Protein AF-0000000084432799 (afdb_homodimer)

InterPro domains:
  IPR013216 Methyltransferase type 11 [PF08241] (60-114)
  IPR029063 S-adenosyl-L-methionine-dependent methyltransferase superfamily [G3DSA:3.40.50.150] (3-199)
  IPR029063 S-adenosyl-L-methionine-dependent methyltransferase superfamily [SSF53335] (20-164)

Nearest PDB structures (foldseek):
  5yf0-assembly1_A  TM=6.653E-01  e=4.861E-07  Homo sapiens
  5yf1-assembly1_B  TM=6.619E-01  e=4.284E-07  Homo sapiens
  5yf1-assembly1_A  TM=6.696E-01  e=9.134E-07  Homo sapiens
  5yf0-assembly1_B  TM=6.568E-01  e=1.176E-06  Homo sapiens
  5yf2-assembly1_A  TM=5.915E-01  e=1.828E-06  Homo sapiens

Structure (mmCIF, N/CA/C/O backbone):
data_AF-0000000084432799-model_v1
#
loop_
_entity.id
_entity.type
_entity.pdbx_description
1 polymer 'SAM-dependent methyltransferase'
#
loop_
_atom_site.group_PDB
_atom_site.id
_atom_site.type_symbol
_atom_site.label_atom_id
_atom_site.label_alt_id
_atom_site.label_comp_id
_atom_site.label_asym_id
_atom_site.label_entity_id
_atom_site.label_seq_id
_atom_site.pdbx_PDB_ins_code
_atom_site.Cartn_x
_atom_site.Cartn_y
_atom_site.Cartn_z
_atom_site.occupancy
_atom_site.B_iso_or_equiv
_atom_site.auth_seq_id
_atom_site.auth_comp_id
_atom_site.auth_asym_id
_atom_site.auth_atom_id
_atom_site.pdbx_PDB_model_num
ATOM 1 N N . MET A 1 1 ? 0.946 -8.43 -20.422 1 78.69 1 MET A N 1
ATOM 2 C CA . MET A 1 1 ? 1.979 -8.836 -19.469 1 78.69 1 MET A CA 1
ATOM 3 C C . MET A 1 1 ? 3.369 -8.672 -20.078 1 78.69 1 MET A C 1
ATOM 5 O O . MET A 1 1 ? 3.568 -8.93 -21.266 1 78.69 1 MET A O 1
ATOM 9 N N . HIS A 1 2 ? 4.289 -8.25 -19.172 1 78.75 2 HIS A N 1
ATOM 10 C CA . HIS A 1 2 ? 5.672 -8.078 -19.609 1 78.75 2 HIS A CA 1
ATOM 11 C C . HIS A 1 2 ? 6.406 -9.414 -19.641 1 78.75 2 HIS A C 1
ATOM 13 O O . HIS A 1 2 ? 6.125 -10.305 -18.828 1 78.75 2 HIS A O 1
ATOM 19 N N . LYS A 1 3 ? 7.23 -9.57 -20.641 1 83.25 3 LYS A N 1
ATOM 20 C CA . LYS A 1 3 ? 8.055 -10.766 -20.734 1 83.25 3 LYS A CA 1
ATOM 21 C C . LYS A 1 3 ? 8.828 -11.008 -19.453 1 83.25 3 LYS A C 1
ATOM 23 O O . LYS A 1 3 ? 9 -12.156 -19.016 1 83.25 3 LYS A O 1
ATOM 28 N N . SER A 1 4 ? 9.297 -9.977 -18.906 1 86.69 4 SER A N 1
ATOM 29 C CA . SER A 1 4 ? 10.078 -10.102 -17.672 1 86.69 4 SER A CA 1
ATOM 30 C C . SER A 1 4 ? 9.242 -10.711 -16.547 1 86.69 4 SER A C 1
ATOM 32 O O . SER A 1 4 ? 9.758 -11.492 -15.742 1 86.69 4 SER A O 1
ATOM 34 N N . SER A 1 5 ? 8.023 -10.398 -16.438 1 92.12 5 SER A N 1
ATOM 35 C CA . SER A 1 5 ? 7.125 -10.984 -15.445 1 92.12 5 SER A CA 1
ATOM 36 C C . SER A 1 5 ? 6.906 -12.469 -15.703 1 92.12 5 SER A C 1
ATOM 38 O O . SER A 1 5 ? 6.941 -13.273 -14.766 1 92.12 5 SER A O 1
ATOM 40 N N . HIS A 1 6 ? 6.715 -12.828 -16.938 1 93.38 6 HIS A N 1
ATOM 41 C CA . HIS A 1 6 ? 6.539 -14.219 -17.328 1 93.38 6 HIS A CA 1
ATOM 42 C C . HIS A 1 6 ? 7.773 -15.047 -16.984 1 93.38 6 HIS A C 1
ATOM 44 O O . HIS A 1 6 ? 7.656 -16.141 -16.422 1 93.38 6 HIS A O 1
ATOM 50 N N . ASP A 1 7 ? 8.922 -14.477 -17.297 1 93.44 7 ASP A N 1
ATOM 51 C CA . ASP A 1 7 ? 10.18 -15.156 -17.016 1 93.44 7 ASP A CA 1
ATOM 52 C C . ASP A 1 7 ? 10.359 -15.367 -15.508 1 93.44 7 ASP A C 1
ATOM 54 O O . ASP A 1 7 ? 10.805 -16.422 -15.07 1 93.44 7 ASP A O 1
ATOM 58 N N . LYS A 1 8 ? 10.016 -14.422 -14.758 1 95.62 8 LYS A N 1
ATOM 59 C CA . LYS A 1 8 ? 10.164 -14.516 -13.305 1 95.62 8 LYS A CA 1
ATOM 60 C C . LYS A 1 8 ? 9.195 -15.555 -12.727 1 95.62 8 LYS A C 1
ATOM 62 O O . LYS A 1 8 ? 9.555 -16.281 -11.805 1 95.62 8 LYS A O 1
ATOM 67 N N . MET A 1 9 ? 8.016 -15.617 -13.258 1 97.88 9 MET A N 1
ATOM 68 C CA . MET A 1 9 ? 7.055 -16.609 -12.805 1 97.88 9 MET A CA 1
ATOM 69 C C . MET A 1 9 ? 7.543 -18.016 -13.117 1 97.88 9 MET A C 1
ATOM 71 O O . MET A 1 9 ? 7.379 -18.938 -12.305 1 97.88 9 MET A O 1
ATOM 75 N N . ASN A 1 10 ? 8.133 -18.125 -14.281 1 97.31 10 ASN A N 1
ATOM 76 C CA . ASN A 1 10 ? 8.734 -19.406 -14.641 1 97.31 10 ASN A CA 1
ATOM 77 C C . ASN A 1 10 ? 9.859 -19.781 -13.688 1 97.31 10 ASN A C 1
ATOM 79 O O . ASN A 1 10 ? 9.984 -20.953 -13.297 1 97.31 10 ASN A O 1
ATOM 83 N N . TRP A 1 11 ? 10.617 -18.812 -13.383 1 97.38 11 TRP A N 1
ATOM 84 C CA . TRP A 1 11 ? 11.688 -19.016 -12.406 1 97.38 11 TRP A CA 1
ATOM 85 C C . TRP A 1 11 ? 11.125 -19.5 -11.078 1 97.38 11 TRP A C 1
ATOM 87 O O . TRP A 1 11 ? 11.648 -20.453 -10.477 1 97.38 11 TRP A O 1
ATOM 97 N N . PHE A 1 12 ? 10.07 -18.953 -10.641 1 98.56 12 PHE A N 1
ATOM 98 C CA . PHE A 1 12 ? 9.406 -19.375 -9.414 1 98.56 12 PHE A CA 1
ATOM 99 C C . PHE A 1 12 ? 8.984 -20.828 -9.492 1 98.56 12 PHE A C 1
ATOM 101 O O . PHE A 1 12 ? 9.289 -21.625 -8.602 1 98.56 12 PHE A O 1
ATOM 108 N N . LYS A 1 13 ? 8.289 -21.141 -10.5 1 98.44 13 LYS A N 1
ATOM 109 C CA . LYS A 1 13 ? 7.84 -22.516 -10.711 1 98.44 13 LYS A CA 1
ATOM 110 C C . LYS A 1 13 ? 9.008 -23.5 -10.609 1 98.44 13 LYS A C 1
ATOM 112 O O . LYS A 1 13 ? 8.938 -24.469 -9.867 1 98.44 13 LYS A O 1
ATOM 117 N N . ASN A 1 14 ? 10.086 -23.188 -11.258 1 98 14 ASN A N 1
ATOM 118 C CA . ASN A 1 14 ? 11.211 -24.109 -11.391 1 98 14 ASN A CA 1
ATOM 119 C C . ASN A 1 14 ? 11.992 -24.234 -10.086 1 98 14 ASN A C 1
ATOM 121 O O . ASN A 1 14 ? 12.57 -25.281 -9.797 1 98 14 ASN A O 1
ATOM 125 N N . ASN A 1 15 ? 11.953 -23.234 -9.281 1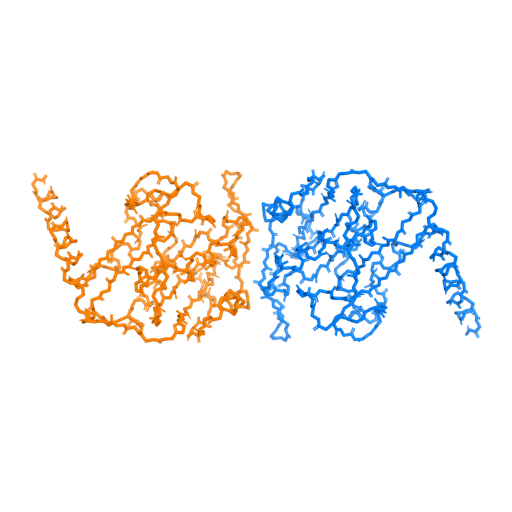 98.12 15 ASN A N 1
ATOM 126 C CA . ASN A 1 15 ? 12.844 -23.219 -8.125 1 98.12 15 ASN A CA 1
ATOM 127 C C . ASN A 1 15 ? 12.109 -23.609 -6.848 1 98.12 15 ASN A C 1
ATOM 129 O O . ASN A 1 15 ? 12.734 -24.016 -5.867 1 98.12 15 ASN A O 1
ATOM 133 N N . PHE A 1 16 ? 10.766 -23.547 -6.898 1 97.81 16 PHE A N 1
ATOM 134 C CA . PHE A 1 16 ? 10.109 -23.703 -5.605 1 97.81 16 PHE A CA 1
ATOM 135 C C . PHE A 1 16 ? 9.047 -24.797 -5.668 1 97.81 16 PHE A C 1
ATOM 137 O O . PHE A 1 16 ? 8.586 -25.281 -4.629 1 97.81 16 PHE A O 1
ATOM 144 N N . LEU A 1 17 ? 8.656 -25.141 -6.852 1 97.12 17 LEU A N 1
ATOM 145 C CA . LEU A 1 17 ? 7.594 -26.141 -6.957 1 97.12 17 LEU A CA 1
ATOM 146 C C . LEU A 1 17 ? 8.141 -27.453 -7.504 1 97.12 17 LEU A C 1
ATOM 148 O O . LEU A 1 17 ? 8.992 -27.453 -8.391 1 97.12 17 LEU A O 1
ATOM 152 N N . ASP A 1 18 ? 7.641 -28.484 -6.949 1 94.75 18 ASP A N 1
ATOM 153 C CA . ASP A 1 18 ? 8.008 -29.828 -7.375 1 94.75 18 ASP A CA 1
ATOM 154 C C . ASP A 1 18 ? 6.93 -30.438 -8.273 1 94.75 18 ASP A C 1
ATOM 156 O O . ASP A 1 18 ? 5.801 -30.672 -7.832 1 94.75 18 ASP A O 1
ATOM 160 N N . LYS A 1 19 ? 7.242 -30.781 -9.461 1 93.06 19 LYS A N 1
ATOM 161 C CA . LYS A 1 19 ? 6.297 -31.266 -10.461 1 93.06 19 LYS A CA 1
ATOM 162 C C . LYS A 1 19 ? 5.727 -32.625 -10.062 1 93.06 19 LYS A C 1
ATOM 164 O O . LYS A 1 19 ? 4.723 -33.062 -10.617 1 93.06 19 LYS A O 1
ATOM 169 N N . ARG A 1 20 ? 6.359 -33.344 -9.109 1 91.69 20 ARG A N 1
ATOM 170 C CA . ARG A 1 20 ? 5.902 -34.656 -8.648 1 91.69 20 ARG A CA 1
ATOM 171 C C . ARG A 1 20 ? 4.734 -34.531 -7.68 1 91.69 20 ARG A C 1
ATOM 173 O O . ARG A 1 20 ? 4.004 -35.469 -7.441 1 91.69 20 ARG A O 1
ATOM 180 N N . ASN A 1 21 ? 4.617 -33.312 -7.168 1 94.06 21 ASN A N 1
ATOM 181 C CA . ASN A 1 21 ? 3.537 -33.062 -6.219 1 94.06 21 ASN A CA 1
ATOM 182 C C . ASN A 1 21 ? 2.23 -32.719 -6.934 1 94.06 21 ASN A C 1
ATOM 184 O O . ASN A 1 21 ? 2.246 -32.188 -8.039 1 94.06 21 ASN A O 1
ATOM 188 N N . TYR A 1 22 ? 1.176 -33.156 -6.344 1 94 22 TYR A N 1
ATOM 189 C CA . TYR A 1 22 ? -0.126 -32.688 -6.812 1 94 22 TYR A CA 1
ATOM 190 C C . TYR A 1 22 ? -0.448 -31.297 -6.254 1 94 22 TYR A C 1
ATOM 192 O O . TYR A 1 22 ? -0.577 -31.125 -5.043 1 94 22 TYR A O 1
ATOM 200 N N . LEU A 1 23 ? -0.597 -30.328 -7.156 1 96.81 23 LEU A N 1
ATOM 201 C CA . LEU A 1 23 ? -0.784 -28.953 -6.699 1 96.81 23 LEU A CA 1
ATOM 202 C C . LEU A 1 23 ? -1.983 -28.312 -7.387 1 96.81 23 LEU A C 1
ATOM 204 O O . LEU A 1 23 ? -2.141 -28.422 -8.602 1 96.81 23 LEU A O 1
ATOM 208 N N . ASN A 1 24 ? -2.863 -27.688 -6.598 1 97.44 24 ASN A N 1
ATOM 209 C CA . ASN A 1 24 ? -3.871 -26.766 -7.102 1 97.44 24 ASN A CA 1
ATOM 210 C C . ASN A 1 24 ? -3.371 -25.328 -7.078 1 97.44 24 ASN A C 1
ATOM 212 O O . ASN A 1 24 ? -3.049 -24.797 -6.016 1 97.44 24 ASN A O 1
ATOM 216 N N . ILE A 1 25 ? -3.354 -24.703 -8.297 1 98.44 25 ILE A N 1
ATOM 217 C CA . ILE A 1 25 ? -2.756 -23.375 -8.453 1 98.44 25 ILE A CA 1
ATOM 218 C C . ILE A 1 25 ? -3.838 -22.359 -8.812 1 98.44 25 ILE A C 1
ATOM 220 O O . ILE A 1 25 ? -4.645 -22.594 -9.719 1 98.44 25 ILE A O 1
ATOM 224 N N . LEU A 1 26 ? -3.838 -21.281 -8.047 1 98.81 26 LEU A N 1
ATOM 225 C CA . LEU A 1 26 ? -4.742 -20.172 -8.344 1 98.81 26 LEU A CA 1
ATOM 226 C C . LEU A 1 26 ? -3.969 -18.953 -8.82 1 98.81 26 LEU A C 1
ATOM 228 O O . LEU A 1 26 ? -2.986 -18.547 -8.195 1 98.81 26 LEU A O 1
ATOM 232 N N . ASP A 1 27 ? -4.402 -18.438 -9.953 1 98.75 27 ASP A N 1
ATOM 233 C CA . ASP A 1 27 ? -3.865 -17.203 -10.531 1 98.75 27 ASP A CA 1
ATOM 234 C C . ASP A 1 27 ? -4.852 -16.047 -10.367 1 98.75 27 ASP A C 1
ATOM 236 O O . ASP A 1 27 ? -5.855 -15.977 -11.078 1 98.75 27 ASP A O 1
ATOM 240 N N . ILE A 1 28 ? -4.555 -15.133 -9.438 1 98.62 28 ILE A N 1
ATOM 241 C CA . ILE A 1 28 ? -5.438 -14 -9.172 1 98.62 28 ILE A CA 1
ATOM 242 C C . ILE A 1 28 ? -5.074 -12.836 -10.094 1 98.62 28 ILE A C 1
ATOM 244 O O . ILE A 1 28 ? -3.922 -12.398 -10.125 1 98.62 28 ILE A O 1
ATOM 248 N N . GLY A 1 29 ? -6.055 -12.258 -10.758 1 97.12 29 GLY A N 1
ATOM 249 C CA . GLY A 1 29 ? -5.809 -11.281 -11.812 1 97.12 29 GLY A CA 1
ATOM 250 C C . GLY A 1 29 ? -5.316 -11.914 -13.094 1 97.12 29 GLY A C 1
ATOM 251 O O . GLY A 1 29 ? -4.332 -11.461 -13.68 1 97.12 29 GLY A O 1
ATOM 252 N N . SER A 1 30 ? -5.984 -12.922 -13.586 1 97.19 30 SER A N 1
ATOM 253 C CA . SER A 1 30 ? -5.434 -13.805 -14.609 1 97.19 30 SER A CA 1
ATOM 254 C C . SER A 1 30 ? -5.855 -13.367 -16 1 97.19 30 SER A C 1
ATOM 256 O O . SER A 1 30 ? -5.359 -13.891 -17 1 97.19 30 SER A O 1
ATOM 258 N N . LEU A 1 31 ? -6.746 -12.359 -16.094 1 94.62 31 LEU A N 1
ATOM 259 C CA . LEU A 1 31 ? -7.281 -11.984 -17.406 1 94.62 31 LEU A CA 1
ATOM 260 C C . LEU A 1 31 ? -6.156 -11.656 -18.375 1 94.62 31 LEU A C 1
ATOM 262 O O . LEU A 1 31 ? -5.273 -10.852 -18.078 1 94.62 31 LEU A O 1
ATOM 266 N N . ASP A 1 32 ? -6.215 -12.352 -19.469 1 91.75 32 ASP A N 1
ATOM 267 C CA . ASP A 1 32 ? -5.254 -12.094 -20.547 1 91.75 32 ASP A CA 1
ATOM 268 C C . ASP A 1 32 ? -5.699 -10.922 -21.406 1 91.75 32 ASP A C 1
ATOM 270 O O . ASP A 1 32 ? -6.648 -11.047 -22.188 1 91.75 32 ASP A O 1
ATOM 274 N N . THR A 1 33 ? -4.965 -9.883 -21.281 1 83.25 33 THR A N 1
ATOM 275 C CA . THR A 1 33 ? -5.324 -8.703 -22.062 1 83.25 33 THR A CA 1
ATOM 276 C C . THR A 1 33 ? -4.375 -8.523 -23.25 1 83.25 33 THR A C 1
ATOM 278 O O . THR A 1 33 ? -4.422 -7.508 -23.938 1 83.25 33 THR A O 1
ATOM 281 N N . SER A 1 34 ? -3.463 -9.406 -23.484 1 78.5 34 SER A N 1
ATOM 282 C CA . SER A 1 34 ? -2.43 -9.289 -24.516 1 78.5 34 SER A CA 1
ATOM 283 C C . SER A 1 34 ? -2.99 -9.594 -25.906 1 78.5 34 SER A C 1
ATOM 285 O O . SER A 1 34 ? -2.434 -9.156 -26.906 1 78.5 34 SER A O 1
ATOM 287 N N . GLY A 1 35 ? -3.959 -10.328 -26.078 1 74.12 35 GLY A N 1
ATOM 288 C CA . GLY A 1 35 ? -4.512 -10.75 -27.344 1 74.12 35 GLY A CA 1
ATOM 289 C C . GLY A 1 35 ? -3.82 -11.969 -27.922 1 74.12 35 GLY A C 1
ATOM 290 O O . GLY A 1 35 ? -4.289 -12.555 -28.906 1 74.12 35 GLY A O 1
ATOM 291 N N . ASN A 1 36 ? -2.615 -12.438 -27.422 1 74.69 36 ASN A N 1
ATOM 292 C CA . ASN A 1 36 ? -1.858 -13.547 -27.984 1 74.69 36 ASN A CA 1
ATOM 293 C C . ASN A 1 36 ? -1.686 -14.68 -26.984 1 74.69 36 ASN A C 1
ATOM 295 O O . ASN A 1 36 ? -0.667 -15.367 -26.984 1 74.69 36 ASN A O 1
ATOM 299 N N . ASN A 1 37 ? -2.564 -14.742 -26.078 1 75.31 37 ASN A N 1
ATOM 300 C CA . ASN A 1 37 ? -2.564 -15.797 -25.078 1 75.31 37 ASN A CA 1
ATOM 301 C C . ASN A 1 37 ? -1.266 -15.812 -24.281 1 75.31 37 ASN A C 1
ATOM 303 O O . ASN A 1 37 ? -0.686 -16.875 -24.047 1 75.31 37 ASN A O 1
ATOM 307 N N . TYR A 1 38 ? -0.775 -14.75 -24.031 1 83.62 38 TYR A N 1
ATOM 308 C CA . TYR A 1 38 ? 0.423 -14.617 -23.203 1 83.62 38 TYR A CA 1
ATOM 309 C C . TYR A 1 38 ? 0.058 -14.359 -21.75 1 83.62 38 TYR A C 1
ATOM 311 O O . TYR A 1 38 ? -0.225 -13.227 -21.359 1 83.62 38 TYR A O 1
ATOM 319 N N . ASN A 1 39 ? -0.022 -15.477 -21 1 92.25 39 ASN A N 1
ATOM 320 C CA . ASN A 1 39 ? -0.372 -15.508 -19.578 1 92.25 39 ASN A CA 1
ATOM 321 C C . ASN A 1 39 ? 0.416 -16.578 -18.828 1 92.25 39 ASN A C 1
ATOM 323 O O . ASN A 1 39 ? 1.346 -17.172 -19.391 1 92.25 39 ASN A O 1
ATOM 327 N N . TYR A 1 40 ? 0.075 -16.828 -17.578 1 96.19 40 TYR A N 1
ATOM 328 C CA . TYR A 1 40 ? 0.909 -17.703 -16.766 1 96.19 40 TYR A CA 1
ATOM 329 C C . TYR A 1 40 ? 0.457 -19.156 -16.906 1 96.19 40 TYR A C 1
ATOM 331 O O . TYR A 1 40 ? 1.141 -20.078 -16.438 1 96.19 40 TYR A O 1
ATOM 339 N N . LYS A 1 41 ? -0.632 -19.438 -17.531 1 95.44 41 LYS A N 1
ATOM 340 C CA . LYS A 1 41 ? -1.219 -20.781 -17.594 1 95.44 41 LYS A CA 1
ATOM 341 C C . LYS A 1 41 ? -0.234 -21.781 -18.172 1 95.44 41 LYS A C 1
ATOM 343 O O . LYS A 1 41 ? -0.076 -22.891 -17.641 1 95.44 41 LYS A O 1
ATOM 348 N N . SER A 1 42 ? 0.448 -21.359 -19.203 1 92.75 42 SER A N 1
ATOM 349 C CA . SER A 1 42 ? 1.347 -22.266 -19.906 1 92.75 42 SER A CA 1
ATOM 350 C C . SER A 1 42 ? 2.516 -22.688 -19.031 1 92.75 42 SER A C 1
ATOM 352 O O . SER A 1 42 ? 3.113 -23.75 -19.234 1 92.75 42 SER A O 1
ATOM 354 N N . ILE A 1 43 ? 2.832 -21.906 -18.078 1 96.5 43 ILE A N 1
ATOM 355 C CA . ILE A 1 43 ? 3.938 -22.172 -17.156 1 96.5 43 ILE A CA 1
ATOM 356 C C . ILE A 1 43 ? 3.553 -23.312 -16.219 1 96.5 43 ILE A C 1
ATOM 358 O O . ILE A 1 43 ? 4.395 -24.141 -15.844 1 96.5 43 ILE A O 1
ATOM 362 N N . PHE A 1 44 ? 2.281 -23.375 -15.906 1 97.44 44 PHE A N 1
ATOM 363 C CA . PHE A 1 44 ? 1.842 -24.281 -14.852 1 97.44 44 PHE A CA 1
ATOM 364 C C . PHE A 1 44 ? 1.077 -25.469 -15.438 1 97.44 44 PHE A C 1
ATOM 366 O O . PHE A 1 44 ? 0.169 -26 -14.805 1 97.44 44 PHE A O 1
ATOM 373 N N . ASN A 1 45 ? 1.486 -25.734 -16.625 1 94.69 45 ASN A N 1
ATOM 374 C CA . ASN A 1 45 ? 0.866 -26.859 -17.312 1 94.69 45 ASN A CA 1
ATOM 375 C C . ASN A 1 45 ? 1.621 -28.172 -17.062 1 94.69 45 ASN A C 1
ATOM 377 O O . ASN A 1 45 ? 2.365 -28.641 -17.922 1 94.69 45 ASN A O 1
ATOM 381 N N . GLU A 1 46 ? 1.419 -28.75 -15.891 1 93.94 46 GLU A N 1
ATOM 382 C CA . GLU A 1 46 ? 2.004 -30.031 -15.508 1 93.94 46 GLU A CA 1
ATOM 383 C C . GLU A 1 46 ? 0.924 -31.078 -15.25 1 93.94 46 GLU A C 1
ATOM 385 O O . GLU A 1 46 ? -0.168 -30.734 -14.781 1 93.94 46 GLU A O 1
ATOM 390 N N . PRO A 1 47 ? 1.2 -32.375 -15.469 1 93.06 47 PRO A N 1
ATOM 391 C CA . PRO A 1 47 ? 0.194 -33.438 -15.359 1 93.06 47 PRO A CA 1
ATOM 392 C C . PRO A 1 47 ? -0.435 -33.531 -13.969 1 93.06 47 PRO A C 1
ATOM 394 O O . PRO A 1 47 ? -1.615 -33.844 -13.844 1 93.06 47 PRO A O 1
ATOM 397 N N . ASN A 1 48 ? 0.347 -33.188 -12.961 1 93.56 48 ASN A N 1
ATOM 398 C CA . ASN A 1 48 ? -0.127 -33.344 -11.586 1 93.56 48 ASN A CA 1
ATOM 399 C C . ASN A 1 48 ? -0.708 -32.031 -11.047 1 93.56 48 ASN A C 1
ATOM 401 O O . ASN A 1 48 ? -1.083 -31.953 -9.875 1 93.56 48 ASN A O 1
ATOM 405 N N . TRP A 1 49 ? -0.851 -31.016 -11.938 1 96.25 49 TRP A N 1
ATOM 406 C CA . TRP A 1 49 ? -1.257 -29.703 -11.422 1 96.25 49 TRP A CA 1
ATOM 407 C C . TRP A 1 49 ? -2.6 -29.281 -12.008 1 96.25 49 TRP A C 1
ATOM 409 O O . TRP A 1 49 ? -2.932 -29.641 -13.141 1 96.25 49 TRP A O 1
ATOM 419 N N . SER A 1 50 ? -3.391 -28.672 -11.227 1 96.75 50 SER A N 1
ATOM 420 C CA . SER A 1 50 ? -4.539 -27.906 -11.711 1 96.75 50 SER A CA 1
ATOM 421 C C . SER A 1 50 ? -4.285 -26.406 -11.633 1 96.75 50 SER A C 1
ATOM 423 O O . SER A 1 50 ? -3.527 -25.953 -10.773 1 96.75 50 SER A O 1
ATOM 425 N N . TYR A 1 51 ? -4.891 -25.703 -12.57 1 97.38 51 TYR A N 1
ATOM 426 C CA . TYR A 1 51 ? -4.738 -24.25 -12.68 1 97.38 51 TYR A CA 1
ATOM 427 C C . TYR A 1 51 ? -6.09 -23.578 -12.859 1 97.38 51 TYR A C 1
ATOM 429 O O . TYR A 1 51 ? -6.863 -23.953 -13.742 1 97.38 51 TYR A O 1
ATOM 437 N N . ASP A 1 52 ? -6.414 -22.625 -11.969 1 98.38 52 ASP A N 1
ATOM 438 C CA . ASP A 1 52 ? -7.598 -21.781 -12.109 1 98.38 52 ASP A CA 1
ATOM 439 C C . ASP A 1 52 ? -7.211 -20.312 -12.172 1 98.38 52 ASP A C 1
ATOM 441 O O . ASP A 1 52 ? -6.473 -19.812 -11.312 1 98.38 52 ASP A O 1
ATOM 445 N N . GLY A 1 53 ? -7.727 -19.641 -13.195 1 98.44 53 GLY A N 1
ATOM 446 C CA . GLY A 1 53 ? -7.609 -18.203 -13.258 1 98.44 53 GLY A CA 1
ATOM 447 C C . GLY A 1 53 ? -8.805 -17.484 -12.664 1 98.44 53 GLY A C 1
ATOM 448 O O . GLY A 1 53 ? -9.945 -17.875 -12.891 1 98.44 53 GLY A O 1
ATOM 449 N N . LEU A 1 54 ? -8.5 -16.453 -11.867 1 98.62 54 LEU A N 1
ATOM 450 C CA . LEU A 1 54 ? -9.547 -15.648 -11.25 1 98.62 54 LEU A CA 1
ATOM 451 C C . LEU A 1 54 ? -9.398 -14.18 -11.625 1 98.62 54 LEU A C 1
ATOM 453 O O . LEU A 1 54 ? -8.281 -13.648 -11.625 1 98.62 54 LEU A O 1
ATOM 457 N N . ASP A 1 55 ? -10.5 -13.555 -11.984 1 97.69 55 ASP A N 1
ATOM 458 C CA . ASP A 1 55 ? -10.523 -12.125 -12.273 1 97.69 55 ASP A CA 1
ATOM 459 C C . ASP A 1 55 ? -11.898 -11.531 -12 1 97.69 55 ASP A C 1
ATOM 461 O O . ASP A 1 55 ? -12.844 -12.258 -11.695 1 97.69 55 ASP A O 1
ATOM 465 N N . PHE A 1 56 ? -11.961 -10.234 -12.078 1 93.62 56 PHE A N 1
ATOM 466 C CA . PHE A 1 56 ? -13.242 -9.586 -11.859 1 93.62 56 PHE A CA 1
ATOM 467 C C . PHE A 1 56 ? -14.039 -9.508 -13.156 1 93.62 56 PHE A C 1
ATOM 469 O O . PHE A 1 56 ? -15.242 -9.219 -13.133 1 93.62 56 PHE A O 1
ATOM 476 N N . ARG A 1 57 ? -13.445 -9.844 -14.258 1 93.25 57 ARG A N 1
ATOM 477 C CA . ARG A 1 57 ? -14.117 -9.82 -15.555 1 93.25 57 ARG A CA 1
ATOM 478 C C . ARG A 1 57 ? -13.969 -11.156 -16.266 1 93.25 57 ARG A C 1
ATOM 480 O O . ARG A 1 57 ? -12.938 -11.828 -16.141 1 93.25 57 ARG A O 1
ATOM 487 N N . LYS A 1 58 ? -14.93 -11.359 -17.031 1 94.62 58 LYS A N 1
ATOM 488 C CA . LYS A 1 58 ? -14.852 -12.547 -17.875 1 94.62 58 LYS A CA 1
ATOM 489 C C . LYS A 1 58 ? -13.891 -12.32 -19.047 1 94.62 58 LYS A C 1
ATOM 491 O O . LYS A 1 58 ? -13.758 -11.203 -19.547 1 94.62 58 LYS A O 1
ATOM 496 N N . GLY A 1 59 ? -13.203 -13.453 -19.391 1 94 59 GLY A N 1
ATOM 497 C CA . GLY A 1 59 ? -12.32 -13.359 -20.547 1 94 59 GLY A CA 1
ATOM 498 C C . GLY A 1 59 ? -11.336 -14.508 -20.625 1 94 59 GLY A C 1
ATOM 499 O O . GLY A 1 59 ? -11.508 -15.531 -19.969 1 94 59 GLY A O 1
ATOM 500 N N . LYS A 1 60 ? -10.383 -14.266 -21.531 1 94.06 60 LYS A N 1
ATOM 501 C CA . LYS A 1 60 ? -9.375 -15.297 -21.75 1 94.06 60 LYS A CA 1
ATOM 502 C C . LYS A 1 60 ? -8.602 -15.586 -20.469 1 94.06 60 LYS A C 1
ATOM 504 O O . LYS A 1 60 ? -8.156 -14.656 -19.781 1 94.06 60 LYS A O 1
ATOM 509 N N . ASN A 1 61 ? -8.492 -16.859 -20.078 1 95.94 61 ASN A N 1
ATOM 510 C CA . ASN A 1 61 ? -7.699 -17.344 -18.938 1 95.94 61 ASN A CA 1
ATOM 511 C C . ASN A 1 61 ? -8.398 -17.078 -17.609 1 95.94 61 ASN A C 1
ATOM 513 O O . ASN A 1 61 ? -7.746 -16.953 -16.578 1 95.94 61 ASN A O 1
ATOM 517 N N . VAL A 1 62 ? -9.75 -16.891 -17.719 1 97.06 62 VAL A N 1
ATOM 518 C CA . VAL A 1 62 ? -10.516 -16.672 -16.5 1 97.06 62 VAL A CA 1
ATOM 519 C C . VAL A 1 62 ? -11.492 -17.828 -16.297 1 97.06 62 VAL A C 1
ATOM 521 O O . VAL A 1 62 ? -12.375 -18.062 -17.125 1 97.06 62 VAL A O 1
ATOM 524 N N . ASP A 1 63 ? -11.305 -18.5 -15.188 1 97.75 63 ASP A N 1
ATOM 525 C CA . ASP A 1 63 ? -12.148 -19.641 -14.844 1 97.75 63 ASP A CA 1
ATOM 526 C C . ASP A 1 63 ? -13.148 -19.281 -13.742 1 97.75 63 ASP A C 1
ATOM 528 O O . ASP A 1 63 ? -14.234 -19.859 -13.672 1 97.75 63 ASP A O 1
ATOM 532 N N . ILE A 1 64 ? -12.758 -18.422 -12.852 1 98.25 64 ILE A N 1
ATOM 533 C CA . ILE A 1 64 ? -13.578 -17.969 -11.734 1 98.25 64 ILE A CA 1
ATOM 534 C C . ILE A 1 64 ? -13.727 -16.453 -11.781 1 98.25 64 ILE A C 1
ATOM 536 O O . ILE A 1 64 ? -12.734 -15.719 -11.852 1 98.25 64 ILE A O 1
ATOM 540 N N . ILE A 1 65 ? -14.945 -15.992 -11.812 1 97.81 65 ILE A N 1
ATOM 541 C CA . ILE A 1 65 ? -15.219 -14.562 -11.75 1 97.81 65 ILE A CA 1
ATOM 542 C C . ILE A 1 65 ? -15.562 -14.156 -10.32 1 97.81 65 ILE A C 1
ATOM 544 O O . ILE A 1 65 ? -16.438 -14.758 -9.695 1 97.81 65 ILE A O 1
ATOM 548 N N . THR A 1 66 ? -14.844 -13.219 -9.805 1 97.44 66 THR A N 1
ATOM 549 C CA . THR A 1 66 ? -15.164 -12.727 -8.469 1 97.44 66 THR A CA 1
ATOM 550 C C . THR A 1 66 ? -15.844 -11.359 -8.547 1 97.44 66 THR A C 1
ATOM 552 O O . THR A 1 66 ? -15.5 -10.531 -9.391 1 97.44 66 THR A O 1
ATOM 555 N N . ALA A 1 67 ? -16.75 -11.148 -7.621 1 95.56 67 ALA A N 1
ATOM 556 C CA . ALA A 1 67 ? -17.438 -9.867 -7.539 1 95.56 67 ALA A CA 1
ATOM 557 C C . ALA A 1 67 ? -16.609 -8.828 -6.797 1 95.56 67 ALA A C 1
ATOM 559 O O . ALA A 1 67 ? -16.828 -7.625 -6.941 1 95.56 67 ALA A O 1
ATOM 560 N N . ASP A 1 68 ? -15.734 -9.312 -6.012 1 97 68 ASP A N 1
ATOM 561 C CA . ASP A 1 68 ? -14.945 -8.422 -5.164 1 97 68 ASP A CA 1
ATOM 562 C C . ASP A 1 68 ? -13.555 -9.016 -4.898 1 97 68 ASP A C 1
ATOM 564 O O . ASP A 1 68 ? -13.406 -9.922 -4.078 1 97 68 ASP A O 1
ATOM 568 N N . ILE A 1 69 ? -12.547 -8.406 -5.473 1 97.12 69 ILE A N 1
ATOM 569 C CA . ILE A 1 69 ? -11.18 -8.898 -5.395 1 97.12 69 ILE A CA 1
ATOM 570 C C . ILE A 1 69 ? -10.648 -8.734 -3.971 1 97.12 69 ILE A C 1
ATOM 572 O O . ILE A 1 69 ? -9.633 -9.328 -3.604 1 97.12 69 ILE A O 1
ATOM 576 N N . TYR A 1 70 ? -11.297 -7.887 -3.203 1 97.75 70 TYR A N 1
ATOM 577 C CA . TYR A 1 70 ? -10.883 -7.605 -1.832 1 97.75 70 TYR A CA 1
ATOM 578 C C . TYR A 1 70 ? -11.578 -8.547 -0.851 1 97.75 70 TYR A C 1
ATOM 580 O O . TYR A 1 70 ? -11.227 -8.594 0.33 1 97.75 70 TYR A O 1
ATOM 588 N N . ASN A 1 71 ? -12.555 -9.203 -1.297 1 97.81 71 ASN A N 1
ATOM 589 C CA . ASN A 1 71 ? -13.336 -10.188 -0.558 1 97.81 71 ASN A CA 1
ATOM 590 C C . ASN A 1 71 ? -13.82 -11.312 -1.465 1 97.81 71 ASN A C 1
ATOM 592 O O . ASN A 1 71 ? -14.977 -11.312 -1.9 1 97.81 71 ASN A O 1
ATOM 596 N N . ILE A 1 72 ? -12.969 -12.312 -1.604 1 98.12 72 ILE A N 1
ATOM 597 C CA . ILE A 1 72 ? -13.203 -13.352 -2.6 1 98.12 72 ILE A CA 1
ATOM 598 C C . ILE A 1 72 ? -14.055 -14.469 -1.992 1 98.12 72 ILE A C 1
ATOM 600 O O . ILE A 1 72 ? -13.531 -15.508 -1.588 1 98.12 72 ILE A O 1
ATOM 604 N N . GLN A 1 73 ? -15.273 -14.344 -2.084 1 97.19 73 GLN A N 1
ATOM 605 C CA . GLN A 1 73 ? -16.219 -15.25 -1.425 1 97.19 73 GLN A CA 1
ATOM 606 C C . GLN A 1 73 ? -16.359 -16.547 -2.205 1 97.19 73 GLN A C 1
ATOM 608 O O . GLN A 1 73 ? -16.797 -17.562 -1.654 1 97.19 73 GLN A O 1
ATOM 613 N N . GLU A 1 74 ? -15.93 -16.562 -3.387 1 98.06 74 GLU A N 1
ATOM 614 C CA . GLU A 1 74 ? -16.109 -17.688 -4.285 1 98.06 74 GLU A CA 1
ATOM 615 C C . GLU A 1 74 ? -15.148 -18.828 -3.93 1 98.06 74 GLU A C 1
ATOM 617 O O . GLU A 1 74 ? -15.312 -19.953 -4.406 1 98.06 74 GLU A O 1
ATOM 622 N N . ILE A 1 75 ? -14.18 -18.5 -3.104 1 98.44 75 ILE A N 1
ATOM 623 C CA . ILE A 1 75 ? -13.164 -19.516 -2.805 1 98.44 75 ILE A CA 1
ATOM 624 C C . ILE A 1 75 ? -13.102 -19.75 -1.299 1 98.44 75 ILE A C 1
ATOM 626 O O . ILE A 1 75 ? -12.992 -18.797 -0.517 1 98.44 75 ILE A O 1
ATOM 630 N N . ALA A 1 76 ? -13.125 -20.969 -0.894 1 98.38 76 ALA A N 1
ATOM 631 C CA . ALA A 1 76 ? -13.086 -21.344 0.516 1 98.38 76 ALA A CA 1
ATOM 632 C C . ALA A 1 76 ? -11.688 -21.188 1.092 1 98.38 76 ALA A C 1
ATOM 634 O O . ALA A 1 76 ? -10.711 -21.062 0.345 1 98.38 76 ALA A O 1
ATOM 635 N N . ASP A 1 77 ? -11.609 -21.188 2.381 1 98.44 77 ASP A N 1
ATOM 636 C CA . ASP A 1 77 ? -10.328 -21.141 3.078 1 98.44 77 ASP A CA 1
ATOM 637 C C . ASP A 1 77 ? -9.469 -22.359 2.742 1 98.44 77 ASP A C 1
ATOM 639 O O . ASP A 1 77 ? -9.992 -23.453 2.555 1 98.44 77 ASP A O 1
ATOM 643 N N . GLU A 1 78 ? -8.172 -22.109 2.66 1 97.81 78 GLU A N 1
ATOM 644 C CA . GLU A 1 78 ? -7.191 -23.203 2.559 1 97.81 78 GLU A CA 1
ATOM 645 C C . GLU A 1 78 ? -7.57 -24.172 1.454 1 97.81 78 GLU A C 1
ATOM 647 O O . GLU A 1 78 ? -7.633 -25.391 1.687 1 97.81 78 GLU A O 1
ATOM 652 N N . SER A 1 79 ? -7.746 -23.562 0.271 1 97.62 79 SER A N 1
ATOM 653 C CA . SER A 1 79 ? -8.25 -24.359 -0.842 1 97.62 79 SER A CA 1
ATOM 654 C C . SER A 1 79 ? -7.18 -24.562 -1.906 1 97.62 79 SER A C 1
ATOM 656 O O . SER A 1 79 ? -7.301 -25.453 -2.75 1 97.62 79 SER A O 1
ATOM 658 N N . TYR A 1 80 ? -6.129 -23.781 -1.895 1 98.25 80 TYR A N 1
ATOM 659 C CA . TYR A 1 80 ? -5.105 -23.875 -2.93 1 98.25 80 TYR A CA 1
ATOM 660 C C . TYR A 1 80 ? -3.725 -24.078 -2.316 1 98.25 80 TYR A C 1
ATOM 662 O O . TYR A 1 80 ? -3.445 -23.594 -1.22 1 98.25 80 TYR A O 1
ATOM 670 N N . ASP A 1 81 ? -2.893 -24.797 -3.053 1 98.19 81 ASP A N 1
ATOM 671 C CA . ASP A 1 81 ? -1.521 -25.062 -2.631 1 98.19 81 ASP A CA 1
ATOM 672 C C . ASP A 1 81 ? -0.599 -23.906 -3.012 1 98.19 81 ASP A C 1
ATOM 674 O O . ASP A 1 81 ? 0.406 -23.656 -2.34 1 98.19 81 ASP A O 1
ATOM 678 N N . VAL A 1 82 ? -0.958 -23.312 -4.109 1 98.69 82 VAL A N 1
ATOM 679 C CA . VAL A 1 82 ? -0.166 -22.219 -4.66 1 98.69 82 VAL A CA 1
ATOM 680 C C . VAL A 1 82 ? -1.09 -21.094 -5.121 1 98.69 82 VAL A C 1
ATOM 682 O O . VAL A 1 82 ? -2.096 -21.344 -5.789 1 98.69 82 VAL A O 1
ATOM 685 N N . VAL A 1 83 ? -0.8 -19.906 -4.715 1 98.88 83 VAL A N 1
ATOM 686 C CA . VAL A 1 83 ? -1.492 -18.719 -5.227 1 98.88 83 VAL A CA 1
ATOM 687 C C . VAL A 1 83 ? -0.484 -17.766 -5.852 1 98.88 83 VAL A C 1
ATOM 689 O O . VAL A 1 83 ? 0.507 -17.391 -5.219 1 98.88 83 VAL A O 1
ATOM 692 N N . ILE A 1 84 ? -0.717 -17.438 -7.109 1 98.88 84 ILE A N 1
ATOM 693 C CA . ILE A 1 84 ? 0.142 -16.469 -7.797 1 98.88 84 ILE A CA 1
ATOM 694 C C . ILE A 1 84 ? -0.666 -15.227 -8.164 1 98.88 84 ILE A C 1
ATOM 696 O O . ILE A 1 84 ? -1.884 -15.305 -8.336 1 98.88 84 ILE A O 1
ATOM 700 N N . CYS A 1 85 ? 0.023 -14.156 -8.195 1 98.44 85 CYS A N 1
ATOM 701 C CA . CYS A 1 85 ? -0.556 -12.867 -8.547 1 98.44 85 CYS A CA 1
ATOM 702 C C . CYS A 1 85 ? 0.49 -11.953 -9.172 1 98.44 85 CYS A C 1
ATOM 704 O O . CYS A 1 85 ? 1.348 -11.406 -8.469 1 98.44 85 CYS A O 1
ATOM 706 N N . GLY A 1 86 ? 0.39 -11.773 -10.461 1 96.94 86 GLY A N 1
ATOM 707 C CA . GLY A 1 86 ? 1.33 -10.914 -11.164 1 96.94 86 GLY A CA 1
ATOM 708 C C . GLY A 1 86 ? 0.667 -9.734 -11.844 1 96.94 86 GLY A C 1
ATOM 709 O O . GLY A 1 86 ? -0.369 -9.891 -12.5 1 96.94 86 GLY A O 1
ATOM 710 N N . GLN A 1 87 ? 1.272 -8.617 -11.609 1 94.25 87 GLN A N 1
ATOM 711 C CA . GLN A 1 87 ? 0.893 -7.41 -12.336 1 94.25 87 GLN A CA 1
ATOM 712 C C . GLN A 1 87 ? -0.545 -7.008 -12.016 1 94.25 87 GLN A C 1
ATOM 714 O O . GLN A 1 87 ? -1.289 -6.594 -12.906 1 94.25 87 GLN A O 1
ATOM 719 N N . LEU A 1 88 ? -0.943 -7.148 -10.852 1 95.75 88 LEU A N 1
ATOM 720 C CA . LEU A 1 88 ? -2.285 -6.773 -10.422 1 95.75 88 LEU A CA 1
ATOM 721 C C . LEU A 1 88 ? -2.23 -5.773 -9.266 1 95.75 88 LEU A C 1
ATOM 723 O O . LEU A 1 88 ? -2.945 -4.766 -9.281 1 95.75 88 LEU A O 1
ATOM 727 N N . PHE A 1 89 ? -1.336 -5.98 -8.289 1 97.56 89 PHE A N 1
ATOM 728 C CA . PHE A 1 89 ? -1.32 -5.238 -7.035 1 97.56 89 PHE A CA 1
ATOM 729 C C . PHE A 1 89 ? -1.179 -3.742 -7.293 1 97.56 89 PHE A C 1
ATOM 731 O O . PHE A 1 89 ? -1.729 -2.924 -6.555 1 97.56 89 PHE A O 1
ATOM 738 N N . GLU A 1 90 ? -0.49 -3.357 -8.344 1 96.38 90 GLU A N 1
ATOM 739 C CA . GLU A 1 90 ? -0.276 -1.948 -8.664 1 96.38 90 GLU A CA 1
ATOM 740 C C . GLU A 1 90 ? -1.585 -1.264 -9.047 1 96.38 90 GLU A C 1
ATOM 742 O O . GLU A 1 90 ? -1.688 -0.036 -8.992 1 96.38 90 GLU A O 1
ATOM 747 N N . HIS A 1 91 ? -2.545 -2.062 -9.359 1 95.75 91 HIS A N 1
ATOM 748 C CA . HIS A 1 91 ? -3.824 -1.513 -9.789 1 95.75 91 HIS A CA 1
ATOM 749 C C . HIS A 1 91 ? -4.844 -1.522 -8.656 1 95.75 91 HIS A C 1
ATOM 751 O O . HIS A 1 91 ? -5.957 -1.017 -8.812 1 95.75 91 HIS A O 1
ATOM 757 N N . LEU A 1 92 ? -4.516 -2.045 -7.582 1 96.88 92 LEU A N 1
ATOM 758 C CA . LEU A 1 92 ? -5.453 -2.189 -6.477 1 96.88 92 LEU A CA 1
ATOM 759 C C . LEU A 1 92 ? -5.27 -1.071 -5.457 1 96.88 92 LEU A C 1
ATOM 761 O O . LEU A 1 92 ? -4.191 -0.926 -4.875 1 96.88 92 LEU A O 1
ATOM 765 N N . GLY A 1 93 ? -6.332 -0.408 -5.195 1 97.19 93 GLY A N 1
ATOM 766 C CA . GLY A 1 93 ? -6.27 0.611 -4.16 1 97.19 93 GLY A CA 1
ATOM 767 C C . GLY A 1 93 ? -6.004 0.042 -2.779 1 97.19 93 GLY A C 1
ATOM 768 O O . GLY A 1 93 ? -5.34 0.678 -1.958 1 97.19 93 GLY A O 1
ATOM 769 N N . PHE A 1 94 ? -6.605 -1.24 -2.613 1 97.06 94 PHE A N 1
ATOM 770 C CA . PHE A 1 94 ? -6.52 -1.908 -1.32 1 97.06 94 PHE A CA 1
ATOM 771 C C . PHE A 1 94 ? -5.82 -3.256 -1.453 1 97.06 94 PHE A C 1
ATOM 773 O O . PHE A 1 94 ? -6.359 -4.281 -1.031 1 97.06 94 PHE A O 1
ATOM 780 N N . PHE A 1 95 ? -4.566 -3.18 -1.881 1 98.5 95 PHE A N 1
ATOM 781 C CA . PHE A 1 95 ? -3.912 -4.441 -2.209 1 98.5 95 PHE A CA 1
ATOM 782 C C . PHE A 1 95 ? -3.732 -5.297 -0.961 1 98.5 95 PHE A C 1
ATOM 784 O O . PHE A 1 95 ? -3.619 -6.523 -1.054 1 98.5 95 PHE A O 1
ATOM 791 N N . TRP A 1 96 ? -3.686 -4.742 0.22 1 98.56 96 TRP A N 1
ATOM 792 C CA . TRP A 1 96 ? -3.494 -5.48 1.465 1 98.56 96 TRP A CA 1
ATOM 793 C C . TRP A 1 96 ? -4.703 -6.363 1.767 1 98.56 96 TRP A C 1
ATOM 795 O O . TRP A 1 96 ? -4.57 -7.41 2.4 1 98.56 96 TRP A O 1
ATOM 805 N N . LEU A 1 97 ? -5.883 -5.953 1.352 1 98.62 97 LEU A N 1
ATOM 806 C CA . LEU A 1 97 ? -7.055 -6.805 1.521 1 98.62 97 LEU A CA 1
ATOM 807 C C . LEU A 1 97 ? -6.949 -8.047 0.644 1 98.62 97 LEU A C 1
ATOM 809 O O . LEU A 1 97 ? -7.32 -9.148 1.069 1 98.62 97 LEU A O 1
ATOM 813 N N . THR A 1 98 ? -6.434 -7.852 -0.553 1 98.62 98 THR A N 1
ATOM 814 C CA . THR A 1 98 ? -6.211 -8.992 -1.438 1 98.62 98 THR A CA 1
ATOM 815 C C . THR A 1 98 ? -5.133 -9.914 -0.877 1 98.62 98 THR A C 1
ATOM 817 O O . THR A 1 98 ? -5.234 -11.133 -0.982 1 98.62 98 THR A O 1
ATOM 820 N N . MET A 1 99 ? -4.129 -9.312 -0.267 1 98.81 99 MET A N 1
ATOM 821 C CA . MET A 1 99 ? -3.117 -10.133 0.392 1 98.81 99 MET A CA 1
ATOM 822 C C . MET A 1 99 ? -3.732 -10.969 1.508 1 98.81 99 MET A C 1
ATOM 824 O O . MET A 1 99 ? -3.352 -12.125 1.707 1 98.81 99 MET A O 1
ATOM 828 N N . GLY A 1 100 ? -4.672 -10.367 2.238 1 98.75 100 GLY A N 1
ATOM 829 C CA . GLY A 1 100 ? -5.414 -11.133 3.227 1 98.75 100 GLY A CA 1
ATOM 830 C C . GLY A 1 100 ? -6.168 -12.305 2.631 1 98.75 100 GLY A C 1
ATOM 831 O O . GLY A 1 100 ? -6.188 -13.398 3.209 1 98.75 100 GLY A O 1
ATOM 832 N N . GLU A 1 101 ? -6.73 -12.094 1.481 1 98.81 101 GLU A N 1
ATOM 833 C CA . GLU A 1 101 ? -7.438 -13.172 0.789 1 98.81 101 GLU A CA 1
ATOM 834 C C . GLU A 1 101 ? -6.48 -14.273 0.351 1 98.81 101 GLU A C 1
ATOM 836 O O . GLU A 1 101 ? -6.789 -15.453 0.473 1 98.81 101 GLU A O 1
ATOM 841 N N . ILE A 1 102 ? -5.34 -13.859 -0.116 1 98.81 102 ILE A N 1
ATOM 842 C CA . ILE A 1 102 ? -4.328 -14.836 -0.505 1 98.81 102 ILE A CA 1
ATOM 843 C C . ILE A 1 102 ? -3.963 -15.711 0.696 1 98.81 102 ILE A C 1
ATOM 845 O O . ILE A 1 102 ? -3.887 -16.938 0.584 1 98.81 102 ILE A O 1
ATOM 849 N N . SER A 1 103 ? -3.807 -15.07 1.804 1 98.81 103 SER A N 1
ATOM 850 C CA . SER A 1 103 ? -3.484 -15.797 3.027 1 98.81 103 SER A CA 1
ATOM 851 C C . SER A 1 103 ? -4.602 -16.766 3.404 1 98.81 103 SER A C 1
ATOM 853 O O . SER A 1 103 ? -4.336 -17.922 3.77 1 98.81 103 SER A O 1
ATOM 855 N N . ARG A 1 104 ? -5.836 -16.328 3.342 1 98.69 104 ARG A N 1
ATOM 856 C CA . ARG A 1 104 ? -6.992 -17.141 3.703 1 98.69 104 ARG A CA 1
ATOM 857 C C . ARG A 1 104 ? -7.121 -18.344 2.779 1 98.69 104 ARG A C 1
ATOM 859 O O . ARG A 1 104 ? -7.395 -19.453 3.236 1 98.69 104 ARG A O 1
ATOM 866 N N . ILE A 1 105 ? -6.863 -18.156 1.522 1 98.75 105 ILE A N 1
ATOM 867 C CA . ILE A 1 105 ? -7.113 -19.125 0.466 1 98.75 105 ILE A CA 1
ATOM 868 C C . ILE A 1 105 ? -6.008 -20.188 0.465 1 98.75 105 ILE A C 1
ATOM 870 O O . ILE A 1 105 ? -6.254 -21.359 0.167 1 98.75 105 ILE A O 1
ATOM 874 N N . LEU A 1 106 ? -4.828 -19.797 0.823 1 98.5 106 LEU A N 1
ATOM 875 C CA . LEU A 1 106 ? -3.668 -20.688 0.789 1 98.5 106 LEU A CA 1
ATOM 876 C C . LEU A 1 106 ? -3.748 -21.719 1.898 1 98.5 106 LEU A C 1
ATOM 878 O O . LEU A 1 106 ? -4.078 -21.406 3.041 1 98.5 106 LEU A O 1
ATOM 882 N N . LYS A 1 107 ? -3.451 -22.938 1.568 1 97.94 107 LYS A N 1
ATOM 883 C CA . LYS A 1 107 ? -3.301 -23.984 2.566 1 97.94 107 LYS A CA 1
ATOM 884 C C . LYS A 1 107 ? -2.08 -23.734 3.449 1 97.94 107 LYS A C 1
ATOM 886 O O . LYS A 1 107 ? -1.113 -23.109 3.016 1 97.94 107 LYS A O 1
ATOM 891 N N . PRO A 1 108 ? -2.176 -24.297 4.684 1 97.38 108 PRO A N 1
ATOM 892 C CA . PRO A 1 108 ? -0.929 -24.281 5.453 1 97.38 108 PRO A CA 1
ATOM 893 C C . PRO A 1 108 ? 0.235 -24.922 4.699 1 97.38 108 PRO A C 1
ATOM 895 O O . PRO A 1 108 ? 0.069 -25.969 4.074 1 97.38 108 PRO A O 1
ATOM 898 N N . GLY A 1 109 ? 1.35 -24.234 4.66 1 97.06 109 GLY A N 1
ATOM 899 C CA . GLY A 1 109 ? 2.518 -24.734 3.955 1 97.06 109 GLY A CA 1
ATOM 900 C C . GLY A 1 109 ? 2.525 -24.375 2.48 1 97.06 109 GLY A C 1
ATOM 901 O O . GLY A 1 109 ? 3.473 -24.703 1.763 1 97.06 109 GLY A O 1
ATOM 902 N N . GLY A 1 110 ? 1.457 -23.703 2.025 1 98.12 110 GLY A N 1
ATOM 903 C CA . GLY A 1 110 ? 1.361 -23.312 0.627 1 98.12 110 GLY A CA 1
ATOM 904 C C . GLY A 1 110 ? 2.277 -22.156 0.261 1 98.12 110 GLY A C 1
ATOM 905 O O . GLY A 1 110 ? 2.83 -21.5 1.141 1 98.12 110 GLY A O 1
ATOM 906 N N . PHE A 1 111 ? 2.432 -21.984 -1.071 1 98.56 111 PHE A N 1
ATOM 907 C CA . PHE A 1 111 ? 3.326 -20.953 -1.594 1 98.56 111 PHE A CA 1
ATOM 908 C C . PHE A 1 111 ? 2.537 -19.828 -2.258 1 98.56 111 PHE A C 1
ATOM 910 O O . PHE A 1 111 ? 1.475 -20.078 -2.838 1 98.56 111 PHE A O 1
ATOM 917 N N . CYS A 1 112 ? 3.076 -18.656 -2.156 1 98.56 112 CYS A N 1
ATOM 918 C CA . CYS A 1 112 ? 2.568 -17.578 -3.014 1 98.56 112 CYS A CA 1
ATOM 919 C C . CYS A 1 112 ? 3.709 -16.859 -3.717 1 98.56 112 CYS A C 1
ATOM 921 O O . CYS A 1 112 ? 4.84 -16.859 -3.229 1 98.56 112 CYS A O 1
ATOM 923 N N . CYS A 1 113 ? 3.426 -16.375 -4.867 1 98.94 113 CYS A N 1
ATOM 924 C CA . CYS A 1 113 ? 4.336 -15.547 -5.652 1 98.94 113 CYS A CA 1
ATOM 925 C C . CYS A 1 113 ? 3.635 -14.289 -6.152 1 98.94 113 CYS A C 1
ATOM 927 O O . CYS A 1 113 ? 2.676 -14.367 -6.922 1 98.94 113 CYS A O 1
ATOM 929 N N . ILE A 1 114 ? 4.129 -13.172 -5.738 1 98.81 114 ILE A N 1
ATOM 930 C CA . ILE A 1 114 ? 3.578 -11.883 -6.133 1 98.81 114 ILE A CA 1
ATOM 931 C C . ILE A 1 114 ? 4.605 -11.109 -6.961 1 98.81 114 ILE A C 1
ATOM 933 O O . ILE A 1 114 ? 5.766 -10.984 -6.555 1 98.81 114 ILE A O 1
ATOM 937 N N . ILE A 1 115 ? 4.191 -10.641 -8.141 1 98 115 ILE A N 1
ATOM 938 C CA . ILE A 1 115 ? 5.035 -9.828 -9.008 1 98 115 ILE A CA 1
ATOM 939 C C . ILE A 1 115 ? 4.328 -8.516 -9.336 1 98 115 ILE A C 1
ATOM 941 O O . ILE A 1 115 ? 3.176 -8.516 -9.781 1 98 115 ILE A O 1
ATOM 945 N N . ALA A 1 116 ? 4.953 -7.383 -9.086 1 96.69 116 ALA A N 1
ATOM 946 C CA . ALA A 1 116 ? 4.426 -6.051 -9.359 1 96.69 116 ALA A CA 1
ATOM 947 C C . ALA A 1 116 ? 5.543 -5.09 -9.766 1 96.69 116 ALA A C 1
ATOM 949 O O . ALA A 1 116 ? 6.707 -5.297 -9.414 1 96.69 116 ALA A O 1
ATOM 950 N N . PRO A 1 117 ? 5.227 -4.043 -10.453 1 94.69 117 PRO A N 1
ATOM 951 C CA . PRO A 1 117 ? 6.285 -3.152 -10.938 1 94.69 117 PRO A CA 1
ATOM 952 C C . PRO A 1 117 ? 6.895 -2.305 -9.828 1 94.69 117 PRO A C 1
ATOM 954 O O . PRO A 1 117 ? 6.195 -1.916 -8.883 1 94.69 117 PRO A O 1
ATOM 957 N N . SER A 1 118 ? 8.18 -2.025 -9.977 1 93.38 118 SER A N 1
ATOM 958 C CA . SER A 1 118 ? 8.883 -1.097 -9.094 1 93.38 118 SER A CA 1
ATOM 959 C C . SER A 1 118 ? 9.141 0.234 -9.789 1 93.38 118 SER A C 1
ATOM 961 O O . SER A 1 118 ? 9.562 1.203 -9.156 1 93.38 118 SER A O 1
ATOM 963 N N . GLY A 1 119 ? 8.891 0.254 -10.984 1 88 119 GLY A N 1
ATOM 964 C CA . GLY A 1 119 ? 9.141 1.455 -11.766 1 88 119 GLY A CA 1
ATOM 965 C C . GLY A 1 119 ? 8.211 1.597 -12.953 1 88 119 GLY A C 1
ATOM 966 O O . GLY A 1 119 ? 7.059 1.164 -12.906 1 88 119 GLY A O 1
ATOM 967 N N . GLY A 1 120 ? 8.734 2.412 -13.914 1 81.56 120 GLY A N 1
ATOM 968 C CA . GLY A 1 120 ? 7.957 2.635 -15.117 1 81.56 120 GLY A CA 1
ATOM 969 C C . GLY A 1 120 ? 6.969 3.779 -14.992 1 81.56 120 GLY A C 1
ATOM 970 O O . GLY A 1 120 ? 6.621 4.188 -13.883 1 81.56 120 GLY A O 1
ATOM 971 N N . PRO A 1 121 ? 6.652 4.223 -16.141 1 77.94 121 PRO A N 1
ATOM 972 C CA . PRO A 1 121 ? 5.695 5.332 -16.156 1 77.94 121 PRO A CA 1
ATOM 973 C C . PRO A 1 121 ? 4.301 4.91 -15.703 1 77.94 121 PRO A C 1
ATOM 975 O O . PRO A 1 121 ? 3.984 3.715 -15.695 1 77.94 121 PRO A O 1
ATOM 978 N N . LYS A 1 122 ? 3.637 5.949 -15.227 1 75.31 122 LYS A N 1
ATOM 979 C CA . LYS A 1 122 ? 2.227 5.703 -14.938 1 75.31 122 LYS A CA 1
ATOM 980 C C . LYS A 1 122 ? 1.502 5.164 -16.172 1 75.31 122 LYS A C 1
ATOM 982 O O . LYS A 1 122 ? 1.736 5.629 -17.281 1 75.31 122 LYS A O 1
ATOM 987 N N . HIS A 1 123 ? 0.771 4.137 -15.836 1 68.38 123 HIS A N 1
ATOM 988 C CA . HIS A 1 123 ? -0.029 3.596 -16.922 1 68.38 123 HIS A CA 1
ATOM 989 C C . HIS A 1 123 ? -0.922 4.668 -17.531 1 68.38 123 HIS A C 1
ATOM 991 O O . HIS A 1 123 ? -1.17 5.703 -16.922 1 68.38 123 HIS A O 1
ATOM 997 N N . GLY A 1 124 ? -1.242 4.594 -18.844 1 63.81 124 GLY A N 1
ATOM 998 C CA . GLY A 1 124 ? -2.092 5.555 -19.531 1 63.81 124 GLY A CA 1
ATOM 999 C C . GLY A 1 124 ? -3.369 5.867 -18.766 1 63.81 124 GLY A C 1
ATOM 1000 O O . GLY A 1 124 ? -3.637 5.281 -17.719 1 63.81 124 GLY A O 1
ATOM 1001 N N . ILE A 1 125 ? -4.07 6.914 -19.062 1 60.09 125 ILE A N 1
ATOM 1002 C CA . ILE A 1 125 ? -5.223 7.543 -18.422 1 60.09 125 ILE A CA 1
ATOM 1003 C C . ILE A 1 125 ? -6.324 6.504 -18.219 1 60.09 125 ILE A C 1
ATOM 1005 O O . ILE A 1 125 ? -7.094 6.598 -17.25 1 60.09 125 ILE A O 1
ATOM 1009 N N . GLU A 1 126 ? -6.195 5.473 -18.906 1 61.47 126 GLU A N 1
ATOM 1010 C CA . GLU A 1 126 ? -7.328 4.551 -18.875 1 61.47 126 GLU A CA 1
ATOM 1011 C C . GLU A 1 126 ? -7.125 3.455 -17.828 1 61.47 126 GLU A C 1
ATOM 1013 O O . GLU A 1 126 ? -8.062 2.723 -17.5 1 61.47 126 GLU A O 1
ATOM 1018 N N . ASP A 1 127 ? -5.953 3.49 -17.219 1 75.44 127 ASP A N 1
ATOM 1019 C CA . ASP A 1 127 ? -5.723 2.355 -16.328 1 75.44 127 ASP A CA 1
ATOM 1020 C C . ASP A 1 127 ? -5.465 2.822 -14.898 1 75.44 127 ASP A C 1
ATOM 1022 O O . ASP A 1 127 ? -4.711 3.773 -14.672 1 75.44 127 ASP A O 1
ATOM 1026 N N . VAL A 1 128 ? -6.234 2.227 -14.055 1 89.88 128 VAL A N 1
ATOM 1027 C CA . VAL A 1 128 ? -5.953 2.453 -12.641 1 89.88 128 VAL A CA 1
ATOM 1028 C C . VAL A 1 128 ? -4.512 2.059 -12.328 1 89.88 128 VAL A C 1
ATOM 1030 O O . VAL A 1 128 ? -4.062 0.977 -12.711 1 89.88 128 VAL A O 1
ATOM 1033 N N . ASP A 1 129 ? -3.73 2.941 -11.82 1 94.12 129 ASP A N 1
ATOM 1034 C CA . ASP A 1 129 ? -2.342 2.758 -11.414 1 94.12 129 ASP A CA 1
ATOM 1035 C C . ASP A 1 129 ? -2.086 3.375 -10.039 1 94.12 129 ASP A C 1
ATOM 1037 O O . ASP A 1 129 ? -2.018 4.598 -9.906 1 94.12 129 ASP A O 1
ATOM 1041 N N . CYS A 1 130 ? -1.877 2.531 -9.102 1 97.06 130 CYS A N 1
ATOM 1042 C CA . CYS A 1 130 ? -1.932 3.029 -7.727 1 97.06 130 CYS A CA 1
ATOM 1043 C C . CYS A 1 130 ? -0.535 3.117 -7.125 1 97.06 130 CYS A C 1
ATOM 1045 O O . CYS A 1 130 ? -0.21 4.09 -6.441 1 97.06 130 CYS A O 1
ATOM 1047 N N . TYR A 1 131 ? 0.306 2.041 -7.391 1 96.94 131 TYR A N 1
ATOM 1048 C CA . TYR A 1 131 ? 1.52 1.936 -6.59 1 96.94 131 TYR A CA 1
ATOM 1049 C C . TYR A 1 131 ? 2.674 1.382 -7.414 1 96.94 131 TYR A C 1
ATOM 1051 O O . TYR A 1 131 ? 2.459 0.796 -8.477 1 96.94 131 TYR A O 1
ATOM 1059 N N . ARG A 1 132 ? 3.85 1.614 -6.898 1 96.19 132 ARG A N 1
ATOM 1060 C CA . ARG A 1 132 ? 5.039 0.826 -7.199 1 96.19 132 ARG A CA 1
ATOM 1061 C C . ARG A 1 132 ? 5.59 0.158 -5.945 1 96.19 132 ARG A C 1
ATOM 1063 O O . ARG A 1 132 ? 5.441 0.687 -4.84 1 96.19 132 ARG A O 1
ATOM 1070 N N . PHE A 1 133 ? 6.18 -0.98 -6.168 1 96.88 133 PHE A N 1
ATOM 1071 C CA . PHE A 1 133 ? 6.617 -1.804 -5.047 1 96.88 133 PHE A CA 1
ATOM 1072 C C . PHE A 1 133 ? 8.125 -2.012 -5.082 1 96.88 133 PHE A C 1
ATOM 1074 O O . PHE A 1 133 ? 8.688 -2.311 -6.137 1 96.88 133 PHE A O 1
ATOM 1081 N N . TYR A 1 134 ? 8.703 -1.902 -3.914 1 95.81 134 TYR A N 1
ATOM 1082 C CA . TYR A 1 134 ? 10.102 -2.289 -3.75 1 95.81 134 TYR A CA 1
ATOM 1083 C C . TYR A 1 134 ? 10.227 -3.498 -2.83 1 95.81 134 TYR A C 1
ATOM 1085 O O . TYR A 1 134 ? 9.219 -4.059 -2.391 1 95.81 134 TYR A O 1
ATOM 1093 N N . GLU A 1 135 ? 11.469 -3.924 -2.648 1 96.12 135 GLU A N 1
ATOM 1094 C CA . GLU A 1 135 ? 11.711 -5.137 -1.874 1 96.12 135 GLU A CA 1
ATOM 1095 C C . GLU A 1 135 ? 11.141 -5.02 -0.465 1 96.12 135 GLU A C 1
ATOM 1097 O O . GLU A 1 135 ? 10.523 -5.957 0.044 1 96.12 135 GLU A O 1
ATOM 1102 N N . ASP A 1 136 ? 11.297 -3.871 0.101 1 97.31 136 ASP A N 1
ATOM 1103 C CA . ASP A 1 136 ? 10.812 -3.695 1.468 1 97.31 136 ASP A CA 1
ATOM 1104 C C . ASP A 1 136 ? 9.289 -3.779 1.53 1 97.31 136 ASP A C 1
ATOM 1106 O O . ASP A 1 136 ? 8.727 -4.281 2.508 1 97.31 136 ASP A O 1
ATOM 1110 N N . GLY A 1 137 ? 8.633 -3.27 0.534 1 98.06 137 GLY A N 1
ATOM 1111 C CA . GLY A 1 137 ? 7.184 -3.408 0.458 1 98.06 137 GLY A CA 1
ATOM 1112 C C . GLY A 1 137 ? 6.73 -4.848 0.32 1 98.06 137 GLY A C 1
ATOM 1113 O O . GLY A 1 137 ? 5.77 -5.266 0.967 1 98.06 137 GLY A O 1
ATOM 1114 N N . MET A 1 138 ? 7.465 -5.555 -0.458 1 98.44 138 MET A N 1
ATOM 1115 C CA . MET A 1 138 ? 7.172 -6.973 -0.629 1 98.44 138 MET A CA 1
ATOM 1116 C C . MET A 1 138 ? 7.355 -7.73 0.682 1 98.44 138 MET A C 1
ATOM 1118 O O . MET A 1 138 ? 6.52 -8.555 1.052 1 98.44 138 MET A O 1
ATOM 1122 N N . ARG A 1 139 ? 8.438 -7.43 1.345 1 98.12 139 ARG A N 1
ATOM 1123 C CA . ARG A 1 139 ? 8.641 -8.031 2.66 1 98.12 139 ARG A CA 1
ATOM 1124 C C . ARG A 1 139 ? 7.504 -7.668 3.609 1 98.12 139 ARG A C 1
ATOM 1126 O O . ARG A 1 139 ? 7.055 -8.508 4.395 1 98.12 139 ARG A O 1
ATOM 1133 N N . GLY A 1 140 ? 7.074 -6.434 3.508 1 98.19 140 GLY A N 1
ATOM 1134 C CA . GLY A 1 140 ? 5.949 -5.988 4.312 1 98.19 140 GLY A CA 1
ATOM 1135 C C . GLY A 1 140 ? 4.691 -6.809 4.086 1 98.19 140 GLY A C 1
ATOM 1136 O O . GLY A 1 140 ? 3.988 -7.148 5.039 1 98.19 140 GLY A O 1
ATOM 1137 N N . LEU A 1 141 ? 4.434 -7.152 2.904 1 98.38 141 LEU A N 1
ATOM 1138 C CA . LEU A 1 141 ? 3.254 -7.941 2.57 1 98.38 141 LEU A CA 1
ATOM 1139 C C . LEU A 1 141 ? 3.299 -9.305 3.258 1 98.38 141 LEU A C 1
ATOM 1141 O O . LEU A 1 141 ? 2.311 -9.734 3.854 1 98.38 141 LEU A O 1
ATOM 1145 N N . ALA A 1 142 ? 4.418 -9.961 3.16 1 98.5 142 ALA A N 1
ATOM 1146 C CA . ALA A 1 142 ? 4.566 -11.266 3.791 1 98.5 142 ALA A CA 1
ATOM 1147 C C . ALA A 1 142 ? 4.43 -11.164 5.309 1 98.5 142 ALA A C 1
ATOM 1149 O O . ALA A 1 142 ? 3.752 -11.984 5.934 1 98.5 142 ALA A O 1
ATOM 1150 N N . ASN A 1 143 ? 5.066 -10.117 5.855 1 98.31 143 ASN A N 1
ATOM 1151 C CA . ASN A 1 143 ? 5.016 -9.914 7.301 1 98.31 143 ASN A CA 1
ATOM 1152 C C . ASN A 1 143 ? 3.596 -9.617 7.777 1 98.31 143 ASN A C 1
ATOM 1154 O O . ASN A 1 143 ? 3.189 -10.062 8.852 1 98.31 143 ASN A O 1
ATOM 1158 N N . TYR A 1 144 ? 2.91 -8.93 6.969 1 98 144 TYR A N 1
ATOM 1159 C CA . TYR A 1 144 ? 1.547 -8.547 7.316 1 98 144 TYR A CA 1
ATOM 1160 C C . TYR A 1 144 ? 0.68 -9.773 7.57 1 98 144 TYR A C 1
ATOM 1162 O O . TYR A 1 144 ? -0.164 -9.773 8.469 1 98 144 TYR A O 1
ATOM 1170 N N . VAL A 1 145 ? 0.918 -10.82 6.801 1 98.06 145 VAL A N 1
ATOM 1171 C CA . VAL A 1 145 ? 0.08 -12.008 6.918 1 98.06 145 VAL A CA 1
ATOM 1172 C C . VAL A 1 145 ? 0.868 -13.133 7.586 1 98.06 145 VAL A C 1
ATOM 1174 O O . VAL A 1 145 ? 0.471 -14.305 7.523 1 98.06 145 VAL A O 1
ATOM 1177 N N . ASN A 1 146 ? 2.037 -12.844 8.109 1 98.06 146 ASN A N 1
ATOM 1178 C CA . ASN A 1 146 ? 2.883 -13.766 8.859 1 98.06 146 ASN A CA 1
ATOM 1179 C C . ASN A 1 146 ? 3.346 -14.93 7.984 1 98.06 146 ASN A C 1
ATOM 1181 O O . ASN A 1 146 ? 3.295 -16.094 8.406 1 98.06 146 ASN A O 1
ATOM 1185 N N . PHE A 1 147 ? 3.701 -14.688 6.773 1 98.69 147 PHE A N 1
ATOM 1186 C CA . PHE A 1 147 ? 4.293 -15.688 5.887 1 98.69 147 PHE A CA 1
ATOM 1187 C C . PHE A 1 147 ? 5.809 -15.711 6.035 1 98.69 147 PHE A C 1
ATOM 1189 O O . PHE A 1 147 ? 6.422 -14.695 6.375 1 98.69 147 PHE A O 1
ATOM 1196 N N . ASP A 1 148 ? 6.414 -16.859 5.801 1 98.19 148 ASP A N 1
ATOM 1197 C CA . ASP A 1 148 ? 7.867 -16.953 5.688 1 98.19 148 ASP A CA 1
ATOM 1198 C C . ASP A 1 148 ? 8.352 -16.406 4.344 1 98.19 148 ASP A C 1
ATOM 1200 O O . ASP A 1 148 ? 7.875 -16.844 3.289 1 98.19 148 ASP A O 1
ATOM 1204 N N . ILE A 1 149 ? 9.258 -15.547 4.41 1 98.62 149 ILE A N 1
ATOM 1205 C CA . ILE A 1 149 ? 9.82 -14.992 3.186 1 98.62 149 ILE A CA 1
ATOM 1206 C C . ILE A 1 149 ? 10.891 -15.93 2.635 1 98.62 149 ILE A C 1
ATOM 1208 O O . ILE A 1 149 ? 11.891 -16.188 3.301 1 98.62 149 ILE A O 1
ATOM 1212 N N . LEU A 1 150 ? 10.664 -16.344 1.444 1 98.75 150 LEU A N 1
ATOM 1213 C CA . LEU A 1 150 ? 11.633 -17.25 0.817 1 98.75 150 LEU A CA 1
ATOM 1214 C C . LEU A 1 150 ? 12.523 -16.484 -0.161 1 98.75 150 LEU A C 1
ATOM 1216 O O . LEU A 1 150 ? 13.68 -16.859 -0.362 1 98.75 150 LEU A O 1
ATOM 1220 N N . HIS A 1 151 ? 11.969 -15.492 -0.812 1 98.56 151 HIS A N 1
ATOM 1221 C CA . HIS A 1 151 ? 12.719 -14.703 -1.782 1 98.56 151 HIS A CA 1
ATOM 1222 C C . HIS A 1 151 ? 12.078 -13.336 -1.994 1 98.56 151 HIS A C 1
ATOM 1224 O O . HIS A 1 151 ? 10.852 -13.219 -2.057 1 98.56 151 HIS A O 1
ATOM 1230 N N . VAL A 1 152 ? 12.867 -12.352 -2.047 1 98.06 152 VAL A N 1
ATOM 1231 C CA . VAL A 1 152 ? 12.469 -11.016 -2.473 1 98.06 152 VAL A CA 1
ATOM 1232 C C . VAL A 1 152 ? 13.539 -10.422 -3.393 1 98.06 152 VAL A C 1
ATOM 1234 O O . VAL A 1 152 ? 14.734 -10.539 -3.119 1 98.06 152 VAL A O 1
ATOM 1237 N N . SER A 1 153 ? 13.023 -9.773 -4.492 1 96.31 153 SER A N 1
ATOM 1238 C CA . SER A 1 153 ? 13.992 -9.172 -5.402 1 96.31 153 SER A CA 1
ATOM 1239 C C . SER A 1 153 ? 13.344 -8.109 -6.281 1 96.31 153 SER A C 1
ATOM 1241 O O . SER A 1 153 ? 12.117 -8.062 -6.395 1 96.31 153 SER A O 1
ATOM 1243 N N . ILE A 1 154 ? 14.164 -7.27 -6.832 1 94 154 ILE A N 1
ATOM 1244 C CA . ILE A 1 154 ? 13.805 -6.375 -7.926 1 94 154 ILE A CA 1
ATOM 1245 C C . ILE A 1 154 ? 14.609 -6.734 -9.172 1 94 154 ILE A C 1
ATOM 1247 O O . ILE A 1 154 ? 15.82 -6.965 -9.086 1 94 154 ILE A O 1
ATOM 1251 N N . ASN A 1 155 ? 13.922 -6.82 -10.258 1 89.88 155 ASN A N 1
ATOM 1252 C CA . ASN A 1 155 ? 14.633 -7.082 -11.508 1 89.88 155 ASN A CA 1
ATOM 1253 C C . ASN A 1 155 ? 15.297 -5.816 -12.047 1 89.88 155 ASN A C 1
ATOM 1255 O O . ASN A 1 155 ? 14.633 -4.965 -12.633 1 89.88 155 ASN A O 1
ATOM 1259 N N . ASN A 1 156 ? 16.547 -5.699 -11.891 1 82.06 156 ASN A N 1
ATOM 1260 C CA . ASN A 1 156 ? 17.266 -4.488 -12.281 1 82.06 156 ASN A CA 1
ATOM 1261 C C . ASN A 1 156 ? 18.016 -4.684 -13.602 1 82.06 156 ASN A C 1
ATOM 1263 O O . ASN A 1 156 ? 18.859 -3.865 -13.961 1 82.06 156 ASN A O 1
ATOM 1267 N N . GLU A 1 157 ? 17.703 -5.715 -14.25 1 81.69 157 GLU A N 1
ATOM 1268 C CA . GLU A 1 157 ? 18.344 -5.953 -15.539 1 81.69 157 GLU A CA 1
ATOM 1269 C C . GLU A 1 157 ? 17.828 -4.988 -16.609 1 81.69 157 GLU A C 1
ATOM 1271 O O . GLU A 1 157 ? 16.703 -4.512 -16.516 1 81.69 157 GLU A O 1
ATOM 1276 N N . ASN A 1 158 ? 18.641 -4.711 -17.578 1 79.81 158 ASN A N 1
ATOM 1277 C CA . ASN A 1 158 ? 18.312 -3.736 -18.609 1 79.81 158 ASN A CA 1
ATOM 1278 C C . ASN A 1 158 ? 17.047 -4.121 -19.359 1 79.81 158 ASN A C 1
ATOM 1280 O O . ASN A 1 158 ? 16.25 -3.252 -19.734 1 79.81 158 ASN A O 1
ATOM 1284 N N . TYR A 1 159 ? 16.891 -5.395 -19.594 1 77.75 159 TYR A N 1
ATOM 1285 C CA . TYR A 1 159 ? 15.75 -5.84 -20.391 1 77.75 159 TYR A CA 1
ATOM 1286 C C . TYR A 1 159 ? 14.445 -5.66 -19.625 1 77.75 159 TYR A C 1
ATOM 1288 O O . TYR A 1 159 ? 13.359 -5.73 -20.203 1 77.75 159 TYR A O 1
ATOM 1296 N N . SER A 1 160 ? 14.578 -5.406 -18.328 1 77.38 160 SER A N 1
ATOM 1297 C CA . SER A 1 160 ? 13.383 -5.281 -17.5 1 77.38 160 SER A CA 1
ATOM 1298 C C . SER A 1 160 ? 12.953 -3.824 -17.375 1 77.38 160 SER A C 1
ATOM 1300 O O . SER A 1 160 ? 11.875 -3.537 -16.844 1 77.38 160 SER A O 1
ATOM 1302 N N . LYS A 1 161 ? 13.82 -3.002 -17.891 1 79.12 161 LYS A N 1
ATOM 1303 C CA . LYS A 1 161 ? 13.492 -1.581 -17.828 1 79.12 161 LYS A CA 1
ATOM 1304 C C . LYS A 1 161 ? 12.375 -1.23 -18.812 1 79.12 161 LYS A C 1
ATOM 1306 O O . LYS A 1 161 ? 12.281 -1.819 -19.891 1 79.12 161 LYS A O 1
ATOM 1311 N N . PRO A 1 162 ? 11.422 -0.467 -18.375 1 78.5 162 PRO A N 1
ATOM 1312 C CA . PRO A 1 162 ? 11.477 0.425 -17.219 1 78.5 162 PRO A CA 1
ATOM 1313 C C . PRO A 1 162 ? 10.727 -0.138 -16 1 78.5 162 PRO A C 1
ATOM 1315 O O . PRO A 1 162 ? 10.727 0.478 -14.938 1 78.5 162 PRO A O 1
ATOM 1318 N N . TRP A 1 163 ? 10.195 -1.233 -16.109 1 82.62 163 TRP A N 1
ATOM 1319 C CA . TRP A 1 163 ? 9.258 -1.692 -15.094 1 82.62 163 TRP A CA 1
ATOM 1320 C C . TRP A 1 163 ? 9.992 -2.227 -13.867 1 82.62 163 TRP A C 1
ATOM 1322 O O . TRP A 1 163 ? 9.547 -2.029 -12.734 1 82.62 163 TRP A O 1
ATOM 1332 N N . CYS A 1 164 ? 11.07 -2.953 -14.016 1 88.75 164 CYS A N 1
ATOM 1333 C CA . CYS A 1 164 ? 11.883 -3.461 -12.914 1 88.75 164 CYS A CA 1
ATOM 1334 C C . CYS A 1 164 ? 11.016 -4.121 -11.852 1 88.75 164 CYS A C 1
ATOM 1336 O O . CYS A 1 164 ? 11.055 -3.73 -10.68 1 88.75 164 CYS A O 1
ATOM 1338 N N . ASP A 1 165 ? 10.438 -5.172 -12.227 1 94.12 165 ASP A N 1
ATOM 1339 C CA . ASP A 1 165 ? 9.414 -5.789 -11.383 1 94.12 165 ASP A CA 1
ATOM 1340 C C . ASP A 1 165 ? 10.008 -6.242 -10.047 1 94.12 165 ASP A C 1
ATOM 1342 O O . ASP A 1 165 ? 11.133 -6.75 -10 1 94.12 165 ASP A O 1
ATOM 1346 N N . ALA A 1 166 ? 9.25 -6.012 -9.039 1 96.69 166 ALA A N 1
ATOM 1347 C CA . ALA A 1 166 ? 9.508 -6.629 -7.746 1 96.69 166 ALA A CA 1
ATOM 1348 C C . ALA A 1 166 ? 8.844 -8 -7.648 1 96.69 166 ALA A C 1
ATOM 1350 O O . ALA A 1 166 ? 7.77 -8.219 -8.211 1 96.69 166 ALA A O 1
ATOM 1351 N N . CYS A 1 167 ? 9.523 -8.906 -6.938 1 98.19 167 CYS A N 1
ATOM 1352 C CA . CYS A 1 167 ? 9 -10.258 -6.793 1 98.19 167 CYS A CA 1
ATOM 1353 C C . CYS A 1 167 ? 9.086 -10.719 -5.34 1 98.19 167 CYS A C 1
ATOM 1355 O O . CYS A 1 167 ? 10.125 -10.562 -4.695 1 98.19 167 CYS A O 1
ATOM 1357 N N . LEU A 1 168 ? 7.996 -11.242 -4.844 1 98.81 168 LEU A N 1
ATOM 1358 C CA . LEU A 1 168 ? 7.93 -11.898 -3.543 1 98.81 168 LEU A CA 1
ATOM 1359 C C . LEU A 1 168 ? 7.582 -13.375 -3.695 1 98.81 168 LEU A C 1
ATOM 1361 O O . LEU A 1 168 ? 6.598 -13.719 -4.355 1 98.81 168 LEU A O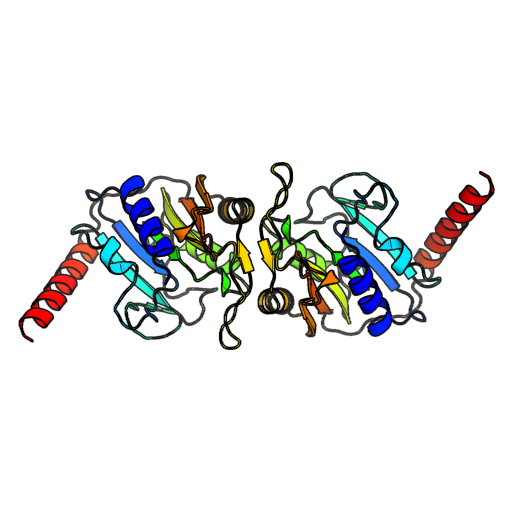 1
ATOM 1365 N N . VAL A 1 169 ? 8.414 -14.227 -3.164 1 98.94 169 VAL A N 1
ATOM 1366 C CA . VAL A 1 169 ? 8.055 -15.617 -2.926 1 98.94 169 VAL A CA 1
ATOM 1367 C C . VAL A 1 169 ? 7.945 -15.875 -1.424 1 98.94 169 VAL A C 1
ATOM 1369 O O . VAL A 1 169 ? 8.898 -15.641 -0.679 1 98.94 169 VAL A O 1
ATOM 1372 N N . ALA A 1 170 ? 6.812 -16.328 -1.026 1 98.88 170 ALA A N 1
ATOM 1373 C CA . ALA A 1 170 ? 6.59 -16.562 0.399 1 98.88 170 ALA A CA 1
ATOM 1374 C C . ALA A 1 170 ? 5.82 -17.844 0.635 1 98.88 170 ALA A C 1
ATOM 1376 O O . ALA A 1 170 ? 5.254 -18.422 -0.299 1 98.88 170 ALA A O 1
ATOM 1377 N N . LYS A 1 171 ? 5.902 -18.266 1.876 1 98.56 171 LYS A N 1
ATOM 1378 C CA . LYS A 1 171 ? 5.262 -19.516 2.281 1 98.56 171 LYS A CA 1
ATOM 1379 C C . LYS A 1 171 ? 4.418 -19.328 3.537 1 98.56 171 LYS A C 1
ATOM 1381 O O . LYS A 1 171 ? 4.871 -18.703 4.504 1 98.56 171 LYS A O 1
ATOM 1386 N N . LYS A 1 172 ? 3.156 -19.766 3.443 1 98.31 172 LYS A N 1
ATOM 1387 C CA . LYS A 1 172 ? 2.33 -19.797 4.648 1 98.31 172 LYS A CA 1
ATOM 1388 C C . LYS A 1 172 ? 2.855 -20.812 5.652 1 98.31 172 LYS A C 1
ATOM 1390 O O . LYS A 1 172 ? 3.281 -21.906 5.27 1 98.31 172 LYS A O 1
ATOM 1395 N N . GLN A 1 173 ? 2.809 -20.438 6.918 1 94.62 173 GLN A N 1
ATOM 1396 C CA . GLN A 1 173 ? 3.285 -21.344 7.953 1 94.62 173 GLN A CA 1
ATOM 1397 C C . GLN A 1 173 ? 2.508 -22.656 7.926 1 94.62 173 GLN A C 1
ATOM 1399 O O . GLN A 1 173 ? 1.308 -22.672 7.648 1 94.62 173 GLN A O 1
ATOM 1404 N N . GLY A 1 174 ? 3.271 -23.766 8.281 1 92.81 174 GLY A N 1
ATOM 1405 C CA . GLY A 1 174 ? 2.682 -25.094 8.258 1 92.81 174 GLY A CA 1
ATOM 1406 C C . GLY A 1 174 ? 3.32 -26.016 7.23 1 92.81 174 GLY A C 1
ATOM 1407 O O . GLY A 1 174 ? 4.43 -25.75 6.762 1 92.81 174 GLY A O 1
ATOM 1408 N N . THR A 1 175 ? 2.688 -27.188 7.008 1 85.69 175 THR A N 1
ATOM 1409 C CA . THR A 1 175 ? 3.205 -28.172 6.062 1 85.69 175 THR A CA 1
ATOM 1410 C C . THR A 1 175 ? 2.172 -28.484 4.984 1 85.69 175 THR A C 1
ATOM 1412 O O . THR A 1 175 ? 0.99 -28.672 5.285 1 85.69 175 THR A O 1
ATOM 1415 N N . LEU A 1 176 ? 2.73 -28.422 3.818 1 85.25 176 LEU A N 1
ATOM 1416 C CA . LEU A 1 176 ? 1.864 -28.734 2.684 1 85.25 176 LEU A CA 1
ATOM 1417 C C . LEU A 1 176 ? 1.628 -30.234 2.559 1 85.25 176 LEU A C 1
ATOM 1419 O O . LEU A 1 176 ? 2.578 -31.016 2.568 1 85.25 176 LEU A O 1
ATOM 1423 N N . ASP A 1 177 ? 0.395 -30.641 2.605 1 75.62 177 ASP A N 1
ATOM 1424 C CA . ASP A 1 177 ? 0.05 -32.031 2.342 1 75.62 177 ASP A CA 1
ATOM 1425 C C . ASP A 1 177 ? -0.038 -32.312 0.841 1 75.62 177 ASP A C 1
ATOM 1427 O O . ASP A 1 177 ? -0.988 -31.875 0.183 1 75.62 177 ASP A O 1
ATOM 1431 N N . VAL A 1 178 ? 1.034 -32.812 0.271 1 68.94 178 VAL A N 1
ATOM 1432 C CA . VAL A 1 178 ? 1.143 -32.938 -1.178 1 68.94 178 VAL A CA 1
ATOM 1433 C C . VAL A 1 178 ? 0.569 -34.312 -1.614 1 68.94 178 VAL A C 1
ATOM 1435 O O . VAL A 1 178 ? 0.823 -34.75 -2.73 1 68.94 178 VAL A O 1
ATOM 1438 N N . LYS A 1 179 ? -0.244 -34.906 -0.618 1 61.16 179 LYS A N 1
ATOM 1439 C CA . LYS A 1 179 ? -0.826 -36.188 -1.021 1 61.16 179 LYS A CA 1
ATOM 1440 C C . LYS A 1 179 ? -1.914 -36 -2.072 1 61.16 179 LYS A C 1
ATOM 1442 O O . LYS A 1 179 ? -2.537 -34.938 -2.135 1 61.16 179 LYS A O 1
ATOM 1447 N N . MET A 1 180 ? -2.09 -36.812 -3.105 1 54.5 180 MET A N 1
ATOM 1448 C CA . MET A 1 180 ? -2.908 -36.875 -4.312 1 54.5 180 MET A CA 1
ATOM 1449 C C . MET A 1 180 ? -4.34 -36.438 -4.02 1 54.5 180 MET A C 1
ATOM 1451 O O . MET A 1 180 ? -4.992 -36.969 -3.135 1 54.5 180 MET A O 1
ATOM 1455 N N . ASP A 1 181 ? -4.629 -35.062 -4.129 1 52.5 181 ASP A N 1
ATOM 1456 C CA . ASP A 1 181 ? -6.062 -34.906 -4.336 1 52.5 181 ASP A CA 1
ATOM 1457 C C . ASP A 1 181 ? -6.461 -35.281 -5.762 1 52.5 181 ASP A C 1
ATOM 1459 O O . ASP A 1 181 ? -6.258 -34.5 -6.691 1 52.5 181 ASP A O 1
ATOM 1463 N N . LYS A 1 182 ? -6.727 -36.5 -6.105 1 49.84 182 LYS A N 1
ATOM 1464 C CA . LYS A 1 182 ? -6.973 -37.188 -7.375 1 49.84 182 LYS A CA 1
ATOM 1465 C C . LYS A 1 182 ? -8.117 -36.531 -8.133 1 49.84 182 LYS A C 1
ATOM 1467 O O . LYS A 1 182 ? -8.203 -36.656 -9.359 1 49.84 182 LYS A O 1
ATOM 1472 N N . SER A 1 183 ? -8.992 -35.938 -7.434 1 48.66 183 SER A N 1
ATOM 1473 C CA . SER A 1 183 ? -10.211 -35.594 -8.156 1 48.66 183 SER A CA 1
ATOM 1474 C C . SER A 1 183 ? -9.977 -34.438 -9.117 1 48.66 183 SER A C 1
ATOM 1476 O O . SER A 1 183 ? -10.406 -34.469 -10.273 1 48.66 183 SER A O 1
ATOM 1478 N N . LYS A 1 184 ? -9.336 -33.438 -8.75 1 54.12 184 LYS A N 1
ATOM 1479 C CA . LYS A 1 184 ? -9.219 -32.25 -9.594 1 54.12 184 LYS A CA 1
ATOM 1480 C C . LYS A 1 184 ? -8.188 -32.469 -10.695 1 54.12 184 LYS A C 1
ATOM 1482 O O . LYS A 1 184 ? -8.344 -31.938 -11.805 1 54.12 184 LYS A O 1
ATOM 1487 N N . ILE A 1 185 ? -7.215 -33.281 -10.438 1 52.06 185 ILE A N 1
ATOM 1488 C CA . ILE A 1 185 ? -6.176 -33.562 -11.43 1 52.06 185 ILE A CA 1
ATOM 1489 C C . ILE A 1 185 ? -6.789 -34.312 -12.617 1 52.06 185 ILE A C 1
ATOM 1491 O O . ILE A 1 185 ? -6.48 -34 -13.773 1 52.06 185 ILE A O 1
ATOM 1495 N N . ILE A 1 186 ? -7.684 -35.156 -12.305 1 53.56 186 ILE A N 1
ATOM 1496 C CA . ILE A 1 186 ? -8.367 -35.906 -13.344 1 53.56 186 ILE A CA 1
ATOM 1497 C C . ILE A 1 186 ? -9.203 -34.969 -14.211 1 53.56 186 ILE A C 1
ATOM 1499 O O . ILE A 1 186 ? -9.195 -35.062 -15.438 1 53.56 186 ILE A O 1
ATOM 1503 N N . GLU A 1 187 ? -9.68 -34 -13.57 1 53.28 187 GLU A N 1
ATOM 1504 C CA . GLU A 1 187 ? -10.531 -33.062 -14.305 1 53.28 187 GLU A CA 1
ATOM 1505 C C . GLU A 1 187 ? -9.695 -32.156 -15.211 1 53.28 187 GLU A C 1
ATOM 1507 O O . GLU A 1 187 ? -10.062 -31.922 -16.375 1 53.28 187 GLU A O 1
ATOM 1512 N N . ASN A 1 188 ? -8.672 -31.688 -14.734 1 55.5 188 ASN A N 1
ATOM 1513 C CA . ASN A 1 188 ? -7.816 -30.812 -15.523 1 55.5 188 ASN A CA 1
ATOM 1514 C C . ASN A 1 188 ? -7.176 -31.547 -16.688 1 55.5 188 ASN A C 1
ATOM 1516 O O . ASN A 1 188 ? -7.047 -31 -17.781 1 55.5 188 ASN A O 1
ATOM 1520 N N . ASN A 1 189 ? -6.746 -32.781 -16.438 1 54.41 189 ASN A N 1
ATOM 1521 C CA . ASN A 1 189 ? -6.191 -33.625 -17.5 1 54.41 189 ASN A CA 1
ATOM 1522 C C . ASN A 1 189 ? -7.207 -33.844 -18.609 1 54.41 189 ASN A C 1
ATOM 1524 O O . ASN A 1 189 ? -6.855 -33.812 -19.781 1 54.41 189 ASN A O 1
ATOM 1528 N N . VAL A 1 190 ? -8.344 -33.938 -18.172 1 57.59 190 VAL A N 1
ATOM 1529 C CA . VAL A 1 190 ? -9.406 -34.156 -19.156 1 57.59 190 VAL A CA 1
ATOM 1530 C C . VAL A 1 190 ? -9.633 -32.875 -19.953 1 57.59 190 VAL A C 1
ATOM 1532 O O . VAL A 1 190 ? -9.75 -32.906 -21.172 1 57.59 190 VAL A O 1
ATOM 1535 N N . ASN A 1 191 ? -9.477 -31.766 -19.25 1 56.06 191 ASN A N 1
ATOM 1536 C CA . ASN A 1 191 ? -9.734 -30.5 -19.922 1 56.06 191 ASN A CA 1
ATOM 1537 C C . ASN A 1 191 ? -8.594 -30.125 -20.859 1 56.06 191 ASN A C 1
ATOM 1539 O O . ASN A 1 191 ? -8.828 -29.625 -21.969 1 56.06 191 ASN A O 1
ATOM 1543 N N . SER A 1 192 ? -7.457 -30.281 -20.375 1 59.25 192 SER A N 1
ATOM 1544 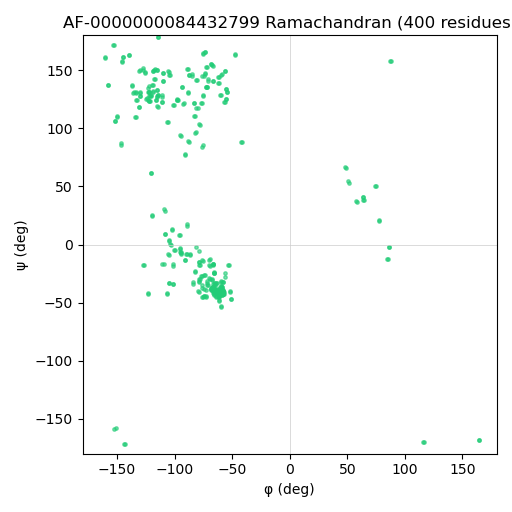C CA . SER A 1 192 ? -6.297 -30.047 -21.219 1 59.25 192 SER A CA 1
ATOM 1545 C C . SER A 1 192 ? -6.332 -30.953 -22.453 1 59.25 192 SER A C 1
ATOM 1547 O O . SER A 1 192 ? -6.035 -30.516 -23.562 1 59.25 192 SER A O 1
ATOM 1549 N N . LEU A 1 193 ? -6.699 -32.219 -22.312 1 56.75 193 LEU A N 1
ATOM 1550 C CA . LEU A 1 193 ? -6.84 -33.156 -23.406 1 56.75 193 LEU A CA 1
ATOM 1551 C C . LEU A 1 193 ? -7.941 -32.719 -24.359 1 56.75 193 LEU A C 1
ATOM 1553 O O . LEU A 1 193 ? -7.777 -32.812 -25.578 1 56.75 193 LEU A O 1
ATOM 1557 N N . LEU A 1 194 ? -8.844 -32.156 -23.766 1 58.41 194 LEU A N 1
ATOM 1558 C CA . LEU A 1 194 ? -9.969 -31.703 -24.578 1 58.41 194 LEU A CA 1
ATOM 1559 C C . LEU A 1 194 ? -9.586 -30.484 -25.422 1 58.41 194 LEU A C 1
ATOM 1561 O O . LEU A 1 194 ? -9.938 -30.406 -26.594 1 58.41 194 LEU A O 1
ATOM 1565 N N . GLU A 1 195 ? -8.812 -29.641 -24.766 1 59.59 195 GLU A N 1
ATOM 1566 C CA . GLU A 1 195 ? -8.352 -28.453 -25.484 1 59.59 195 GLU A CA 1
ATOM 1567 C C . GLU A 1 195 ? -7.375 -28.828 -26.594 1 59.59 195 GLU A C 1
ATOM 1569 O O . GLU A 1 195 ? -7.422 -28.266 -27.688 1 59.59 195 GLU A O 1
ATOM 1574 N N . LYS A 1 196 ? -6.484 -29.781 -26.422 1 58.03 196 LYS A N 1
ATOM 1575 C CA . LYS A 1 196 ? -5.559 -30.297 -27.438 1 58.03 196 LYS A CA 1
ATOM 1576 C C . LYS A 1 196 ? -6.309 -30.953 -28.594 1 58.03 196 LYS A C 1
ATOM 1578 O O . LYS A 1 196 ? -5.957 -30.766 -29.75 1 58.03 196 LYS A O 1
ATOM 1583 N N . ILE A 1 197 ? -7.312 -31.656 -28.266 1 58.12 197 ILE A N 1
ATOM 1584 C CA . ILE A 1 197 ? -8.125 -32.344 -29.266 1 58.12 197 ILE A CA 1
ATOM 1585 C C . ILE A 1 197 ? -8.844 -31.312 -30.125 1 58.12 197 ILE A C 1
ATOM 1587 O O . ILE A 1 197 ? -8.914 -31.453 -31.359 1 58.12 197 ILE A O 1
ATOM 1591 N N . LYS A 1 198 ? -9.281 -30.25 -29.484 1 59.25 198 LYS A N 1
ATOM 1592 C CA . LYS A 1 198 ? -9.969 -29.203 -30.219 1 59.25 198 LYS A CA 1
ATOM 1593 C C . LYS A 1 198 ? -9.031 -28.516 -31.203 1 59.25 198 LYS A C 1
ATOM 1595 O O . LYS A 1 198 ? -9.438 -28.156 -32.312 1 59.25 198 LYS A O 1
ATOM 1600 N N . ASN A 1 199 ? -7.852 -28.328 -30.766 1 57.44 199 ASN A N 1
ATOM 1601 C CA . ASN A 1 199 ? -6.863 -27.672 -31.625 1 57.44 199 ASN A CA 1
ATOM 1602 C C . ASN A 1 199 ? -6.457 -28.562 -32.781 1 57.44 199 ASN A C 1
ATOM 1604 O O . ASN A 1 199 ? -6 -28.078 -33.812 1 57.44 199 ASN A O 1
ATOM 1608 N N . ILE A 1 200 ? -6.5 -29.812 -32.656 1 54 200 ILE A N 1
ATOM 1609 C CA . ILE A 1 200 ? -6.18 -30.766 -33.719 1 54 200 ILE A CA 1
ATOM 1610 C C . ILE A 1 200 ? -7.336 -30.828 -34.719 1 54 200 ILE A C 1
ATOM 1612 O O . ILE A 1 200 ? -7.113 -30.953 -35.938 1 54 200 ILE A O 1
ATOM 1616 N N . VAL A 1 201 ? -8.492 -30.75 -34.219 1 59.34 201 VAL A N 1
ATOM 1617 C CA . VAL A 1 201 ? -9.648 -30.906 -35.094 1 59.34 201 VAL A CA 1
ATOM 1618 C C . VAL A 1 201 ? -9.898 -29.609 -35.844 1 59.34 201 VAL A C 1
ATOM 1620 O O . VAL A 1 201 ? -10.68 -29.578 -36.812 1 59.34 201 VAL A O 1
ATOM 1623 N N . LYS A 1 202 ? -9.164 -28.594 -35.531 1 51.16 202 LYS A N 1
ATOM 1624 C CA . LYS A 1 202 ? -9.234 -27.453 -36.438 1 51.16 202 LYS A CA 1
ATOM 1625 C C . LYS A 1 202 ? -8.125 -27.516 -37.5 1 51.16 202 LYS A C 1
ATOM 1627 O O . LYS A 1 202 ? -6.984 -27.859 -37.156 1 51.16 202 LYS A O 1
ATOM 1632 N N . MET B 1 1 ? 13.75 16.281 4.242 1 78.88 1 MET B N 1
ATOM 1633 C CA . MET B 1 1 ? 12.531 16.594 3.498 1 78.88 1 MET B CA 1
ATOM 1634 C C . MET B 1 1 ? 12.844 17.406 2.246 1 78.88 1 MET B C 1
ATOM 1636 O O . MET B 1 1 ? 13.719 18.266 2.27 1 78.88 1 MET B O 1
ATOM 1640 N N . HIS B 1 2 ? 12.055 17.062 1.193 1 78.88 2 HIS B N 1
ATOM 1641 C CA . HIS B 1 2 ? 12.227 17.781 -0.063 1 78.88 2 HIS B CA 1
ATOM 1642 C C . HIS B 1 2 ? 11.492 19.125 -0.038 1 78.88 2 HIS B C 1
ATOM 1644 O O . HIS B 1 2 ? 10.445 19.25 0.607 1 78.88 2 HIS B O 1
ATOM 1650 N N . LYS B 1 3 ? 12.125 20.109 -0.63 1 83.06 3 LYS B N 1
ATOM 1651 C CA . LYS B 1 3 ? 11.484 21.422 -0.747 1 83.06 3 LYS B CA 1
ATOM 1652 C C . LYS B 1 3 ? 10.094 21.297 -1.363 1 83.06 3 LYS B C 1
ATOM 1654 O O . LYS B 1 3 ? 9.172 22.016 -0.958 1 83.06 3 LYS B O 1
ATOM 1659 N N . SER B 1 4 ? 9.992 20.484 -2.314 1 86.62 4 SER B N 1
ATOM 1660 C CA . SER B 1 4 ? 8.703 20.312 -2.984 1 86.62 4 SER B CA 1
ATOM 1661 C C . SER B 1 4 ? 7.637 19.828 -2.012 1 86.62 4 SER B C 1
ATOM 1663 O O . SER B 1 4 ? 6.477 20.234 -2.107 1 86.62 4 SER B O 1
ATOM 1665 N N . SER B 1 5 ? 7.945 19 -1.122 1 92.12 5 SER B N 1
ATOM 1666 C CA . SER B 1 5 ? 7.016 18.516 -0.104 1 92.12 5 SER B CA 1
ATOM 1667 C C . SER B 1 5 ? 6.602 19.641 0.839 1 92.12 5 SER B C 1
ATOM 1669 O O . SER B 1 5 ? 5.422 19.797 1.164 1 92.12 5 SER B O 1
ATOM 1671 N N . HIS B 1 6 ? 7.543 20.438 1.253 1 93.38 6 HIS B N 1
ATOM 1672 C CA . HIS B 1 6 ? 7.285 21.578 2.119 1 93.38 6 HIS B CA 1
ATOM 1673 C C . HIS B 1 6 ? 6.348 22.578 1.446 1 93.38 6 HIS B C 1
ATOM 1675 O O . HIS B 1 6 ? 5.391 23.047 2.062 1 93.38 6 HIS B O 1
ATOM 1681 N N . ASP B 1 7 ? 6.641 22.844 0.178 1 93.44 7 ASP B N 1
ATOM 1682 C CA . ASP B 1 7 ? 5.812 23.766 -0.587 1 93.44 7 ASP B CA 1
ATOM 1683 C C . ASP B 1 7 ? 4.383 23.25 -0.713 1 93.44 7 ASP B C 1
ATOM 1685 O O . ASP B 1 7 ? 3.428 24.031 -0.591 1 93.44 7 ASP B O 1
ATOM 1689 N N . LYS B 1 8 ? 4.242 22.016 -0.922 1 95.62 8 LYS B N 1
ATOM 1690 C CA . LYS B 1 8 ? 2.912 21.438 -1.068 1 95.62 8 LYS B CA 1
ATOM 1691 C C . LYS B 1 8 ? 2.146 21.469 0.251 1 95.62 8 LYS B C 1
ATOM 1693 O O . LYS B 1 8 ? 0.938 21.719 0.267 1 95.62 8 LYS B O 1
ATOM 1698 N N . MET B 1 9 ? 2.826 21.25 1.332 1 97.88 9 MET B N 1
ATOM 1699 C CA . MET B 1 9 ? 2.186 21.328 2.641 1 97.88 9 MET B CA 1
ATOM 1700 C C . MET B 1 9 ? 1.712 22.75 2.938 1 97.88 9 MET B C 1
ATOM 1702 O O . MET B 1 9 ? 0.629 22.938 3.492 1 97.88 9 MET B O 1
ATOM 1706 N N . ASN B 1 10 ? 2.537 23.672 2.541 1 97.38 10 ASN B N 1
ATOM 1707 C CA . ASN B 1 10 ? 2.143 25.078 2.676 1 97.38 10 ASN B CA 1
ATOM 1708 C C . ASN B 1 10 ? 0.905 25.391 1.84 1 97.38 10 ASN B C 1
ATOM 1710 O O . ASN B 1 10 ? 0.01 26.109 2.293 1 97.38 10 ASN B O 1
ATOM 1714 N N . TRP B 1 11 ? 0.92 24.859 0.683 1 97.44 11 TRP B N 1
ATOM 1715 C CA . TRP B 1 11 ? -0.241 25 -0.19 1 97.44 11 TRP B CA 1
ATOM 1716 C C . TRP B 1 11 ? -1.495 24.438 0.477 1 97.44 11 TRP B C 1
ATOM 1718 O O . TRP B 1 11 ? -2.551 25.078 0.458 1 97.44 11 TRP B O 1
ATOM 1728 N N . PHE B 1 12 ? -1.399 23.344 1.092 1 98.56 12 PHE B N 1
ATOM 1729 C CA . PHE B 1 12 ? -2.514 22.734 1.814 1 98.56 12 PHE B CA 1
ATOM 1730 C C . PHE B 1 12 ? -3.016 23.672 2.908 1 98.56 12 PHE B C 1
ATOM 1732 O O . PHE B 1 12 ? -4.215 23.938 2.998 1 98.56 12 PHE B O 1
ATOM 1739 N N . LYS B 1 13 ? -2.129 24.078 3.709 1 98.44 13 LYS B N 1
ATOM 1740 C CA . LYS B 1 13 ? -2.477 25 4.793 1 98.44 13 LYS B CA 1
ATOM 1741 C C . LYS B 1 13 ? -3.252 26.203 4.266 1 98.44 13 LYS B C 1
ATOM 1743 O O . LYS B 1 13 ? -4.324 26.531 4.777 1 98.44 13 LYS B O 1
ATOM 1748 N N . ASN B 1 14 ? -2.791 26.781 3.219 1 98 14 ASN B N 1
ATOM 1749 C CA . ASN B 1 14 ? -3.332 28.047 2.713 1 98 14 ASN B CA 1
ATOM 1750 C C . ASN B 1 14 ? -4.68 27.844 2.031 1 98 14 ASN B C 1
ATOM 1752 O O . ASN B 1 14 ? -5.531 28.734 2.043 1 98 14 ASN B O 1
ATOM 1756 N N . ASN B 1 15 ? -4.91 26.688 1.537 1 98.19 15 ASN B N 1
ATOM 1757 C CA . ASN B 1 15 ? -6.09 26.5 0.701 1 98.19 15 ASN B CA 1
ATOM 1758 C C . ASN B 1 15 ? -7.223 25.828 1.471 1 98.19 15 ASN B C 1
ATOM 1760 O O . ASN B 1 15 ? -8.391 25.938 1.089 1 98.19 15 ASN B O 1
ATOM 1764 N N . PHE B 1 16 ? -6.863 25.188 2.602 1 97.81 16 PHE B N 1
ATOM 1765 C CA . PHE B 1 16 ? -7.914 24.359 3.186 1 97.81 16 PHE B CA 1
ATOM 1766 C C . PHE B 1 16 ? -8.133 24.719 4.652 1 97.81 16 PHE B C 1
ATOM 1768 O O . PHE B 1 16 ? -9.148 24.359 5.238 1 97.81 16 PHE B O 1
ATOM 1775 N N . LEU B 1 17 ? -7.176 25.391 5.215 1 97.12 17 LEU B N 1
ATOM 1776 C CA . LEU B 1 17 ? -7.309 25.703 6.633 1 97.12 17 LEU B CA 1
ATOM 1777 C C . LEU B 1 17 ? -7.551 27.188 6.844 1 97.12 17 LEU B C 1
ATOM 1779 O O . LEU B 1 17 ? -6.961 28.016 6.152 1 97.12 17 LEU B O 1
ATOM 1783 N N . ASP B 1 18 ? -8.391 27.438 7.762 1 94.69 18 ASP B N 1
ATOM 1784 C CA . ASP B 1 18 ? -8.711 28.812 8.141 1 94.69 18 ASP B CA 1
ATOM 1785 C C . ASP B 1 18 ? -7.977 29.219 9.414 1 94.69 18 ASP B C 1
ATOM 1787 O O . ASP B 1 18 ? -8.227 28.672 10.484 1 94.69 18 ASP B O 1
ATOM 1791 N N . LYS B 1 19 ? -7.172 30.203 9.359 1 92.94 19 LYS B N 1
ATOM 1792 C CA . LYS B 1 19 ? -6.324 30.641 10.469 1 92.94 19 LYS B CA 1
ATOM 1793 C C . LYS B 1 19 ? -7.16 31.188 11.617 1 92.94 19 LYS B C 1
ATOM 1795 O O . LYS B 1 19 ? -6.664 31.344 12.734 1 92.94 19 LYS B O 1
ATOM 1800 N N . ARG B 1 20 ? -8.453 31.531 11.391 1 91.62 20 ARG B N 1
ATOM 1801 C CA . ARG B 1 20 ? -9.336 32.062 12.422 1 91.62 20 ARG B CA 1
ATOM 1802 C C . ARG B 1 20 ? -9.867 30.953 13.32 1 91.62 20 ARG B C 1
ATOM 1804 O O . ARG B 1 20 ? -10.352 31.219 14.422 1 91.62 20 ARG B O 1
ATOM 1811 N N . ASN B 1 21 ? -9.734 29.75 12.789 1 94 21 ASN B N 1
ATOM 1812 C CA . ASN B 1 21 ? -10.219 28.609 13.562 1 94 21 ASN B CA 1
ATOM 1813 C C . ASN B 1 21 ? -9.172 28.125 14.562 1 94 21 ASN B C 1
ATOM 1815 O O . ASN B 1 21 ? -7.969 28.281 14.336 1 94 21 ASN B O 1
ATOM 1819 N N . TYR B 1 22 ? -9.648 27.656 15.656 1 93.88 22 TYR B N 1
ATOM 1820 C CA . TYR B 1 22 ? -8.758 26.953 16.578 1 93.88 22 TYR B CA 1
ATOM 1821 C C . TYR B 1 22 ? -8.547 25.516 16.141 1 93.88 22 TYR B C 1
ATOM 1823 O O . TYR B 1 22 ? -9.492 24.719 16.109 1 93.88 22 TYR B O 1
ATOM 1831 N N . LEU B 1 23 ? -7.285 25.188 15.828 1 96.75 23 LEU B N 1
ATOM 1832 C CA . LEU B 1 23 ? -7.016 23.859 15.281 1 96.75 23 LEU B CA 1
ATOM 1833 C C . LEU B 1 23 ? -5.871 23.188 16.031 1 96.75 23 LEU B C 1
ATOM 1835 O O . LEU B 1 23 ? -4.836 23.812 16.281 1 96.75 23 LEU B O 1
ATOM 1839 N N . ASN B 1 24 ? -6.098 21.938 16.453 1 97.5 24 ASN B N 1
ATOM 1840 C CA . ASN B 1 24 ? -5.02 21.047 16.875 1 97.5 24 ASN B CA 1
ATOM 1841 C C . ASN B 1 24 ? -4.5 20.203 15.727 1 97.5 24 ASN B C 1
ATOM 1843 O O . ASN B 1 24 ? -5.246 19.422 15.133 1 97.5 24 ASN B O 1
ATOM 1847 N N . ILE B 1 25 ? -3.168 20.344 15.453 1 98.38 25 ILE B N 1
ATOM 1848 C CA . ILE B 1 25 ? -2.561 19.719 14.289 1 98.38 25 ILE B CA 1
ATOM 1849 C C . ILE B 1 25 ? -1.56 18.656 14.734 1 98.38 25 ILE B C 1
ATOM 1851 O O . ILE B 1 25 ? -0.708 18.922 15.594 1 98.38 25 ILE B O 1
ATOM 1855 N N . LEU B 1 26 ? -1.731 17.484 14.164 1 98.81 26 LEU B N 1
ATOM 1856 C CA . LEU B 1 26 ? -0.786 16.391 14.414 1 98.81 26 LEU B CA 1
ATOM 1857 C C . LEU B 1 26 ? 0.021 16.078 13.156 1 98.81 26 LEU B C 1
ATOM 1859 O O . LEU B 1 26 ? -0.546 15.914 12.07 1 98.81 26 LEU B O 1
ATOM 1863 N N . ASP B 1 27 ? 1.331 16.078 13.32 1 98.75 27 ASP B N 1
ATOM 1864 C CA . ASP B 1 27 ? 2.271 15.688 12.273 1 98.75 27 ASP B CA 1
ATOM 1865 C C . ASP B 1 27 ? 2.863 14.312 12.547 1 98.75 27 ASP B C 1
ATOM 1867 O O . ASP B 1 27 ? 3.729 14.156 13.414 1 98.75 27 ASP B O 1
ATOM 1871 N N . ILE B 1 28 ? 2.414 13.305 11.797 1 98.62 28 ILE B N 1
ATOM 1872 C CA . ILE B 1 28 ? 2.891 11.938 11.984 1 98.62 28 ILE B CA 1
ATOM 1873 C C . ILE B 1 28 ? 4.141 11.711 11.133 1 98.62 28 ILE B C 1
ATOM 1875 O O . ILE B 1 28 ? 4.121 11.922 9.922 1 98.62 28 ILE B O 1
ATOM 1879 N N . GLY B 1 29 ? 5.184 11.164 11.727 1 97.06 29 GLY B N 1
ATOM 1880 C CA . GLY B 1 29 ? 6.484 11.078 11.086 1 97.06 29 GLY B CA 1
ATOM 1881 C C . GLY B 1 29 ? 7.207 12.414 11.031 1 97.06 29 GLY B C 1
ATOM 1882 O O . GLY B 1 29 ? 7.711 12.812 9.977 1 97.06 29 GLY B O 1
ATOM 1883 N N . SER B 1 30 ? 7.305 13.102 12.133 1 97.25 30 SER B N 1
ATOM 1884 C CA . SER B 1 30 ? 7.672 14.508 12.148 1 97.25 30 SER B CA 1
ATOM 1885 C C . SER B 1 30 ? 9.172 14.688 12.359 1 97.25 30 SER B C 1
ATOM 1887 O O . SER B 1 30 ? 9.695 15.797 12.234 1 97.25 30 SER B O 1
ATOM 1889 N N . LEU B 1 31 ? 9.906 13.602 12.625 1 94.62 31 LEU B N 1
ATOM 1890 C CA . LEU B 1 31 ? 11.32 13.734 12.961 1 94.62 31 LEU B CA 1
ATOM 1891 C C . LEU B 1 31 ? 12.07 14.492 11.875 1 94.62 31 LEU B C 1
ATOM 1893 O O . LEU B 1 31 ? 11.984 14.133 10.695 1 94.62 31 LEU B O 1
ATOM 1897 N N . ASP B 1 32 ? 12.711 15.516 12.336 1 91.81 32 ASP B N 1
ATOM 1898 C CA . ASP B 1 32 ? 13.555 16.297 11.43 1 91.81 32 ASP B CA 1
ATOM 1899 C C . ASP B 1 32 ? 14.93 15.648 11.266 1 91.81 32 ASP B C 1
ATOM 1901 O O . ASP B 1 32 ? 15.742 15.68 12.188 1 91.81 32 ASP B O 1
ATOM 1905 N N . THR B 1 33 ? 15.125 15.156 10.102 1 83.44 33 THR B N 1
ATOM 1906 C CA . THR B 1 33 ? 16.406 14.508 9.859 1 83.44 33 THR B CA 1
ATOM 1907 C C . THR B 1 33 ? 17.312 15.391 9 1 83.44 33 THR B C 1
ATOM 1909 O O . THR B 1 33 ? 18.375 14.961 8.562 1 83.44 33 THR B O 1
ATOM 1912 N N . SER B 1 34 ? 16.922 16.578 8.648 1 78.44 34 SER B N 1
ATOM 1913 C CA . SER B 1 34 ? 17.641 17.469 7.75 1 78.44 34 SER B CA 1
ATOM 1914 C C . SER B 1 34 ? 18.828 18.125 8.445 1 78.44 34 SER B C 1
ATOM 1916 O O . SER B 1 34 ? 19.781 18.562 7.793 1 78.44 34 SER B O 1
ATOM 1918 N N . GLY B 1 35 ? 18.859 18.312 9.664 1 73.88 35 GLY B N 1
ATOM 1919 C CA . GLY B 1 35 ? 19.891 19.016 10.414 1 73.88 35 GLY B CA 1
ATOM 1920 C C . GLY B 1 35 ? 19.688 20.516 10.453 1 73.88 35 GLY B C 1
ATOM 1921 O O . GLY B 1 35 ? 20.375 21.219 11.195 1 73.88 35 GLY B O 1
ATOM 1922 N N . ASN B 1 36 ? 18.781 21.156 9.625 1 74.5 36 ASN B N 1
ATOM 1923 C CA . ASN B 1 36 ? 18.609 22.594 9.555 1 74.5 36 ASN B CA 1
ATOM 1924 C C . ASN B 1 36 ? 17.188 23.016 9.922 1 74.5 36 ASN B C 1
ATOM 1926 O O . ASN B 1 36 ? 16.672 23.984 9.383 1 74.5 36 ASN B O 1
ATOM 1930 N N . ASN B 1 37 ? 16.578 22.203 10.672 1 75.44 37 ASN B N 1
ATOM 1931 C CA . ASN B 1 37 ? 15.234 22.484 11.148 1 75.44 37 ASN B CA 1
ATOM 1932 C C . ASN B 1 37 ? 14.258 22.703 9.992 1 75.44 37 ASN B C 1
ATOM 1934 O O . ASN B 1 37 ? 13.453 23.625 10.016 1 75.44 37 ASN B O 1
ATOM 1938 N N . TYR B 1 38 ? 14.422 22 9.016 1 83.62 38 TYR B N 1
ATOM 1939 C CA . TYR B 1 38 ? 13.508 22.047 7.883 1 83.62 38 TYR B CA 1
ATOM 1940 C C . TYR B 1 38 ? 12.445 20.969 7.996 1 83.62 38 TYR B C 1
ATOM 1942 O O . TYR B 1 38 ? 12.688 19.797 7.66 1 83.62 38 TYR B O 1
AT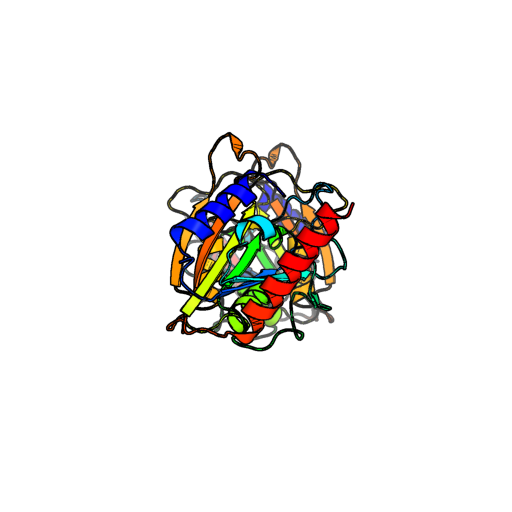OM 1950 N N . ASN B 1 39 ? 11.297 21.375 8.578 1 92.25 39 ASN B N 1
ATOM 1951 C CA . ASN B 1 39 ? 10.133 20.547 8.828 1 92.25 39 ASN B CA 1
ATOM 1952 C C . ASN B 1 39 ? 8.828 21.312 8.648 1 92.25 39 ASN B C 1
ATOM 1954 O O . ASN B 1 39 ? 8.836 22.453 8.156 1 92.25 39 ASN B O 1
ATOM 1958 N N . TYR B 1 40 ? 7.707 20.703 9.008 1 96.19 40 TYR B N 1
ATOM 1959 C CA . TYR B 1 40 ? 6.43 21.328 8.688 1 96.19 40 TYR B CA 1
ATOM 1960 C C . TYR B 1 40 ? 5.984 22.266 9.805 1 96.19 40 TYR B C 1
ATOM 1962 O O . TYR B 1 40 ? 5.02 23.016 9.648 1 96.19 40 TYR B O 1
ATOM 1970 N N . LYS B 1 41 ? 6.637 22.297 10.914 1 95.44 41 LYS B N 1
ATOM 1971 C CA . LYS B 1 41 ? 6.199 23.047 12.094 1 95.44 41 LYS B CA 1
ATOM 1972 C C . LYS B 1 41 ? 6.027 24.531 11.773 1 95.44 41 LYS B C 1
ATOM 1974 O O . LYS B 1 41 ? 5.027 25.141 12.156 1 95.44 41 LYS B O 1
ATOM 1979 N N . SER B 1 42 ? 6.961 25.047 11.031 1 92.81 42 SER B N 1
ATOM 1980 C CA . SER B 1 42 ? 6.957 26.469 10.75 1 92.81 42 SER B CA 1
ATOM 1981 C C . SER B 1 42 ? 5.75 26.875 9.906 1 92.81 42 SER B C 1
ATOM 1983 O O . SER B 1 42 ? 5.32 28.031 9.922 1 92.81 42 SER B O 1
ATOM 1985 N N . ILE B 1 43 ? 5.219 25.953 9.18 1 96.56 43 ILE B N 1
ATOM 1986 C CA . ILE B 1 43 ? 4.07 26.203 8.32 1 96.56 43 ILE B CA 1
ATOM 1987 C C . ILE B 1 43 ? 2.818 26.391 9.172 1 96.56 43 ILE B C 1
ATOM 1989 O O . ILE B 1 43 ? 1.942 27.188 8.828 1 96.56 43 ILE B O 1
ATOM 1993 N N . PHE B 1 44 ? 2.805 25.719 10.281 1 97.44 44 PHE B N 1
ATOM 1994 C CA . PHE B 1 44 ? 1.575 25.672 11.062 1 97.44 44 PHE B CA 1
ATOM 1995 C C . PHE B 1 44 ? 1.707 26.484 12.344 1 97.44 44 PHE B C 1
ATOM 1997 O O . PHE B 1 44 ? 1.096 26.172 13.359 1 97.44 44 PHE B O 1
ATOM 2004 N N . ASN B 1 45 ? 2.52 27.469 12.18 1 94.69 45 ASN B N 1
ATOM 2005 C CA . ASN B 1 45 ? 2.738 28.359 13.305 1 94.69 45 ASN B CA 1
ATOM 2006 C C . ASN B 1 45 ? 1.762 29.531 13.289 1 94.69 45 ASN B C 1
ATOM 2008 O O . ASN B 1 45 ? 2.129 30.656 12.914 1 94.69 45 ASN B O 1
ATOM 2012 N N . GLU B 1 46 ? 0.543 29.281 13.703 1 93.94 46 GLU B N 1
ATOM 2013 C CA . GLU B 1 46 ? -0.5 30.297 13.812 1 93.94 46 GLU B CA 1
ATOM 2014 C C . GLU B 1 46 ? -0.964 30.453 15.258 1 93.94 46 GLU B C 1
ATOM 2016 O O . GLU B 1 46 ? -0.981 29.484 16.016 1 93.94 46 GLU B O 1
ATOM 2021 N N . PRO B 1 47 ? -1.428 31.656 15.688 1 93.12 47 PRO B N 1
ATOM 2022 C CA . PRO B 1 47 ? -1.782 31.922 17.078 1 93.12 47 PRO B CA 1
ATOM 2023 C C . PRO B 1 47 ? -2.881 31 17.594 1 93.12 47 PRO B C 1
ATOM 2025 O O . PRO B 1 47 ? -2.889 30.656 18.781 1 93.12 47 PRO B O 1
ATOM 2028 N N . ASN B 1 48 ? -3.775 30.609 16.719 1 93.5 48 ASN B N 1
ATOM 2029 C CA . ASN B 1 48 ? -4.93 29.812 17.156 1 93.5 48 ASN B CA 1
ATOM 2030 C C . ASN B 1 48 ? -4.684 28.328 16.969 1 93.5 48 ASN B C 1
ATOM 2032 O O . ASN B 1 48 ? -5.578 27.516 17.219 1 93.5 48 ASN B O 1
ATOM 2036 N N . TRP B 1 49 ? -3.42 27.953 16.609 1 96.25 49 TRP B N 1
ATOM 2037 C CA . TRP B 1 49 ? -3.189 26.547 16.297 1 96.25 49 TRP B CA 1
ATOM 2038 C C . TRP B 1 49 ? -2.205 25.922 17.266 1 96.25 49 TRP B C 1
ATOM 2040 O O . TRP B 1 49 ? -1.317 26.594 17.797 1 96.25 49 TRP B O 1
ATOM 2050 N N . SER B 1 50 ? -2.432 24.719 17.609 1 96.75 50 SER B N 1
ATOM 2051 C CA . SER B 1 50 ? -1.417 23.891 18.25 1 96.75 50 SER B CA 1
ATOM 2052 C C . SER B 1 50 ? -0.862 22.859 17.266 1 96.75 50 SER B C 1
ATOM 2054 O O . SER B 1 50 ? -1.557 22.438 16.344 1 96.75 50 SER B O 1
ATOM 2056 N N . TYR B 1 51 ? 0.405 22.516 17.484 1 97.44 51 TYR B N 1
ATOM 2057 C CA . TYR B 1 51 ? 1.12 21.562 16.641 1 97.44 51 TYR B CA 1
ATOM 2058 C C . TYR B 1 51 ? 1.874 20.547 17.484 1 97.44 51 TYR B C 1
ATOM 2060 O O . TYR B 1 51 ? 2.635 20.906 18.375 1 97.44 51 TYR B O 1
ATOM 2068 N N . ASP B 1 52 ? 1.599 19.266 17.25 1 98.38 52 ASP B N 1
ATOM 2069 C CA . ASP B 1 52 ? 2.352 18.172 17.859 1 98.38 52 ASP B CA 1
ATOM 2070 C C . ASP B 1 52 ? 2.994 17.281 16.797 1 98.38 52 ASP B C 1
ATOM 2072 O O . ASP B 1 52 ? 2.32 16.828 15.867 1 98.38 52 ASP B O 1
ATOM 2076 N N . GLY B 1 53 ? 4.293 17.078 16.969 1 98.44 53 GLY B N 1
ATOM 2077 C CA . GLY B 1 53 ? 4.977 16.094 16.141 1 98.44 53 GLY B CA 1
ATOM 2078 C C . GLY B 1 53 ? 5.047 14.719 16.797 1 98.44 53 GLY B C 1
ATOM 2079 O O . GLY B 1 53 ? 5.312 14.602 17.984 1 98.44 53 GLY B O 1
ATOM 2080 N N . LEU B 1 54 ? 4.75 13.711 15.984 1 98.62 54 LEU B N 1
ATOM 2081 C CA . LEU B 1 54 ? 4.805 12.336 16.469 1 98.62 54 LEU B CA 1
ATOM 2082 C C . LEU B 1 54 ? 5.77 11.508 15.617 1 98.62 54 LEU B C 1
ATOM 2084 O O . LEU B 1 54 ? 5.773 11.617 14.391 1 98.62 54 LEU B O 1
ATOM 2088 N N . ASP B 1 55 ? 6.586 10.711 16.281 1 97.62 55 ASP B N 1
ATOM 2089 C CA . ASP B 1 55 ? 7.496 9.797 15.594 1 97.62 55 ASP B CA 1
ATOM 2090 C C . ASP B 1 55 ? 7.828 8.594 16.484 1 97.62 55 ASP B C 1
ATOM 2092 O O . ASP B 1 55 ? 7.43 8.547 17.641 1 97.62 55 ASP B O 1
ATOM 2096 N N . PHE B 1 56 ? 8.492 7.656 15.883 1 93.56 56 PHE B N 1
ATOM 2097 C CA . PHE B 1 56 ? 8.875 6.484 16.656 1 93.56 56 PHE B CA 1
ATOM 2098 C C . PHE B 1 56 ? 10.203 6.711 17.375 1 93.56 56 PHE B C 1
ATOM 2100 O O . PHE B 1 56 ? 10.578 5.941 18.25 1 93.56 56 PHE B O 1
ATOM 2107 N N . ARG B 1 57 ? 10.891 7.777 17.078 1 93.38 57 ARG B N 1
ATOM 2108 C CA . ARG B 1 57 ? 12.172 8.109 17.703 1 93.38 57 ARG B CA 1
ATOM 2109 C C . ARG B 1 57 ? 12.148 9.516 18.266 1 93.38 57 ARG B C 1
ATOM 2111 O O . ARG B 1 57 ? 11.516 10.414 17.703 1 93.38 57 ARG B O 1
ATOM 2118 N N . LYS B 1 58 ? 12.898 9.609 19.25 1 94.69 58 LYS B N 1
ATOM 2119 C CA . LYS B 1 58 ? 13.078 10.945 19.812 1 94.69 58 LYS B CA 1
ATOM 2120 C C . LYS B 1 58 ? 13.984 11.805 18.938 1 94.69 58 LYS B C 1
ATOM 2122 O O . LYS B 1 58 ? 14.898 11.281 18.281 1 94.69 58 LYS B O 1
ATOM 2127 N N . GLY B 1 59 ? 13.633 13.117 18.922 1 94.06 59 GLY B N 1
ATOM 2128 C CA . GLY B 1 59 ? 14.484 14.023 18.172 1 94.06 59 GLY B CA 1
ATOM 2129 C C . GLY B 1 59 ? 13.828 15.367 17.891 1 94.06 59 GLY B C 1
ATOM 2130 O O . GLY B 1 59 ? 12.836 15.719 18.531 1 94.06 59 GLY B O 1
ATOM 2131 N N . LYS B 1 60 ? 14.516 16.078 17 1 94.12 60 LYS B N 1
ATOM 2132 C CA . LYS B 1 60 ? 14.016 17.391 16.641 1 94.12 60 LYS B CA 1
ATOM 2133 C C . LYS B 1 60 ? 12.609 17.312 16.047 1 94.12 60 LYS B C 1
ATOM 2135 O O . LYS B 1 60 ? 12.352 16.5 15.172 1 94.12 60 LYS B O 1
ATOM 2140 N N . ASN B 1 61 ? 11.672 18.109 16.562 1 95.94 61 ASN B N 1
ATOM 2141 C CA . ASN B 1 61 ? 10.312 18.25 16.062 1 95.94 61 ASN B CA 1
ATOM 2142 C C . ASN B 1 61 ? 9.43 17.078 16.484 1 95.94 61 ASN B C 1
ATOM 2144 O O . ASN B 1 61 ? 8.445 16.781 15.812 1 95.94 61 ASN B O 1
ATOM 2148 N N . VAL B 1 62 ? 9.898 16.375 17.547 1 97.06 62 VAL B N 1
ATOM 2149 C CA . VAL B 1 62 ? 9.109 15.258 18.062 1 97.06 62 VAL B CA 1
ATOM 2150 C C . VAL B 1 62 ? 8.609 15.57 19.469 1 97.06 62 VAL B C 1
ATOM 2152 O O . VAL B 1 62 ? 9.414 15.75 20.391 1 97.06 62 VAL B O 1
ATOM 2155 N N . ASP B 1 63 ? 7.301 15.609 19.594 1 97.69 63 ASP B N 1
ATOM 2156 C CA . ASP B 1 63 ? 6.668 15.898 20.875 1 97.69 63 ASP B CA 1
ATOM 2157 C C . ASP B 1 63 ? 6.098 14.625 21.5 1 97.69 63 ASP B C 1
ATOM 2159 O O . ASP B 1 63 ? 6.004 14.523 22.719 1 97.69 63 ASP B O 1
ATOM 2163 N N . ILE B 1 64 ? 5.633 13.711 20.688 1 98.19 64 ILE B N 1
ATOM 2164 C CA . ILE B 1 64 ? 5.043 12.453 21.125 1 98.19 64 ILE B CA 1
ATOM 21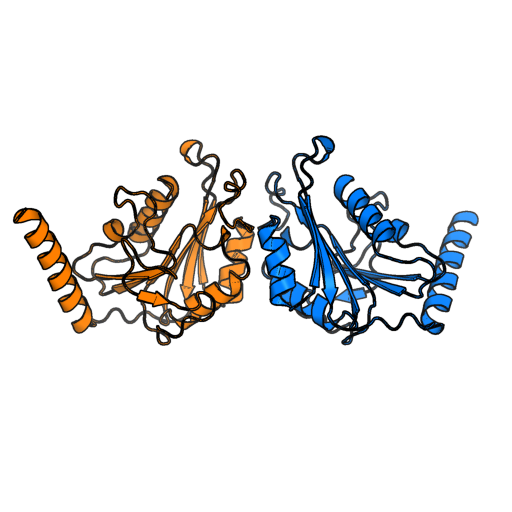65 C C . ILE B 1 64 ? 5.809 11.289 20.5 1 98.19 64 ILE B C 1
ATOM 2167 O O . ILE B 1 64 ? 5.98 11.234 19.281 1 98.19 64 ILE B O 1
ATOM 2171 N N . ILE B 1 65 ? 6.297 10.406 21.328 1 97.75 65 ILE B N 1
ATOM 2172 C CA . ILE B 1 65 ? 6.957 9.195 20.844 1 97.75 65 ILE B CA 1
ATOM 2173 C C . ILE B 1 65 ? 5.977 8.031 20.875 1 97.75 65 ILE B C 1
ATOM 2175 O O . ILE B 1 65 ? 5.352 7.758 21.906 1 97.75 65 ILE B O 1
ATOM 2179 N N . THR B 1 66 ? 5.797 7.41 19.766 1 97.44 66 THR B N 1
ATOM 2180 C CA . THR B 1 66 ? 4.934 6.234 19.719 1 97.44 66 THR B CA 1
ATOM 2181 C C . THR B 1 66 ? 5.766 4.957 19.641 1 97.44 66 THR B C 1
ATOM 2183 O O . THR B 1 66 ? 6.797 4.922 18.969 1 97.44 66 THR B O 1
ATOM 2186 N N . ALA B 1 67 ? 5.258 3.926 20.266 1 95.5 67 ALA B N 1
ATOM 2187 C CA . ALA B 1 67 ? 5.918 2.623 20.234 1 95.5 67 ALA B CA 1
ATOM 2188 C C . ALA B 1 67 ? 5.562 1.866 18.953 1 95.5 67 ALA B C 1
ATOM 2190 O O . ALA B 1 67 ? 6.281 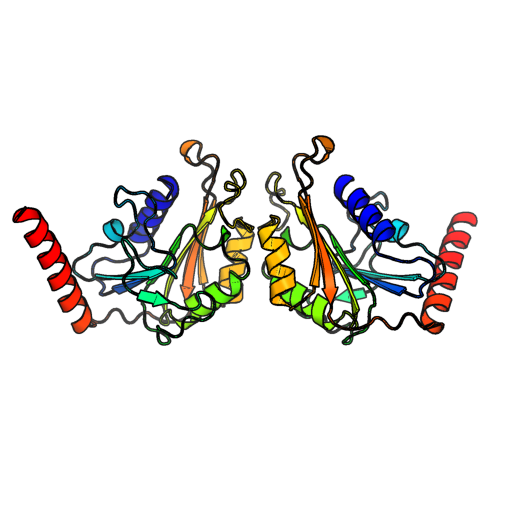0.947 18.562 1 95.5 67 ALA B O 1
ATOM 2191 N N . ASP B 1 68 ? 4.477 2.227 18.406 1 96.94 68 ASP B N 1
ATOM 2192 C CA . ASP B 1 68 ? 3.973 1.507 17.234 1 96.94 68 ASP B CA 1
ATOM 2193 C C . ASP B 1 68 ? 3.184 2.436 16.328 1 96.94 68 ASP B C 1
ATOM 2195 O O . ASP B 1 68 ? 2.029 2.766 16.609 1 96.94 68 ASP B O 1
ATOM 2199 N N . ILE B 1 69 ? 3.738 2.729 15.172 1 97.06 69 ILE B N 1
ATOM 2200 C CA . ILE B 1 69 ? 3.154 3.676 14.234 1 97.06 69 ILE B CA 1
ATOM 2201 C C . ILE B 1 69 ? 1.884 3.084 13.625 1 97.06 69 ILE B C 1
ATOM 2203 O O . ILE B 1 69 ? 1.082 3.801 13.023 1 97.06 69 ILE B O 1
ATOM 2207 N N . TYR B 1 70 ? 1.733 1.778 13.727 1 97.75 70 TYR B N 1
ATOM 2208 C CA . TYR B 1 70 ? 0.584 1.078 13.164 1 97.75 70 TYR B CA 1
ATOM 2209 C C . TYR B 1 70 ? -0.542 0.971 14.188 1 97.75 70 TYR B C 1
ATOM 2211 O O . TYR B 1 70 ? -1.656 0.563 13.852 1 97.75 70 TYR B O 1
ATOM 2219 N N . ASN B 1 71 ? -0.238 1.246 15.375 1 97.81 71 ASN B N 1
ATOM 2220 C CA . ASN B 1 71 ? -1.153 1.244 16.516 1 97.81 71 ASN B CA 1
ATOM 2221 C C . ASN B 1 71 ? -0.78 2.312 17.531 1 97.81 71 ASN B C 1
ATOM 2223 O O . ASN B 1 71 ? -0.157 2.012 18.547 1 97.81 71 ASN B O 1
ATOM 2227 N N . ILE B 1 72 ? -1.279 3.51 17.297 1 98.12 72 ILE B N 1
ATOM 2228 C CA . ILE B 1 72 ? -0.842 4.668 18.062 1 98.12 72 ILE B CA 1
ATOM 2229 C C . ILE B 1 72 ? -1.692 4.801 19.328 1 98.12 72 ILE B C 1
ATOM 2231 O O . ILE B 1 72 ? -2.625 5.609 19.375 1 98.12 72 ILE B O 1
ATOM 2235 N N . GLN B 1 73 ? -1.308 4.199 20.328 1 97.12 73 GLN B N 1
ATOM 2236 C CA . GLN B 1 73 ? -2.09 4.113 21.562 1 97.12 73 GLN B CA 1
ATOM 2237 C C . GLN B 1 73 ? -1.975 5.398 22.375 1 97.12 73 GLN B C 1
ATOM 2239 O O . GLN B 1 73 ? -2.818 5.672 23.234 1 97.12 73 GLN B O 1
ATOM 2244 N N . GLU B 1 74 ? -1.053 6.188 22.062 1 98.06 74 GLU B N 1
ATOM 2245 C CA . GLU B 1 74 ? -0.751 7.395 22.812 1 98.06 74 GLU B CA 1
ATOM 2246 C C . GLU B 1 74 ? -1.776 8.492 22.547 1 98.06 74 GLU B C 1
ATOM 2248 O O . GLU B 1 74 ? -1.841 9.484 23.281 1 98.06 74 GLU B O 1
ATOM 2253 N N . ILE B 1 75 ? -2.547 8.273 21.5 1 98.38 75 ILE B N 1
ATOM 2254 C CA . ILE B 1 75 ? -3.475 9.328 21.109 1 98.38 75 ILE B CA 1
ATOM 2255 C C . ILE B 1 75 ? -4.902 8.781 21.109 1 98.38 75 ILE B C 1
ATOM 2257 O O . ILE B 1 75 ? -5.172 7.738 20.516 1 98.38 75 ILE B O 1
ATOM 2261 N N . ALA B 1 76 ? -5.801 9.484 21.719 1 98.38 76 ALA B N 1
ATOM 2262 C CA . ALA B 1 76 ? -7.203 9.078 21.812 1 98.38 76 ALA B CA 1
ATOM 2263 C C . ALA B 1 76 ? -7.926 9.305 20.484 1 98.38 76 ALA B C 1
ATOM 2265 O O . ALA B 1 76 ? -7.438 10.039 19.625 1 98.38 76 ALA B O 1
ATOM 2266 N N . ASP B 1 77 ? -9.055 8.695 20.375 1 98.44 77 ASP B N 1
ATOM 2267 C CA . ASP B 1 77 ? -9.906 8.883 19.203 1 98.44 77 ASP B CA 1
ATOM 2268 C C . ASP B 1 77 ? -10.352 10.344 19.078 1 98.44 77 ASP B C 1
ATOM 2270 O O . ASP B 1 77 ? -10.578 11.016 20.078 1 98.44 77 ASP B O 1
ATOM 2274 N N . GLU B 1 78 ? -10.445 10.789 17.828 1 97.81 78 GLU B N 1
ATOM 2275 C CA . GLU B 1 78 ? -11.062 12.078 17.531 1 97.81 78 GLU B CA 1
ATOM 2276 C C . GLU B 1 78 ? -10.469 13.188 18.391 1 97.81 78 GLU B C 1
ATOM 2278 O O . GLU B 1 78 ? -11.203 13.938 19.031 1 97.81 78 GLU B O 1
ATOM 2283 N N . SER B 1 79 ? -9.125 13.234 18.312 1 97.56 79 SER B N 1
ATOM 2284 C CA . SER B 1 79 ? -8.414 14.156 19.188 1 97.56 79 SER B CA 1
ATOM 2285 C C . SER B 1 79 ? -7.816 15.32 18.422 1 97.56 79 SER B C 1
ATOM 2287 O O . SER B 1 79 ? -7.461 16.344 19 1 97.56 79 SER B O 1
ATOM 2289 N N . TYR B 1 80 ? -7.703 15.211 17.125 1 98.25 80 TYR B N 1
ATOM 2290 C CA . TYR B 1 80 ? -7.062 16.25 16.328 1 98.25 80 TYR B CA 1
ATOM 2291 C C . TYR B 1 80 ? -7.984 16.719 15.203 1 98.25 80 TYR B C 1
ATOM 2293 O O . TYR B 1 80 ? -8.773 15.945 14.664 1 98.25 80 TYR B O 1
ATOM 2301 N N . ASP B 1 81 ? -7.84 18 14.875 1 98.19 81 ASP B N 1
ATOM 2302 C CA . ASP B 1 81 ? -8.617 18.609 13.797 1 98.19 81 ASP B CA 1
ATOM 2303 C C . ASP B 1 81 ? -7.965 18.359 12.438 1 98.19 81 ASP B C 1
ATOM 2305 O O . ASP B 1 81 ? -8.648 18.297 11.414 1 98.19 81 ASP B O 1
ATOM 2309 N N . VAL B 1 82 ? -6.676 18.328 12.508 1 98.69 82 VAL B N 1
ATOM 2310 C CA . VAL B 1 82 ? -5.879 18.141 11.297 1 98.69 82 VAL B CA 1
ATOM 2311 C C . VAL B 1 82 ? -4.766 17.125 11.562 1 98.69 82 VAL B C 1
ATOM 2313 O O . VAL B 1 82 ? -4.082 17.203 12.586 1 98.69 82 VAL B O 1
ATOM 2316 N N . VAL B 1 83 ? -4.641 16.172 10.695 1 98.88 83 VAL B N 1
ATOM 2317 C CA . VAL B 1 83 ? -3.514 15.242 10.734 1 98.88 83 VAL B CA 1
ATOM 2318 C C . VAL B 1 83 ? -2.75 15.297 9.406 1 98.88 83 VAL B C 1
ATOM 2320 O O . VAL B 1 83 ? -3.342 15.156 8.336 1 98.88 83 VAL B O 1
ATOM 2323 N N . ILE B 1 84 ? -1.462 15.578 9.508 1 98.88 84 ILE B N 1
ATOM 2324 C CA . ILE B 1 84 ? -0.617 15.594 8.32 1 98.88 84 ILE B CA 1
ATOM 2325 C C . ILE B 1 84 ? 0.438 14.492 8.414 1 98.88 84 ILE B C 1
ATOM 2327 O O . ILE B 1 84 ? 0.817 14.086 9.516 1 98.88 84 ILE B O 1
ATOM 2331 N N . CYS B 1 85 ? 0.805 14.031 7.285 1 98.44 85 CYS B N 1
ATOM 2332 C CA . CYS B 1 85 ? 1.82 12.992 7.156 1 98.44 85 CYS B CA 1
ATOM 2333 C C . CYS B 1 85 ? 2.553 13.102 5.828 1 98.44 85 CYS B C 1
ATOM 2335 O O . CYS B 1 85 ? 2.012 12.742 4.781 1 98.44 85 CYS B O 1
ATOM 2337 N N . GLY B 1 86 ? 3.764 13.57 5.891 1 96.94 86 GLY B N 1
ATOM 2338 C CA . GLY B 1 86 ? 4.562 13.727 4.688 1 96.94 86 GLY B CA 1
ATOM 2339 C C . GLY B 1 86 ? 5.828 12.891 4.703 1 96.94 86 GLY B C 1
ATOM 2340 O O . GLY B 1 86 ? 6.547 12.859 5.703 1 96.94 86 GLY B O 1
ATOM 2341 N N . GLN B 1 87 ? 5.996 12.211 3.611 1 94.19 87 GLN B N 1
ATOM 2342 C CA . GLN B 1 87 ? 7.254 11.516 3.369 1 94.19 87 GLN B CA 1
ATOM 2343 C C . GLN B 1 87 ? 7.473 10.406 4.395 1 94.19 87 GLN B C 1
ATOM 2345 O O . GLN B 1 87 ? 8.594 10.203 4.867 1 94.19 87 GLN B O 1
ATOM 2350 N N . LEU B 1 88 ? 6.488 9.742 4.762 1 95.69 88 LEU B N 1
ATOM 2351 C CA . LEU B 1 88 ? 6.578 8.641 5.715 1 95.69 88 LEU B CA 1
ATOM 2352 C C . LEU B 1 88 ? 6.02 7.359 5.113 1 95.69 88 LEU B C 1
ATOM 2354 O O . LEU B 1 88 ? 6.633 6.297 5.23 1 95.69 88 LEU B O 1
ATOM 2358 N N . PHE B 1 89 ? 4.895 7.422 4.395 1 97.56 89 PHE B N 1
ATOM 2359 C CA . PHE B 1 89 ? 4.141 6.258 3.949 1 97.56 89 PHE B CA 1
ATOM 2360 C C . PHE B 1 89 ? 5.012 5.344 3.098 1 97.56 89 PHE B C 1
ATOM 2362 O O . PHE B 1 89 ? 4.855 4.121 3.131 1 97.56 89 PHE B O 1
ATOM 2369 N N . GLU B 1 90 ? 5.949 5.902 2.352 1 96.38 90 GLU B N 1
ATOM 2370 C CA . GLU B 1 90 ? 6.812 5.109 1.481 1 96.38 90 GLU B CA 1
ATOM 2371 C C . GLU B 1 90 ? 7.727 4.199 2.293 1 96.38 90 GLU B C 1
ATOM 2373 O O . GLU B 1 90 ? 8.258 3.217 1.77 1 96.38 90 GLU B O 1
ATOM 2378 N N . HIS B 1 91 ? 7.848 4.512 3.535 1 95.62 91 HIS B N 1
ATOM 2379 C CA . HIS B 1 91 ? 8.742 3.74 4.391 1 95.62 91 HIS B CA 1
ATOM 2380 C C . HIS B 1 91 ? 7.973 2.721 5.219 1 95.62 91 HIS B C 1
ATOM 2382 O O . HIS B 1 91 ? 8.57 1.917 5.938 1 95.62 91 HIS B O 1
ATOM 2388 N N . LEU B 1 92 ? 6.73 2.719 5.152 1 96.88 92 LEU B N 1
ATOM 2389 C CA . LEU B 1 92 ? 5.906 1.848 5.98 1 96.88 92 LEU B CA 1
ATOM 2390 C C . LEU B 1 92 ? 5.488 0.6 5.207 1 96.88 92 LEU B C 1
ATOM 2392 O O . LEU B 1 92 ? 4.812 0.697 4.18 1 96.88 92 LEU B O 1
ATOM 2396 N N . GLY B 1 93 ? 5.797 -0.505 5.773 1 97.19 93 GLY B N 1
ATOM 2397 C CA . GLY B 1 93 ? 5.348 -1.744 5.156 1 97.19 93 GLY B CA 1
ATOM 2398 C C . GLY B 1 93 ? 3.838 -1.896 5.152 1 97.19 93 GLY B C 1
ATOM 2399 O O . GLY B 1 93 ? 3.27 -2.477 4.227 1 97.19 93 GLY B O 1
ATOM 2400 N N . PHE B 1 94 ? 3.24 -1.308 6.309 1 97 94 PHE B N 1
ATOM 2401 C CA . PHE B 1 94 ? 1.802 -1.423 6.512 1 97 94 PHE B CA 1
ATOM 2402 C C . PHE B 1 94 ? 1.153 -0.045 6.582 1 97 94 PHE B C 1
ATOM 2404 O O . PHE B 1 94 ? 0.439 0.262 7.539 1 97 94 PHE B O 1
ATOM 2411 N N . PHE B 1 95 ? 1.295 0.681 5.477 1 98.5 95 PHE B N 1
ATOM 2412 C CA . PHE B 1 95 ? 0.869 2.072 5.559 1 98.5 95 PHE B CA 1
ATOM 2413 C C . PHE B 1 95 ? -0.637 2.166 5.77 1 98.5 95 PHE B C 1
ATOM 2415 O O . PHE B 1 95 ? -1.136 3.168 6.285 1 98.5 95 PHE B O 1
ATOM 2422 N N . TRP B 1 96 ? -1.42 1.187 5.391 1 98.56 96 TRP B N 1
ATOM 2423 C CA . TRP B 1 96 ? -2.873 1.2 5.535 1 98.56 96 TRP B CA 1
ATOM 2424 C C . TRP B 1 96 ? -3.275 1.153 7.004 1 98.56 96 TRP B C 1
ATOM 2426 O O . TRP B 1 96 ? -4.328 1.673 7.383 1 98.56 96 TRP B O 1
ATOM 2436 N N . LEU B 1 97 ? -2.473 0.532 7.848 1 98.62 97 LEU B N 1
ATOM 2437 C CA . LEU B 1 97 ? -2.756 0.548 9.281 1 98.62 97 LEU B CA 1
ATOM 2438 C C . LEU B 1 97 ? -2.586 1.95 9.852 1 98.62 97 LEU B C 1
ATOM 2440 O O . LEU B 1 97 ? -3.371 2.379 10.703 1 98.62 97 LEU B O 1
ATOM 2444 N N . THR B 1 98 ? -1.576 2.639 9.359 1 98.62 98 THR B N 1
ATOM 2445 C CA . THR B 1 98 ? -1.375 4.023 9.781 1 98.62 98 THR B CA 1
ATOM 2446 C C . THR B 1 98 ? -2.51 4.91 9.273 1 98.62 98 THR B C 1
ATOM 2448 O O . THR B 1 98 ? -2.953 5.82 9.984 1 98.62 98 THR B O 1
ATOM 2451 N N . MET B 1 99 ? -2.979 4.609 8.086 1 98.81 99 MET B N 1
ATOM 2452 C CA . MET B 1 99 ? -4.137 5.344 7.586 1 98.81 99 MET B CA 1
ATOM 2453 C C . MET B 1 99 ? -5.352 5.129 8.484 1 98.81 99 MET B C 1
ATOM 2455 O O . MET B 1 99 ? -6.129 6.055 8.719 1 98.81 99 MET B O 1
ATOM 2459 N N . GLY B 1 100 ? -5.508 3.9 8.961 1 98.75 100 GLY B N 1
ATOM 2460 C CA . GLY B 1 100 ? -6.551 3.635 9.938 1 98.75 100 GLY B CA 1
ATOM 2461 C C . GLY B 1 100 ? -6.41 4.461 11.203 1 98.75 100 GLY B C 1
ATOM 2462 O O . GLY B 1 100 ? -7.398 4.965 11.734 1 98.75 100 GLY B O 1
ATOM 2463 N N . GLU B 1 101 ? -5.203 4.621 11.641 1 98.81 101 GLU B N 1
ATOM 2464 C CA . GLU B 1 101 ? -4.938 5.441 12.82 1 98.81 101 GLU B CA 1
ATOM 2465 C C . GLU B 1 101 ? -5.266 6.906 12.555 1 98.81 101 GLU B C 1
ATOM 2467 O O . GLU B 1 101 ? -5.84 7.582 13.414 1 98.81 101 GLU B O 1
ATOM 2472 N N . ILE B 1 102 ? -4.914 7.348 11.391 1 98.88 102 ILE B N 1
ATOM 2473 C CA . ILE B 1 102 ? -5.238 8.727 11.023 1 98.88 102 ILE B CA 1
ATOM 2474 C C . ILE B 1 102 ? -6.75 8.93 11.086 1 98.88 102 ILE B C 1
ATOM 2476 O O . ILE B 1 102 ? -7.223 9.93 11.633 1 98.88 102 ILE B O 1
ATOM 2480 N N . SER B 1 103 ? -7.453 7.977 10.57 1 98.81 103 SER B N 1
ATOM 2481 C CA . SER B 1 103 ? -8.906 8.047 10.602 1 98.81 103 SER B CA 1
ATOM 2482 C C . SER B 1 103 ? -9.438 8.07 12.031 1 98.81 103 SER B C 1
ATOM 2484 O O . SER B 1 103 ? -10.328 8.852 12.359 1 98.81 103 SER B O 1
ATOM 2486 N N . ARG B 1 104 ? -8.914 7.227 12.875 1 98.69 104 ARG B N 1
ATOM 2487 C CA . ARG B 1 104 ? -9.344 7.121 14.266 1 98.69 104 ARG B CA 1
ATOM 2488 C C . ARG B 1 104 ? -9.062 8.414 15.031 1 98.69 104 ARG B C 1
ATOM 2490 O O . ARG B 1 104 ? -9.898 8.883 15.805 1 98.69 104 ARG B O 1
ATOM 2497 N N . ILE B 1 105 ? -7.945 9.023 14.773 1 98.75 105 ILE B N 1
ATOM 2498 C CA . ILE B 1 105 ? -7.422 10.156 15.523 1 98.75 105 ILE B CA 1
ATOM 2499 C C . ILE B 1 105 ? -8.133 11.438 15.094 1 98.75 105 ILE B C 1
ATOM 2501 O O . ILE B 1 105 ? -8.359 12.336 15.906 1 98.75 105 ILE B O 1
ATOM 2505 N N . LEU B 1 106 ? -8.523 11.5 13.867 1 98.56 106 LEU B N 1
ATOM 2506 C CA . LEU B 1 106 ? -9.141 12.695 13.305 1 98.56 106 LEU B CA 1
ATOM 2507 C C . LEU B 1 106 ? -10.562 12.875 13.844 1 98.56 106 LEU B C 1
ATOM 2509 O O . LEU B 1 106 ? -11.328 11.914 13.914 1 98.56 106 LEU B O 1
ATOM 2513 N N . LYS B 1 107 ? -10.883 14.07 14.211 1 97.94 107 LYS B N 1
ATOM 2514 C CA . LYS B 1 107 ? -12.258 14.422 14.555 1 97.94 107 LYS B CA 1
ATOM 2515 C C . LYS B 1 107 ? -13.164 14.344 13.328 1 97.94 107 LYS B C 1
ATOM 2517 O O . LYS B 1 107 ? -12.711 14.531 12.195 1 97.94 107 LYS B O 1
ATOM 2522 N N . PRO B 1 108 ? -14.469 14.094 13.633 1 97.44 108 PRO B N 1
ATOM 2523 C CA . PRO B 1 108 ? -15.398 14.258 12.508 1 97.44 108 PRO B CA 1
ATOM 2524 C C . PRO B 1 108 ? -15.281 15.633 11.852 1 97.44 108 PRO B C 1
ATOM 2526 O O . PRO B 1 108 ? -15.188 16.641 12.547 1 97.44 108 PRO B O 1
ATOM 2529 N N . GLY B 1 109 ? -15.172 15.641 10.539 1 97.19 109 GLY B N 1
ATOM 2530 C CA . GLY B 1 109 ? -15.039 16.891 9.805 1 97.19 109 GLY B CA 1
ATOM 2531 C C . GLY B 1 109 ? -13.609 17.375 9.688 1 97.19 109 GLY B C 1
ATOM 2532 O O . GLY B 1 109 ? -13.336 18.406 9.062 1 97.19 109 GLY B O 1
ATOM 2533 N N . GLY B 1 110 ? -12.672 16.625 10.297 1 98.19 110 GLY B N 1
ATOM 2534 C CA . GLY B 1 110 ? -11.273 17 10.258 1 98.19 110 GLY B CA 1
ATOM 2535 C C . GLY B 1 110 ? -10.625 16.75 8.906 1 98.19 110 GLY B C 1
ATOM 2536 O O . GLY B 1 110 ? -11.195 16.062 8.055 1 98.19 110 GLY B O 1
ATOM 2537 N N . PHE B 1 111 ? -9.422 17.359 8.75 1 98.56 111 PHE B N 1
ATOM 2538 C CA . PHE B 1 111 ? -8.695 17.266 7.488 1 98.56 111 PHE B CA 1
ATOM 2539 C C . PHE B 1 111 ? -7.445 16.406 7.648 1 98.56 111 PHE B C 1
ATOM 2541 O O . PHE B 1 111 ? -6.832 16.391 8.719 1 98.56 111 PHE B O 1
ATOM 2548 N N . CYS B 1 112 ? -7.109 15.719 6.582 1 98.56 112 CYS B N 1
ATOM 2549 C CA . CYS B 1 112 ? -5.773 15.133 6.531 1 98.56 112 CYS B CA 1
ATOM 2550 C C . CYS B 1 112 ? -5.082 15.469 5.219 1 98.56 112 CYS B C 1
ATOM 2552 O O . CYS B 1 112 ? -5.742 15.734 4.211 1 98.56 112 CYS B O 1
ATOM 2554 N N . CYS B 1 113 ? -3.809 15.555 5.273 1 98.94 113 CYS B N 1
ATOM 2555 C CA . CYS B 1 113 ? -2.947 15.742 4.113 1 98.94 113 CYS B CA 1
ATOM 2556 C C . CYS B 1 113 ? -1.794 14.75 4.121 1 98.94 113 CYS B C 1
ATOM 2558 O O . CYS B 1 113 ? -0.965 14.758 5.031 1 98.94 113 CYS B O 1
ATOM 2560 N N . ILE B 1 114 ? -1.75 13.93 3.111 1 98.81 114 ILE B N 1
ATOM 2561 C CA . ILE B 1 114 ? -0.705 12.922 2.965 1 98.81 114 ILE B CA 1
ATOM 2562 C C . ILE B 1 114 ? 0.14 13.234 1.731 1 98.81 114 ILE B C 1
ATOM 2564 O O . ILE B 1 114 ? -0.397 13.453 0.644 1 98.81 114 ILE B O 1
ATOM 2568 N N . ILE B 1 115 ? 1.463 13.297 1.922 1 98 115 ILE B N 1
ATOM 2569 C CA . ILE B 1 115 ? 2.404 13.516 0.828 1 98 115 ILE B CA 1
ATOM 2570 C C . ILE B 1 115 ? 3.432 12.383 0.803 1 98 115 ILE B C 1
ATOM 2572 O O . ILE B 1 115 ? 4.055 12.078 1.823 1 98 115 ILE B O 1
ATOM 2576 N N . ALA B 1 116 ? 3.598 11.711 -0.322 1 96.62 116 ALA B N 1
ATOM 2577 C CA . ALA B 1 116 ? 4.555 10.625 -0.516 1 96.62 116 ALA B CA 1
ATOM 2578 C C . ALA B 1 116 ? 5.105 10.625 -1.939 1 96.62 116 ALA B C 1
ATOM 2580 O O . ALA B 1 116 ? 4.461 11.141 -2.859 1 96.62 116 ALA B O 1
ATOM 2581 N N . PRO B 1 117 ? 6.234 10.047 -2.15 1 94.69 117 PRO B N 1
ATOM 2582 C CA . PRO B 1 117 ? 6.836 10.102 -3.486 1 94.69 117 PRO B CA 1
ATOM 2583 C C . PRO B 1 117 ? 6.125 9.203 -4.492 1 94.69 117 PRO B C 1
ATOM 2585 O O . PRO B 1 117 ? 5.641 8.125 -4.129 1 94.69 117 PRO B O 1
ATOM 2588 N N . SER B 1 118 ? 6.109 9.656 -5.734 1 93.44 118 SER B N 1
ATOM 2589 C CA . SER B 1 118 ? 5.617 8.852 -6.848 1 93.44 118 SER B CA 1
ATOM 2590 C C . SER B 1 118 ? 6.766 8.336 -7.711 1 93.44 118 SER B C 1
ATOM 2592 O O . SER B 1 118 ? 6.562 7.504 -8.594 1 93.44 118 SER B O 1
ATOM 2594 N N . GLY B 1 119 ? 7.859 8.789 -7.438 1 88.06 119 GLY B N 1
ATOM 2595 C CA . GLY B 1 119 ? 9.031 8.406 -8.211 1 88.06 119 GLY B CA 1
ATOM 2596 C C . GLY B 1 119 ? 10.32 8.484 -7.422 1 88.06 119 GLY B C 1
ATOM 2597 O O . GLY B 1 119 ? 10.32 8.266 -6.207 1 88.06 119 GLY B O 1
ATOM 2598 N N . GLY B 1 120 ? 11.414 8.586 -8.227 1 81.5 120 GLY B N 1
ATOM 2599 C CA . GLY B 1 120 ? 12.727 8.68 -7.602 1 81.5 120 GLY B CA 1
ATOM 2600 C C . GLY B 1 120 ? 13.352 7.324 -7.324 1 81.5 120 GLY B C 1
ATOM 2601 O O . GLY B 1 120 ? 12.656 6.312 -7.281 1 81.5 120 GLY B O 1
ATOM 2602 N N . PRO B 1 121 ? 14.609 7.434 -7.227 1 77.94 121 PRO B N 1
ATOM 2603 C CA . PRO B 1 121 ? 15.328 6.188 -6.945 1 77.94 121 PRO B CA 1
ATOM 2604 C C . PRO B 1 121 ? 15.047 5.648 -5.547 1 77.94 121 PRO B C 1
ATOM 2606 O O . PRO B 1 121 ? 14.57 6.387 -4.68 1 77.94 121 PRO B O 1
ATOM 2609 N N . LYS B 1 122 ? 15.25 4.332 -5.512 1 75.19 122 LYS B N 1
ATOM 2610 C CA . LYS B 1 122 ? 15.188 3.736 -4.184 1 75.19 122 LYS B CA 1
ATOM 2611 C C . LYS B 1 122 ? 16.156 4.418 -3.227 1 75.19 122 LYS B C 1
ATOM 2613 O O . LYS B 1 122 ? 17.297 4.734 -3.605 1 75.19 122 LYS B O 1
ATOM 2618 N N . HIS B 1 123 ? 15.57 4.684 -2.096 1 68.38 123 HIS B N 1
ATOM 2619 C CA . HIS B 1 123 ? 16.438 5.262 -1.078 1 68.38 123 HIS B CA 1
ATOM 2620 C C . HIS B 1 123 ? 17.641 4.363 -0.808 1 68.38 123 HIS B C 1
ATOM 2622 O O . HIS B 1 123 ? 17.625 3.18 -1.145 1 68.38 123 HIS B O 1
ATOM 2628 N N . GLY B 1 124 ? 18.812 4.922 -0.432 1 63.66 124 GLY B N 1
ATOM 2629 C CA . GLY B 1 124 ? 20.016 4.168 -0.142 1 63.66 124 GLY B CA 1
ATOM 2630 C C . GLY B 1 124 ? 19.766 2.98 0.771 1 63.66 124 GLY B C 1
ATOM 2631 O O . GLY B 1 124 ? 18.641 2.77 1.238 1 63.66 124 GLY B O 1
ATOM 2632 N N . ILE B 1 125 ? 20.656 2.035 0.866 1 59.78 125 ILE B N 1
ATOM 2633 C CA . ILE B 1 125 ? 20.625 0.73 1.518 1 59.78 125 ILE B CA 1
ATOM 2634 C C . ILE B 1 125 ? 20.203 0.887 2.975 1 59.78 125 ILE B C 1
ATOM 2636 O O . ILE B 1 125 ? 19.578 -0.013 3.547 1 59.78 125 ILE B O 1
ATOM 2640 N N . GLU B 1 126 ? 20.297 2.055 3.43 1 61.44 126 GLU B N 1
ATOM 2641 C CA . GLU B 1 126 ? 20.078 2.203 4.867 1 61.44 126 GLU B CA 1
ATOM 2642 C C . GLU B 1 126 ? 18.641 2.58 5.18 1 61.44 126 GLU B C 1
ATOM 2644 O O . GLU B 1 126 ? 18.219 2.535 6.336 1 61.44 126 GLU B O 1
ATOM 2649 N N . ASP B 1 127 ? 17.875 2.771 4.117 1 75.44 127 ASP B N 1
ATOM 2650 C CA . ASP B 1 127 ? 16.547 3.27 4.438 1 75.44 127 ASP B CA 1
ATOM 2651 C C . ASP B 1 127 ? 15.461 2.328 3.906 1 75.44 127 ASP B C 1
ATOM 2653 O O . ASP B 1 127 ? 15.547 1.854 2.77 1 75.44 127 ASP B O 1
ATOM 2657 N N . VAL B 1 128 ? 14.625 2.008 4.82 1 89.69 128 VAL B N 1
ATOM 2658 C CA . VAL B 1 128 ? 13.453 1.259 4.395 1 89.69 128 VAL B CA 1
ATOM 2659 C C . VAL B 1 128 ? 12.695 2.049 3.33 1 89.69 128 VAL B C 1
ATOM 2661 O O . VAL B 1 128 ? 12.43 3.24 3.502 1 89.69 128 VAL B O 1
ATOM 2664 N N . ASP B 1 129 ? 12.492 1.505 2.182 1 94 129 ASP B N 1
ATOM 2665 C CA . ASP B 1 129 ? 11.766 2.066 1.05 1 94 129 ASP B CA 1
ATOM 2666 C C . ASP B 1 129 ? 10.805 1.042 0.453 1 94 129 ASP B C 1
ATOM 2668 O O . ASP B 1 129 ? 11.227 0.104 -0.224 1 94 129 ASP B O 1
ATOM 2672 N N . CYS B 1 130 ? 9.562 1.287 0.644 1 97 130 CYS B N 1
ATOM 2673 C CA . CYS B 1 130 ? 8.617 0.211 0.377 1 97 130 CYS B CA 1
ATOM 2674 C C . CYS B 1 130 ? 7.832 0.478 -0.903 1 97 130 CYS B C 1
ATOM 2676 O O . CYS B 1 130 ? 7.613 -0.433 -1.703 1 97 130 CYS B O 1
ATOM 2678 N N . TYR B 1 131 ? 7.402 1.792 -1.085 1 96.94 131 TYR B N 1
ATOM 2679 C CA . TYR B 1 131 ? 6.398 2.021 -2.117 1 96.94 131 TYR B CA 1
ATOM 2680 C C . TYR B 1 131 ? 6.621 3.365 -2.803 1 96.94 131 TYR B C 1
ATOM 2682 O O . TYR B 1 131 ? 7.324 4.23 -2.275 1 96.94 131 TYR B O 1
ATOM 2690 N N . ARG B 1 132 ? 6.023 3.469 -3.959 1 96.25 132 ARG B N 1
ATOM 2691 C CA . ARG B 1 132 ? 5.672 4.742 -4.582 1 96.25 132 ARG B CA 1
ATOM 2692 C C . ARG B 1 132 ? 4.164 4.855 -4.785 1 96.25 132 ARG B C 1
ATOM 2694 O O . ARG B 1 132 ? 3.482 3.846 -4.977 1 96.25 132 ARG B O 1
ATOM 2701 N N . PHE B 1 133 ? 3.715 6.07 -4.723 1 96.88 133 PHE B N 1
ATOM 2702 C CA . PHE B 1 133 ? 2.277 6.312 -4.746 1 96.88 133 PHE B CA 1
ATOM 2703 C C . PHE B 1 133 ? 1.89 7.168 -5.945 1 96.88 133 PHE B C 1
ATOM 2705 O O . PHE B 1 133 ? 2.549 8.172 -6.238 1 96.88 133 PHE B O 1
ATOM 2712 N N . TYR B 1 134 ? 0.811 6.77 -6.551 1 95.81 134 TYR B N 1
ATOM 2713 C CA . TYR B 1 134 ? 0.193 7.605 -7.574 1 95.81 134 TYR B CA 1
ATOM 2714 C C . TYR B 1 134 ? -1.178 8.094 -7.125 1 95.81 134 TYR B C 1
ATOM 2716 O O . TYR B 1 134 ? -1.601 7.824 -5.996 1 95.81 134 TYR B O 1
ATOM 2724 N N . GLU B 1 135 ? -1.8 8.891 -7.992 1 96.12 135 GLU B N 1
ATOM 2725 C CA . GLU B 1 135 ? -3.072 9.508 -7.629 1 96.12 135 GLU B CA 1
ATOM 2726 C C . GLU B 1 135 ? -4.117 8.461 -7.266 1 96.12 135 GLU B C 1
ATOM 2728 O O . GLU B 1 135 ? -4.852 8.617 -6.289 1 96.12 135 GLU B O 1
ATOM 2733 N N . ASP B 1 136 ? -4.117 7.402 -8 1 97.38 136 ASP B N 1
ATOM 2734 C CA . ASP B 1 136 ? -5.113 6.371 -7.734 1 97.38 136 ASP B CA 1
ATOM 2735 C C . ASP B 1 136 ? -4.883 5.715 -6.379 1 97.38 136 ASP B C 1
ATOM 2737 O O . ASP B 1 136 ? -5.836 5.348 -5.688 1 97.38 136 ASP B O 1
ATOM 2741 N N . GLY B 1 137 ? -3.648 5.531 -6.023 1 98.06 137 GLY B N 1
ATOM 2742 C CA . GLY B 1 137 ? -3.336 5.016 -4.699 1 98.06 137 GLY B CA 1
ATOM 2743 C C . GLY B 1 137 ? -3.771 5.941 -3.58 1 98.06 137 GLY B C 1
ATOM 2744 O O . GLY B 1 137 ? -4.316 5.492 -2.57 1 98.06 137 GLY B O 1
ATOM 2745 N N . MET B 1 138 ? -3.574 7.188 -3.824 1 98.44 138 MET B N 1
ATOM 2746 C CA . MET B 1 138 ? -4.004 8.188 -2.854 1 98.44 138 MET B CA 1
ATOM 2747 C C . MET B 1 138 ? -5.52 8.18 -2.699 1 98.44 138 MET B C 1
ATOM 2749 O O . MET B 1 138 ? -6.035 8.227 -1.58 1 98.44 138 MET B O 1
ATOM 2753 N N . ARG B 1 139 ? -6.195 8.117 -3.807 1 98.19 139 ARG B N 1
ATOM 2754 C CA . ARG B 1 139 ? -7.648 7.996 -3.75 1 98.19 139 ARG B CA 1
ATOM 2755 C C . ARG B 1 139 ? -8.062 6.738 -2.992 1 98.19 139 ARG B C 1
ATOM 2757 O O . ARG B 1 139 ? -9.023 6.762 -2.223 1 98.19 139 ARG B O 1
ATOM 2764 N N . GLY B 1 140 ? -7.32 5.684 -3.24 1 98.19 140 GLY B N 1
ATOM 2765 C CA . GLY B 1 140 ? -7.57 4.441 -2.523 1 98.19 140 GLY B CA 1
ATOM 2766 C C . GLY B 1 140 ? -7.48 4.594 -1.017 1 98.19 140 GLY B C 1
ATOM 2767 O O . GLY B 1 140 ? -8.305 4.051 -0.281 1 98.19 140 GLY B O 1
ATOM 2768 N N . LEU B 1 141 ? -6.555 5.316 -0.567 1 98.38 141 LEU B N 1
ATOM 2769 C CA . LEU B 1 141 ? -6.371 5.535 0.864 1 98.38 141 LEU B CA 1
ATOM 2770 C C . LEU B 1 141 ? -7.594 6.215 1.471 1 98.38 141 LEU B C 1
ATOM 2772 O O . LEU B 1 141 ? -8.094 5.789 2.514 1 98.38 141 LEU B O 1
ATOM 2776 N N . ALA B 1 142 ? -8.047 7.262 0.839 1 98.56 142 ALA B N 1
ATOM 2777 C CA . ALA B 1 142 ? -9.219 7.98 1.331 1 98.56 142 ALA B CA 1
ATOM 2778 C C . ALA B 1 142 ? -10.453 7.082 1.331 1 98.56 142 ALA B C 1
ATOM 2780 O O . ALA B 1 142 ? -11.219 7.066 2.299 1 98.56 142 ALA B O 1
ATOM 2781 N N . ASN B 1 143 ? -10.586 6.316 0.233 1 98.31 143 ASN B N 1
ATOM 2782 C CA . ASN B 1 143 ? -11.734 5.426 0.111 1 98.31 143 ASN B CA 1
ATOM 2783 C C . ASN B 1 143 ? -11.703 4.324 1.166 1 98.31 143 ASN B C 1
ATOM 2785 O O . ASN B 1 143 ? -12.75 3.924 1.684 1 98.31 143 ASN B O 1
ATOM 2789 N N . TYR B 1 144 ? -10.555 3.908 1.449 1 98.06 144 TYR B N 1
ATOM 2790 C CA . TYR B 1 144 ? -10.391 2.832 2.42 1 98.06 144 TYR B CA 1
ATOM 2791 C C . TYR B 1 144 ? -10.984 3.217 3.77 1 98.06 144 TYR B C 1
ATOM 2793 O O . TYR B 1 144 ? -11.57 2.381 4.453 1 98.06 144 TYR B O 1
ATOM 2801 N N . VAL B 1 145 ? -10.852 4.48 4.121 1 98.12 145 VAL B N 1
ATOM 2802 C CA . VAL B 1 145 ? -11.312 4.918 5.434 1 98.12 145 VAL B CA 1
ATOM 2803 C C . VAL B 1 145 ? -12.57 5.773 5.281 1 98.12 145 VAL B C 1
ATOM 2805 O O . VAL B 1 145 ? -12.961 6.48 6.211 1 98.12 145 VAL B O 1
ATOM 2808 N N . ASN B 1 146 ? -13.133 5.824 4.109 1 98.12 146 ASN B N 1
ATOM 2809 C CA . ASN B 1 146 ? -14.383 6.52 3.799 1 98.12 146 ASN B CA 1
ATOM 2810 C C . ASN B 1 146 ? -14.25 8.023 4.02 1 98.12 146 ASN B C 1
ATOM 2812 O O . ASN B 1 146 ? -15.133 8.641 4.617 1 98.12 146 ASN B O 1
ATOM 2816 N N . PHE B 1 147 ? -13.172 8.609 3.648 1 98.75 147 PHE B N 1
ATOM 2817 C CA . PHE B 1 147 ? -12.984 10.055 3.674 1 98.75 147 PHE B CA 1
ATOM 2818 C C . PHE B 1 147 ? -13.445 10.688 2.367 1 98.75 147 PHE B C 1
ATOM 2820 O O . PHE B 1 147 ? -13.414 10.047 1.314 1 98.75 147 PHE B O 1
ATOM 2827 N N . ASP B 1 148 ? -13.898 11.938 2.43 1 98.25 148 ASP B N 1
ATOM 2828 C CA . ASP B 1 148 ? -14.156 12.719 1.224 1 98.25 148 ASP B CA 1
ATOM 2829 C C . ASP B 1 148 ? -12.852 13.203 0.6 1 98.25 148 ASP B C 1
ATOM 2831 O O . ASP B 1 148 ? -12.031 13.828 1.273 1 98.25 148 ASP B O 1
ATOM 2835 N N . ILE B 1 149 ? -12.719 12.945 -0.633 1 98.62 149 ILE B N 1
ATOM 2836 C CA . ILE B 1 149 ? -11.523 13.398 -1.336 1 98.62 149 ILE B CA 1
ATOM 2837 C C . ILE B 1 149 ? -11.695 14.852 -1.77 1 98.62 149 ILE B C 1
ATOM 2839 O O . ILE B 1 149 ? -12.609 15.172 -2.533 1 98.62 149 ILE B O 1
ATOM 2843 N N . LEU B 1 150 ? -10.797 15.664 -1.309 1 98.75 150 LEU B N 1
ATOM 2844 C CA . LEU B 1 150 ? -10.867 17.078 -1.665 1 98.75 150 LEU B CA 1
ATOM 2845 C C . LEU B 1 150 ? -9.867 17.406 -2.768 1 98.75 150 LEU B C 1
ATOM 2847 O O . LEU B 1 150 ? -10.109 18.312 -3.578 1 98.75 150 LEU B O 1
ATOM 2851 N N . HIS B 1 151 ? -8.727 16.734 -2.748 1 98.62 151 HIS B N 1
ATOM 2852 C CA . HIS B 1 151 ? -7.691 16.984 -3.746 1 98.62 151 HIS B CA 1
ATOM 2853 C C . HIS B 1 151 ? -6.754 15.781 -3.863 1 98.62 151 HIS B C 1
ATOM 2855 O O . HIS B 1 151 ? -6.387 15.18 -2.855 1 98.62 151 HIS B O 1
ATOM 2861 N N . VAL B 1 152 ? -6.426 15.438 -5.031 1 98.12 152 VAL B N 1
ATOM 2862 C CA . VAL B 1 152 ? -5.367 14.484 -5.336 1 98.12 152 VAL B CA 1
ATOM 2863 C C . VAL B 1 152 ? -4.531 14.992 -6.508 1 98.12 152 VAL B C 1
ATOM 2865 O O . VAL B 1 152 ? -5.078 15.492 -7.496 1 98.12 152 VAL B O 1
ATOM 2868 N N . SER B 1 153 ? -3.182 14.836 -6.332 1 96.38 153 SER B N 1
ATOM 2869 C CA . SER B 1 153 ? -2.328 15.289 -7.43 1 96.38 153 SER B CA 1
ATOM 2870 C C . SER B 1 153 ? -0.947 14.648 -7.352 1 96.38 153 SER B C 1
ATOM 2872 O O . SER B 1 153 ? -0.564 14.109 -6.312 1 96.38 153 SER B O 1
ATOM 2874 N N . ILE B 1 154 ? -0.265 14.664 -8.461 1 94 154 ILE B N 1
ATOM 2875 C CA . ILE B 1 154 ? 1.165 14.391 -8.539 1 94 154 ILE B CA 1
ATOM 2876 C C . ILE B 1 154 ? 1.907 15.641 -9.008 1 94 154 ILE B C 1
ATOM 2878 O O . ILE B 1 154 ? 1.473 16.312 -9.945 1 94 154 ILE B O 1
ATOM 2882 N N . ASN B 1 155 ? 2.957 15.938 -8.305 1 90 155 ASN B N 1
ATOM 2883 C CA . ASN B 1 155 ? 3.77 17.078 -8.734 1 90 155 ASN B CA 1
ATOM 2884 C C . ASN B 1 155 ? 4.672 16.719 -9.906 1 90 155 ASN B C 1
ATOM 2886 O O . ASN B 1 155 ? 5.707 16.062 -9.727 1 90 155 ASN B O 1
ATOM 2890 N N . ASN B 1 156 ? 4.32 17.109 -11.062 1 82.19 156 ASN B N 1
ATOM 2891 C CA . ASN B 1 156 ? 5.062 16.734 -12.258 1 82.19 156 ASN B CA 1
ATOM 2892 C C . ASN B 1 156 ? 5.953 17.875 -12.75 1 82.19 156 ASN B C 1
ATOM 2894 O O . ASN B 1 156 ? 6.461 17.828 -13.867 1 82.19 156 ASN B O 1
ATOM 2898 N N . GLU B 1 157 ? 6.113 18.812 -11.938 1 81.81 157 GLU B N 1
ATOM 2899 C CA . GLU B 1 157 ? 6.98 19.922 -12.32 1 81.81 157 GLU B CA 1
ATOM 2900 C C . GLU B 1 157 ? 8.445 19.516 -12.305 1 81.81 157 GLU B C 1
ATOM 2902 O O . GLU B 1 157 ? 8.836 18.609 -11.562 1 81.81 157 GLU B O 1
ATOM 2907 N N . ASN B 1 158 ? 9.227 20.156 -13.102 1 80.12 158 ASN B N 1
ATOM 2908 C CA . ASN B 1 158 ? 10.633 19.812 -13.258 1 80.12 158 ASN B CA 1
ATOM 2909 C C . ASN B 1 158 ? 11.383 19.891 -11.93 1 80.12 158 ASN B C 1
ATOM 2911 O O . ASN B 1 158 ? 12.266 19.078 -11.656 1 80.12 158 ASN B O 1
ATOM 2915 N N . TYR B 1 159 ? 11.055 20.891 -11.148 1 78.12 159 TYR B N 1
ATOM 2916 C CA . TYR B 1 159 ? 11.781 21.094 -9.898 1 78.12 159 TYR B CA 1
ATOM 2917 C C . TYR B 1 159 ? 11.477 20 -8.898 1 78.12 159 TYR B C 1
ATOM 2919 O O . TYR B 1 159 ? 12.18 19.844 -7.895 1 78.12 159 TYR B O 1
ATOM 2927 N N . SER B 1 160 ? 10.453 19.219 -9.195 1 77.75 160 SER B N 1
ATOM 2928 C CA . SER B 1 160 ? 10.039 18.172 -8.258 1 77.75 160 SER B CA 1
ATOM 2929 C C . SER B 1 160 ? 10.68 16.828 -8.609 1 77.75 160 SER B C 1
ATOM 2931 O O . SER B 1 160 ? 10.578 15.875 -7.844 1 77.75 160 SER B O 1
ATOM 2933 N N . LYS B 1 161 ? 11.305 16.875 -9.75 1 79.19 161 LYS B N 1
ATOM 2934 C CA . LYS B 1 161 ? 11.961 15.648 -10.18 1 79.19 161 LYS B CA 1
ATOM 2935 C C . LYS B 1 161 ? 13.203 15.367 -9.336 1 79.19 161 LYS B C 1
ATOM 2937 O O . LYS B 1 161 ? 13.891 16.297 -8.914 1 79.19 161 LYS B O 1
ATOM 2942 N N . PRO B 1 162 ? 13.383 14.164 -8.922 1 78.56 162 PRO B N 1
ATOM 2943 C CA . PRO B 1 162 ? 12.773 12.945 -9.469 1 78.56 162 PRO B CA 1
ATOM 2944 C C . PRO B 1 162 ? 11.633 12.422 -8.602 1 78.56 162 PRO B C 1
ATOM 2946 O O . PRO B 1 162 ? 10.984 11.438 -8.953 1 78.56 162 PRO B O 1
ATOM 2949 N N . TRP B 1 163 ? 11.344 13.031 -7.582 1 82.69 163 TRP B N 1
ATOM 2950 C CA . TRP B 1 163 ? 10.461 12.438 -6.59 1 82.69 163 TRP B CA 1
ATOM 2951 C C . TRP B 1 163 ? 9 12.555 -7.023 1 82.69 163 TRP B C 1
ATOM 2953 O O . TRP B 1 163 ? 8.203 11.641 -6.801 1 82.69 163 TRP B O 1
ATOM 2963 N N . CYS B 1 164 ? 8.57 13.664 -7.582 1 88.69 164 CYS B N 1
ATOM 2964 C CA . CYS B 1 164 ? 7.215 13.859 -8.094 1 88.69 164 CYS B CA 1
ATOM 2965 C C . CYS B 1 164 ? 6.176 13.422 -7.066 1 88.69 164 CYS B C 1
ATOM 2967 O O . CYS B 1 164 ? 5.332 12.57 -7.352 1 88.69 164 CYS B O 1
ATOM 2969 N N . ASP B 1 165 ? 6.152 14.117 -6.016 1 94.06 165 ASP B N 1
ATOM 2970 C CA . ASP B 1 165 ? 5.359 13.695 -4.867 1 94.06 165 ASP B CA 1
ATOM 2971 C C . ASP B 1 165 ? 3.875 13.625 -5.219 1 94.06 165 ASP B C 1
ATOM 2973 O O . ASP B 1 165 ? 3.365 14.484 -5.941 1 94.06 165 ASP B O 1
ATOM 2977 N N . ALA B 1 166 ? 3.268 12.617 -4.734 1 96.69 166 ALA B N 1
ATOM 2978 C CA . ALA B 1 166 ? 1.81 12.539 -4.711 1 96.69 166 ALA B CA 1
ATOM 2979 C C . ALA B 1 166 ? 1.245 13.195 -3.459 1 96.69 166 ALA B C 1
ATOM 2981 O O . ALA B 1 166 ? 1.864 13.156 -2.393 1 96.69 166 ALA B O 1
ATOM 2982 N N . CYS B 1 167 ? 0.078 13.812 -3.625 1 98.19 167 CYS B N 1
ATOM 2983 C CA . CYS B 1 167 ? -0.555 14.508 -2.508 1 98.19 167 CYS B CA 1
ATOM 2984 C C . CYS B 1 167 ? -2.037 14.156 -2.42 1 98.19 167 CYS B C 1
ATOM 2986 O O . CYS B 1 167 ? -2.744 14.188 -3.428 1 98.19 167 CYS B O 1
ATOM 2988 N N . LEU B 1 168 ? -2.475 13.797 -1.235 1 98.88 168 LEU B N 1
ATOM 2989 C CA . LEU B 1 168 ? -3.885 13.602 -0.915 1 98.88 168 LEU B CA 1
ATOM 2990 C C . LEU B 1 168 ? -4.348 14.617 0.128 1 98.88 168 LEU B C 1
ATOM 2992 O O . LEU B 1 168 ? -3.725 14.758 1.183 1 98.88 168 LEU B O 1
ATOM 2996 N N . VAL B 1 169 ? -5.371 15.359 -0.196 1 98.94 169 VAL B N 1
ATOM 2997 C CA . VAL B 1 169 ? -6.129 16.109 0.804 1 98.94 169 VAL B CA 1
ATOM 2998 C C . VAL B 1 169 ? -7.523 15.5 0.952 1 98.94 169 VAL B C 1
ATOM 3000 O O . VAL B 1 169 ? -8.266 15.383 -0.027 1 98.94 169 VAL B O 1
ATOM 3003 N N . ALA B 1 170 ? -7.828 15.125 2.139 1 98.88 170 ALA B N 1
ATOM 3004 C CA . ALA B 1 170 ? -9.117 14.484 2.377 1 98.88 170 ALA B CA 1
ATOM 3005 C C . ALA B 1 170 ? -9.742 14.977 3.68 1 98.88 170 ALA B C 1
ATOM 3007 O O . ALA B 1 170 ? -9.07 15.609 4.496 1 98.88 170 ALA B O 1
ATOM 3008 N N . LYS B 1 171 ? -11.023 14.703 3.756 1 98.56 171 LYS B N 1
ATOM 3009 C CA . LYS B 1 171 ? -11.805 15.141 4.914 1 98.56 171 LYS B CA 1
ATOM 3010 C C . LYS B 1 171 ? -12.625 13.984 5.484 1 98.56 171 LYS B C 1
ATOM 3012 O O . LYS B 1 171 ? -13.281 13.258 4.742 1 98.56 171 LYS B O 1
ATOM 3017 N N . LYS B 1 172 ? -12.469 13.781 6.801 1 98.31 172 LYS B N 1
ATOM 3018 C CA . LYS B 1 172 ? -13.344 12.828 7.473 1 98.31 172 LYS B 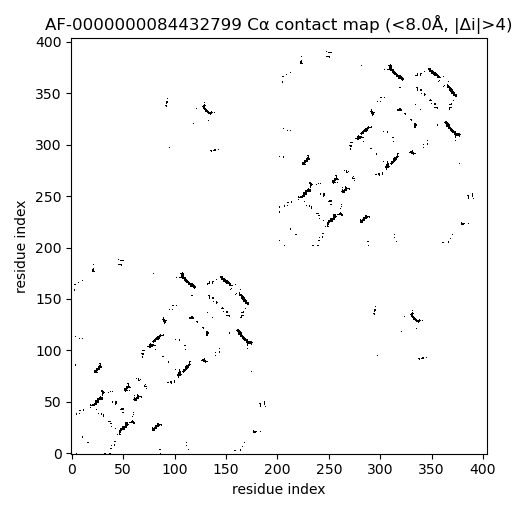CA 1
ATOM 3019 C C . LYS B 1 172 ? -14.789 13.32 7.477 1 98.31 172 LYS B C 1
ATOM 3021 O O . LYS B 1 172 ? -15.047 14.516 7.664 1 98.31 172 LYS B O 1
ATOM 3026 N N . GLN B 1 173 ? -15.703 12.391 7.277 1 94.94 173 GLN B N 1
ATOM 3027 C CA . GLN B 1 173 ? -17.109 12.766 7.27 1 94.94 173 GLN B CA 1
ATOM 3028 C C . GLN B 1 173 ? -17.531 13.398 8.602 1 94.94 173 GLN B C 1
ATOM 3030 O O . GLN B 1 173 ? -17.031 13.008 9.656 1 94.94 173 GLN B O 1
ATOM 3035 N N . GLY B 1 174 ? -18.484 14.383 8.469 1 93.12 174 GLY B N 1
ATOM 3036 C CA . GLY B 1 174 ? -18.938 15.109 9.641 1 93.12 174 GLY B CA 1
ATOM 3037 C C . GLY B 1 174 ? -18.609 16.594 9.594 1 93.12 174 GLY B C 1
ATOM 3038 O O . GLY B 1 174 ? -18.328 17.125 8.523 1 93.12 174 GLY B O 1
ATOM 3039 N N . THR B 1 175 ? -18.812 17.281 10.734 1 85.94 175 THR B N 1
ATOM 3040 C CA . THR B 1 175 ? -18.547 18.719 10.82 1 85.94 175 THR B CA 1
ATOM 3041 C C . THR B 1 175 ? -17.547 19.016 11.922 1 85.94 175 THR B C 1
ATOM 3043 O O . THR B 1 175 ? -17.625 18.469 13.023 1 85.94 175 THR B O 1
ATOM 3046 N N . LEU B 1 176 ? -16.625 19.797 11.477 1 85.75 176 LEU B N 1
ATOM 3047 C CA . LEU B 1 176 ? -15.602 20.188 12.43 1 85.75 176 LEU B CA 1
ATOM 3048 C C . LEU B 1 176 ? -16.125 21.266 13.383 1 85.75 176 LEU B C 1
ATOM 3050 O O . LEU B 1 176 ? -16.688 22.266 12.953 1 85.75 176 LEU B O 1
ATOM 3054 N N . ASP B 1 177 ? -16.094 20.984 14.648 1 76.12 177 ASP B N 1
ATOM 3055 C CA . ASP B 1 177 ? -16.422 21.984 15.648 1 76.12 177 ASP B CA 1
ATOM 3056 C C . ASP B 1 177 ? -15.227 22.891 15.938 1 76.12 177 ASP B C 1
ATOM 3058 O O . ASP B 1 177 ? -14.266 22.484 16.594 1 76.12 177 ASP B O 1
ATOM 3062 N N . VAL B 1 178 ? -15.203 24.047 15.289 1 69 178 VAL B N 1
ATOM 3063 C CA . VAL B 1 178 ? -14.031 24.922 15.328 1 69 178 VAL B CA 1
ATOM 3064 C C . VAL B 1 178 ? -14.156 25.875 16.516 1 69 178 VAL B C 1
ATOM 3066 O O . VAL B 1 178 ? -13.453 26.906 16.562 1 69 178 VAL B O 1
ATOM 3069 N N . LYS B 1 179 ? -15.117 25.469 17.453 1 61.28 179 LYS B N 1
ATOM 3070 C CA . LYS B 1 179 ? -15.227 26.359 18.609 1 61.28 179 LYS B CA 1
ATOM 3071 C C . LYS B 1 179 ? -14.008 26.25 19.516 1 61.28 179 LYS B C 1
ATOM 3073 O O . LYS B 1 179 ? -13.328 25.219 19.531 1 61.28 179 LYS B O 1
ATOM 3078 N N . MET B 1 180 ? -13.461 27.297 20.141 1 54.16 180 MET B N 1
ATOM 3079 C CA . MET B 1 180 ? -12.273 27.578 20.938 1 54.16 180 MET B CA 1
ATOM 3080 C C . MET B 1 180 ? -12.016 26.453 21.938 1 54.16 180 MET B C 1
ATOM 3082 O O . MET B 1 180 ? -12.891 26.109 22.734 1 54.16 180 MET B O 1
ATOM 3086 N N . ASP B 1 181 ? -11.25 25.375 21.516 1 52.53 181 ASP B N 1
ATOM 3087 C CA . ASP B 1 181 ? -10.68 24.688 22.672 1 52.53 181 ASP B CA 1
ATOM 3088 C C . ASP B 1 181 ? -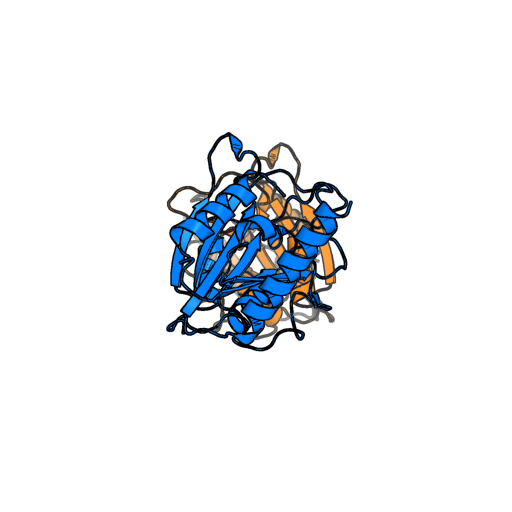9.5 25.469 23.25 1 52.53 181 ASP B C 1
ATOM 3090 O O . ASP B 1 181 ? -8.391 25.406 22.703 1 52.53 181 ASP B O 1
ATOM 3094 N N . LYS B 1 182 ? -9.656 26.469 24.109 1 50.38 182 LYS B N 1
ATOM 3095 C CA . LYS B 1 182 ? -8.781 27.469 24.703 1 50.38 182 LYS B CA 1
ATOM 3096 C C . LYS B 1 182 ? -7.598 26.812 25.422 1 50.38 182 LYS B C 1
ATOM 3098 O O . LYS B 1 182 ? -6.566 27.453 25.641 1 50.38 182 LYS B O 1
ATOM 3103 N N . SER B 1 183 ? -7.77 25.625 25.828 1 48.75 183 SER B N 1
ATOM 3104 C CA . SER B 1 183 ? -6.742 25.172 26.766 1 48.75 183 SER B CA 1
ATOM 3105 C C . SER B 1 183 ? -5.43 24.875 26.047 1 48.75 183 SER B C 1
ATOM 3107 O O . SER B 1 183 ? -4.363 25.281 26.5 1 48.75 183 SER B O 1
ATOM 3109 N N . LYS B 1 184 ? -5.434 24.234 24.969 1 54.34 184 LYS B N 1
ATOM 3110 C CA . LYS B 1 184 ? -4.184 23.812 24.344 1 54.34 184 LYS B CA 1
ATOM 3111 C C . LYS B 1 184 ? -3.523 24.984 23.609 1 54.34 184 LYS B C 1
ATOM 3113 O O . LYS B 1 184 ? -2.295 25.078 23.562 1 54.34 184 LYS B O 1
ATOM 3118 N N . ILE B 1 185 ? -4.309 25.891 23.141 1 52.97 185 ILE B N 1
ATOM 3119 C CA . ILE B 1 185 ? -3.793 27.062 22.422 1 52.97 185 ILE B CA 1
ATOM 3120 C C . ILE B 1 185 ? -2.977 27.922 23.375 1 52.97 185 ILE B C 1
ATOM 3122 O O . ILE B 1 185 ? -1.895 28.406 23.016 1 52.97 185 ILE B O 1
ATOM 3126 N N . ILE B 1 186 ? -3.455 28 24.562 1 54.19 186 ILE B N 1
ATOM 3127 C CA . ILE B 1 186 ? -2.76 28.797 25.578 1 54.19 186 ILE B CA 1
ATOM 3128 C C . ILE B 1 186 ? -1.419 28.141 25.906 1 54.19 186 ILE B C 1
ATOM 3130 O O . ILE B 1 186 ? -0.399 28.828 26.016 1 54.19 186 ILE B O 1
ATOM 3134 N N . GLU B 1 187 ? -1.448 26.891 25.844 1 53.31 187 GLU B N 1
ATOM 3135 C CA . GLU B 1 187 ? -0.22 26.172 26.172 1 53.31 187 GLU B CA 1
ATOM 3136 C C . GLU B 1 187 ? 0.82 26.312 25.062 1 53.31 187 GLU B C 1
ATOM 3138 O O . GLU B 1 187 ? 1.999 26.547 25.344 1 53.31 187 GLU B O 1
ATOM 3143 N N . ASN B 1 188 ? 0.416 26.172 23.922 1 55.66 188 ASN B N 1
ATOM 3144 C CA . ASN B 1 188 ? 1.337 26.266 22.781 1 55.66 188 ASN B CA 1
ATOM 3145 C C . ASN B 1 188 ? 1.881 27.688 22.641 1 55.66 188 ASN B C 1
ATOM 3147 O O . ASN B 1 188 ? 3.057 27.875 22.312 1 55.66 188 ASN B O 1
ATOM 3151 N N . ASN B 1 189 ? 1.014 28.656 22.812 1 54.84 189 ASN B N 1
ATOM 3152 C CA . ASN B 1 189 ? 1.45 30.047 22.766 1 54.84 189 ASN B CA 1
ATOM 3153 C C . ASN B 1 189 ? 2.508 30.344 23.828 1 54.84 189 ASN B C 1
ATOM 3155 O O . ASN B 1 189 ? 3.477 31.062 23.562 1 54.84 189 ASN B O 1
ATOM 3159 N N . VAL B 1 190 ? 2.303 29.719 24.859 1 57.75 190 VAL B N 1
ATOM 3160 C CA . VAL B 1 190 ? 3.262 29.906 25.953 1 57.75 190 VAL B CA 1
ATOM 3161 C C . VAL B 1 190 ? 4.586 29.234 25.594 1 57.75 190 VAL B C 1
ATOM 3163 O O . VAL B 1 190 ? 5.656 29.828 25.781 1 57.75 190 VAL B O 1
ATOM 3166 N N . ASN B 1 191 ? 4.457 28.125 24.891 1 55.75 191 ASN B N 1
ATOM 3167 C CA . ASN B 1 191 ? 5.676 27.391 24.547 1 55.75 191 ASN B CA 1
ATOM 3168 C C . ASN B 1 191 ? 6.441 28.078 23.422 1 55.75 191 ASN B C 1
ATOM 3170 O O . ASN B 1 191 ? 7.672 28.141 23.453 1 55.75 191 ASN B O 1
ATOM 3174 N N . SER B 1 192 ? 5.707 28.453 22.469 1 59.41 192 SER B N 1
ATOM 3175 C CA . SER B 1 192 ? 6.324 29.203 21.375 1 59.41 192 SER B CA 1
ATOM 3176 C C . SER B 1 192 ? 6.984 30.484 21.906 1 59.41 192 SER B C 1
ATOM 3178 O O . SER B 1 192 ? 8.094 30.828 21.5 1 59.41 192 SER B O 1
ATOM 3180 N N . LEU B 1 193 ? 6.348 31.188 22.828 1 57.16 193 LEU B N 1
ATOM 3181 C CA . LEU B 1 193 ? 6.891 32.406 23.469 1 57.16 193 LEU B CA 1
ATOM 3182 C C . LEU B 1 193 ? 8.141 32.062 24.266 1 57.16 193 LEU B C 1
ATOM 3184 O O . LEU B 1 193 ? 9.125 32.781 24.234 1 57.16 193 LEU B O 1
ATOM 3188 N N . LEU B 1 194 ? 8.086 30.938 24.75 1 58.72 194 LEU B N 1
ATOM 3189 C CA . LEU B 1 194 ? 9.219 30.516 25.562 1 58.72 194 LEU B CA 1
ATOM 3190 C C . LEU B 1 194 ? 10.422 30.172 24.688 1 58.72 194 LEU B C 1
ATOM 3192 O O . LEU B 1 194 ? 11.555 30.531 25.016 1 58.72 194 LEU B O 1
ATOM 3196 N N . GLU B 1 195 ? 10.078 29.562 23.578 1 59.62 195 GLU B N 1
ATOM 3197 C CA . GLU B 1 195 ? 11.156 29.219 22.641 1 59.62 195 GLU B CA 1
ATOM 3198 C C . GLU B 1 195 ? 11.758 30.484 22.031 1 59.62 195 GLU B C 1
ATOM 3200 O O . GLU B 1 195 ? 12.977 30.578 21.859 1 59.62 195 GLU B O 1
ATOM 3205 N N . LYS B 1 196 ? 11.008 31.5 21.688 1 58.28 196 LYS B N 1
ATOM 3206 C CA . LYS B 1 196 ? 11.477 32.781 21.172 1 58.28 196 LYS B CA 1
ATOM 3207 C C . LYS B 1 196 ? 12.328 33.531 22.203 1 58.28 196 LYS B C 1
ATOM 3209 O O . LYS B 1 196 ? 13.359 34.125 21.875 1 58.28 196 LYS B O 1
ATOM 3214 N N . ILE B 1 197 ? 11.898 33.438 23.406 1 58.81 197 ILE B N 1
ATOM 3215 C CA . ILE B 1 197 ? 12.625 34.094 24.484 1 58.81 197 ILE B CA 1
ATOM 3216 C C . ILE B 1 197 ? 13.984 33.438 24.688 1 58.81 197 ILE B C 1
ATOM 3218 O O . ILE B 1 197 ? 14.992 34.094 24.875 1 58.81 197 ILE B O 1
ATOM 3222 N N . LYS B 1 198 ? 13.977 32.156 24.531 1 59.19 198 LYS B N 1
ATOM 3223 C CA . LYS B 1 198 ? 15.227 31.406 24.688 1 59.19 198 LYS B CA 1
ATOM 3224 C C . LYS B 1 198 ? 16.219 31.766 23.578 1 59.19 198 LYS B C 1
ATOM 3226 O O . LYS B 1 198 ? 17.422 31.844 23.828 1 59.19 198 LYS B O 1
ATOM 3231 N N . ASN B 1 199 ? 15.703 31.922 22.422 1 57.16 199 ASN B N 1
ATOM 3232 C CA . ASN B 1 199 ? 16.547 32.281 21.297 1 57.16 199 ASN B CA 1
ATOM 3233 C C . ASN B 1 199 ? 17.094 33.688 21.406 1 57.16 199 ASN B C 1
ATOM 3235 O O . ASN B 1 199 ? 18.125 34 20.812 1 57.16 199 ASN B O 1
ATOM 3239 N N . ILE B 1 200 ? 16.391 34.531 22.031 1 53.5 200 ILE B N 1
ATOM 3240 C CA . ILE B 1 200 ? 16.828 35.906 22.25 1 53.5 200 ILE B CA 1
ATOM 3241 C C . ILE B 1 200 ? 17.875 35.969 23.344 1 53.5 200 ILE B C 1
ATOM 3243 O O . ILE B 1 200 ? 18.828 36.75 23.266 1 53.5 200 ILE B O 1
ATOM 3247 N N . VAL B 1 201 ? 17.703 35.125 24.297 1 58.94 201 VAL B N 1
ATOM 3248 C CA . VAL B 1 201 ? 18.625 35.188 25.422 1 58.94 201 VAL B CA 1
ATOM 3249 C C . VAL B 1 201 ? 19.922 34.469 25.078 1 58.94 201 VAL B C 1
ATOM 3251 O O . VAL B 1 201 ? 20.891 34.531 25.828 1 58.94 201 VAL B O 1
ATOM 3254 N N . LYS B 1 202 ? 19.984 33.906 23.938 1 51.16 202 LYS B N 1
ATOM 3255 C CA . LYS B 1 202 ? 21.297 33.469 23.516 1 51.16 202 LYS B CA 1
ATOM 3256 C C . LYS B 1 202 ? 21.969 34.5 22.625 1 51.16 202 LYS B C 1
ATOM 3258 O O . LYS B 1 202 ? 21.312 35.094 21.766 1 51.16 202 LYS B O 1
#

pLDDT: mean 88.96, std 14.43, range [48.66, 98.94]

Foldseek 3Di:
DDPVQLVVLLVCCVPPPDLPFQWEEEEEPFADPPVPLPTNVVSQPGLRYHYAYEYCDDHPRHDHHAVDLLDRPVAAFQAGQEYEYEAPLQQDPCSLSNLVVVLRRHHAFGKYKYKHFQFDDDDPPVGRGHDHDAQVNLVVSCVVSVWAWDDWDWQPDPSCPPRRMIMTMTTHHDHDDRPRPPPVSVVRVVVVVVVVVVVVVD/DDPVQLVVLLVCCVPPPDLPFQWEEEEEPFADPPVPLPTNVVSQPGLRYHYAYEYCDDHPRHDHHAVDLLDRPVAAFQAGQEYEYEAPLQQDPCSLSNLVVVLRRHHAFGKYKYKHFQFDDDDPPVGRGHDHDAQVNLVVSCVVSVWAWDDWDWQPDPSCPPRRMIMTMTTHHDHDDRPRPPPVSVVRVVVVVVVVVVVVVD

Secondary structure (DSSP, 8-state):
--HHHHHHHHHHHHHH--TTS-EEEEEET----SSS--SSGGGG--TTEEEEEEESS--TT-SEE-S-TTS-TTS-TT-EEEEEEES-GGG-TTHHHHHHHHHHHEEEEEEEEEEE-SSSPPPPTTS---EEE-HHHHHHHHHHTTPEEEEEEE--SGGGTTT--EEEEEE-SS----S--HHHHHHHHHHHHHHHHHHHH-/--HHHHHHHHHHHHHH--TTS-EEEEEET----SSS--SSGGGG--TTEEEEEEESS--TT-SEE-S-TTS-TTS-TT-EEEEEEES-GGG-TTHHHHHHHHHHHEEEEEEEEEEE-SSSPPPPTTS---EEE-HHHHHHHHHHTTPEEEEEEE--SGGGTTT--EEEEEE-SS----S--HHHHHHHHHHHHHHHHHHHH-

Organism: NCBI:txid230361

Solvent-accessible surface area (backbone atoms only — not comparable to full-atom values): 21127 Å² total; per-residue (Å²): 116,56,67,62,57,55,52,50,51,45,50,46,47,69,74,72,52,61,77,88,36,40,38,40,34,36,31,46,54,31,56,46,82,60,83,72,82,56,62,68,64,76,72,54,70,46,83,40,29,30,78,43,20,26,20,75,52,89,51,55,62,39,73,42,74,38,95,32,78,60,56,54,78,90,55,60,68,48,67,23,41,30,43,37,34,51,72,38,57,29,49,36,50,57,41,68,41,32,52,51,45,51,57,46,28,32,21,50,30,12,40,37,40,40,33,28,37,43,46,51,75,79,58,60,94,86,44,72,41,10,47,26,33,31,50,47,23,43,52,23,54,34,55,72,72,60,29,48,78,74,44,71,38,62,42,81,50,76,87,31,57,60,31,24,40,17,38,31,34,33,28,38,63,71,67,58,78,51,63,75,64,62,67,58,27,54,50,39,51,50,48,54,51,48,51,54,51,52,59,64,74,94,115,57,67,60,57,55,52,50,52,45,50,46,47,70,74,71,51,62,78,88,38,42,38,40,33,37,31,46,53,30,56,44,82,60,84,71,82,56,60,68,64,76,73,57,70,44,83,39,30,29,75,42,20,25,21,76,51,88,52,53,61,38,74,40,73,38,96,32,79,62,57,57,79,88,53,59,69,48,66,24,41,28,41,36,34,51,73,38,56,29,48,35,50,56,41,67,42,32,50,50,45,52,57,46,27,34,21,49,30,12,40,37,40,40,34,29,38,43,44,53,76,80,58,60,95,86,44,72,40,10,48,28,34,30,49,47,23,44,51,24,55,34,55,73,71,61,32,46,78,74,45,71,40,61,42,80,49,75,88,33,57,59,30,25,39,16,39,31,33,31,29,38,63,71,66,57,77,51,63,76,64,61,68,58,26,54,50,38,51,49,48,53,50,46,52,54,50,54,59,63,74,95

Sequence (404 aa):
MHKSSHDKMNWFKNNFLDKRNYLNILDIGSLDTSGNNYNYKSIFNEPNWSYDGLDFRKGKNVDIITADIYNIQEIADESYDVVICGQLFEHLGFFWLTMGEISRILKPGGFCCIIAPSGGPKHGIEDVDCYRFYEDGMRGLANYVNFDILHVSINNENYSKPWCDACLVAKKQGTLDVKMDKSKIIENNVNSLLEKIKNIVKMHKSSHDKMNWFKNNFLDKRNYLNILDIGSLDTSGNNYNYKSIFNEPNWSYDGLDFRKGKNVDIITADIYNIQEIADESYDVVICGQLFEHLGFFWLTMGEISRILKPGGFCCIIAPSGGPKHGIEDVDCYRFYEDGMRGLANYVNFDILHVSINNENYSKPWCDACLVAKKQGTLDVKMDKSKIIENNVNSLLEKIKNIVK

Radius of gyration: 24.43 Å; Cα contacts (8 Å, |Δi|>4): 854; chains: 2; bounding box: 40×73×63 Å